Protein AF-0000000069854622 (afdb_homodimer)

Structure (mmCIF, N/CA/C/O backbone):
data_AF-0000000069854622-model_v1
#
loop_
_entity.id
_entity.type
_entity.pdbx_description
1 polymer 'Gnk2-homologous domain-containing protein'
#
loop_
_atom_site.group_PDB
_atom_site.id
_atom_site.type_symbol
_atom_site.label_atom_id
_atom_site.label_alt_id
_atom_site.label_comp_id
_atom_site.label_asym_id
_atom_site.label_entity_id
_atom_site.label_seq_id
_atom_site.pdbx_PDB_ins_code
_atom_site.Cartn_x
_atom_site.Cartn_y
_atom_site.Cartn_z
_atom_site.occupancy
_atom_site.B_iso_or_equiv
_atom_site.auth_seq_id
_atom_site.auth_comp_id
_atom_site.auth_asym_id
_atom_site.auth_atom_id
_atom_site.pdbx_PDB_model_num
ATOM 1 N N . MET A 1 1 ? 42.125 -37.562 62.562 1 37.81 1 MET A N 1
ATOM 2 C CA . MET A 1 1 ? 41.906 -37.469 61.094 1 37.81 1 MET A CA 1
ATOM 3 C C . MET A 1 1 ? 40.5 -37.031 60.781 1 37.81 1 MET A C 1
ATOM 5 O O . MET A 1 1 ? 39.562 -37.844 60.906 1 37.81 1 MET A O 1
ATOM 9 N N . LEU A 1 2 ? 40.156 -35.75 61.156 1 47.56 2 LEU A N 1
ATOM 10 C CA . LEU A 1 2 ? 38.875 -35.094 60.969 1 47.56 2 LEU A CA 1
ATOM 11 C C . LEU A 1 2 ? 38.562 -34.906 59.5 1 47.56 2 LEU A C 1
ATOM 13 O O . LEU A 1 2 ? 39.344 -34.281 58.75 1 47.56 2 LEU A O 1
ATOM 17 N N . ASN A 1 3 ? 37.812 -35.844 58.906 1 46.62 3 ASN A N 1
ATOM 18 C CA . ASN A 1 3 ? 37.281 -35.844 57.562 1 46.62 3 ASN A CA 1
ATOM 19 C C . ASN A 1 3 ? 36.344 -34.656 57.312 1 46.62 3 ASN A C 1
ATOM 21 O O . ASN A 1 3 ? 35.312 -34.562 57.969 1 46.62 3 ASN A O 1
ATOM 25 N N . LEU A 1 4 ? 36.906 -33.531 56.906 1 44.25 4 LEU A N 1
ATOM 26 C CA . LEU A 1 4 ? 36.188 -32.344 56.469 1 44.25 4 LEU A CA 1
ATOM 27 C C . LEU A 1 4 ? 35.375 -32.688 55.219 1 44.25 4 LEU A C 1
ATOM 29 O O . LEU A 1 4 ? 35.938 -32.969 54.156 1 44.25 4 LEU A O 1
ATOM 33 N N . LEU A 1 5 ? 34.125 -33.156 55.438 1 42.44 5 LEU A N 1
ATOM 34 C CA . LEU A 1 5 ? 33.125 -33.312 54.344 1 42.44 5 LEU A CA 1
ATOM 35 C C . LEU A 1 5 ? 32.844 -31.984 53.656 1 42.44 5 LEU A C 1
ATOM 37 O O . LEU A 1 5 ? 32.344 -31.062 54.281 1 42.44 5 LEU A O 1
ATOM 41 N N . LEU A 1 6 ? 33.656 -31.703 52.594 1 43.94 6 LEU A N 1
ATOM 42 C CA . LEU A 1 6 ? 33.406 -30.562 51.719 1 43.94 6 LEU A CA 1
ATOM 43 C C . LEU A 1 6 ? 32.062 -30.719 51 1 43.94 6 LEU A C 1
ATOM 45 O O . LEU A 1 6 ? 31.891 -31.656 50.219 1 43.94 6 LEU A O 1
ATOM 49 N N . LEU A 1 7 ? 30.984 -30.203 51.594 1 41.56 7 LEU A N 1
ATOM 50 C CA . LEU A 1 7 ? 29.688 -30.109 50.938 1 41.56 7 LEU A CA 1
ATOM 51 C C . LEU A 1 7 ? 29.766 -29.188 49.719 1 41.56 7 LEU A C 1
ATOM 53 O O . LEU A 1 7 ? 30 -27.984 49.875 1 41.56 7 LEU A O 1
ATOM 57 N N . VAL A 1 8 ? 30.125 -29.781 48.562 1 43.62 8 VAL A N 1
ATOM 58 C CA . VAL A 1 8 ? 30.047 -29.062 47.312 1 43.62 8 VAL A CA 1
ATOM 59 C C . VAL A 1 8 ? 28.594 -28.719 47 1 43.62 8 VAL A C 1
ATOM 61 O O . VAL A 1 8 ? 27.766 -29.609 46.781 1 43.62 8 VAL A O 1
ATOM 64 N N . LEU A 1 9 ? 28.141 -27.578 47.5 1 43.47 9 LEU A N 1
ATOM 65 C CA . LEU A 1 9 ? 26.844 -27.047 47.062 1 43.47 9 LEU A CA 1
ATOM 66 C C . LEU A 1 9 ? 26.875 -26.719 45.562 1 43.47 9 LEU A C 1
ATOM 68 O O . LEU A 1 9 ? 27.609 -25.812 45.125 1 43.47 9 LEU A O 1
ATOM 72 N N . THR A 1 10 ? 26.547 -27.703 44.719 1 43.06 10 THR A N 1
ATOM 73 C CA . THR A 1 10 ? 26.312 -27.438 43.312 1 43.06 10 THR A CA 1
ATOM 74 C C . THR A 1 10 ? 25.156 -26.469 43.125 1 43.06 10 THR A C 1
ATOM 76 O O . THR A 1 10 ? 24.016 -26.766 43.531 1 43.06 10 THR A O 1
ATOM 79 N N . THR A 1 11 ? 25.453 -25.203 43.156 1 44.03 11 THR A N 1
ATOM 80 C CA . THR A 1 11 ? 24.469 -24.219 42.719 1 44.03 11 THR A CA 1
ATOM 81 C C . THR A 1 11 ? 24.078 -24.453 41.25 1 44.03 11 THR A C 1
ATOM 83 O O . THR A 1 11 ? 24.938 -24.391 40.375 1 44.03 11 THR A O 1
ATOM 86 N N . SER A 1 12 ? 23.109 -25.344 41.062 1 43.88 12 SER A N 1
ATOM 87 C CA . SER A 1 12 ? 22.5 -25.438 39.75 1 43.88 12 SER A CA 1
ATOM 88 C C . SER A 1 12 ? 21.984 -24.078 39.281 1 43.88 12 SER A C 1
ATOM 90 O O . SER A 1 12 ? 21.141 -23.469 39.938 1 43.88 12 SER A O 1
ATOM 92 N N . TRP A 1 13 ? 22.859 -23.328 38.5 1 45.66 13 TRP A N 1
ATOM 93 C CA . TRP A 1 13 ? 22.406 -22.125 37.812 1 45.66 13 TRP A CA 1
ATOM 94 C C . TRP A 1 13 ? 21.172 -22.422 36.969 1 45.66 13 TRP A C 1
ATOM 96 O O . TRP A 1 13 ? 21.172 -23.375 36.188 1 45.66 13 TRP A O 1
ATOM 106 N N . PRO A 1 14 ? 20 -21.969 37.375 1 45.91 14 PRO A N 1
ATOM 107 C CA . PRO A 1 14 ? 18.875 -22.172 36.469 1 45.91 14 PRO A CA 1
ATOM 108 C C . PRO A 1 14 ? 19.172 -21.625 35.062 1 45.91 14 PRO A C 1
ATOM 110 O O . PRO A 1 14 ? 19.953 -20.688 34.906 1 45.91 14 PRO A O 1
ATOM 113 N N . PRO A 1 15 ? 19.031 -22.484 34.062 1 39.31 15 PRO A N 1
ATOM 114 C CA . PRO A 1 15 ? 19.234 -21.953 32.688 1 39.31 15 PRO A CA 1
ATOM 115 C C . PRO A 1 15 ? 18.469 -20.656 32.438 1 39.31 15 PRO A C 1
ATOM 117 O O . PRO A 1 15 ? 17.406 -20.438 33.031 1 39.31 15 PRO A O 1
ATOM 120 N N . ALA A 1 16 ? 19.203 -19.547 32 1 36.47 16 ALA A N 1
ATOM 121 C CA . ALA A 1 16 ? 18.656 -18.281 31.531 1 36.47 16 ALA A CA 1
ATOM 122 C C . ALA A 1 16 ? 17.469 -18.516 30.609 1 36.47 16 ALA A C 1
ATOM 124 O O . ALA A 1 16 ? 17.516 -19.406 29.75 1 36.47 16 ALA A O 1
ATOM 125 N N . ALA A 1 17 ? 16.266 -18.156 31.031 1 34.31 17 ALA A N 1
ATOM 126 C CA . ALA A 1 17 ? 15.109 -18.125 30.156 1 34.31 17 ALA A CA 1
ATOM 127 C C . ALA A 1 17 ? 15.461 -17.484 28.812 1 34.31 17 ALA A C 1
ATOM 129 O O . ALA A 1 17 ? 15.977 -16.359 28.766 1 34.31 17 ALA A O 1
ATOM 130 N N . SER A 1 18 ? 15.758 -18.25 27.781 1 31.94 18 SER A N 1
ATOM 131 C CA . SER A 1 18 ? 15.789 -17.688 26.438 1 31.94 18 SER A CA 1
ATOM 132 C C . SER A 1 18 ? 14.617 -16.75 26.219 1 31.94 18 SER A C 1
ATOM 134 O O . SER A 1 18 ? 13.461 -17.141 26.359 1 31.94 18 SER A O 1
ATOM 136 N N . GLY A 1 19 ? 14.844 -15.539 26.609 1 28.25 19 GLY A N 1
ATOM 137 C CA . GLY A 1 19 ? 13.828 -14.57 26.219 1 28.25 19 GLY A CA 1
ATOM 138 C C . GLY A 1 19 ? 13.258 -14.844 24.844 1 28.25 19 GLY A C 1
ATOM 139 O O . GLY A 1 19 ? 13.992 -14.898 23.859 1 28.25 19 GLY A O 1
ATOM 140 N N . GLN A 1 20 ? 12.227 -15.609 24.781 1 28.84 20 GLN A N 1
ATOM 141 C CA . GLN A 1 20 ? 11.438 -15.625 23.547 1 28.84 20 GLN A CA 1
ATOM 142 C C . GLN A 1 20 ? 11.391 -14.242 22.906 1 28.84 20 GLN A C 1
ATOM 144 O O . GLN A 1 20 ? 10.977 -13.273 23.547 1 28.84 20 GLN A O 1
ATOM 149 N N . ASP A 1 21 ? 12.312 -13.984 22.031 1 31.64 21 ASP A N 1
ATOM 150 C CA . ASP A 1 21 ? 12.164 -12.781 21.219 1 31.64 21 ASP A CA 1
ATOM 151 C C . ASP A 1 21 ? 10.695 -12.523 20.875 1 31.64 21 ASP A C 1
ATOM 153 O O . ASP A 1 21 ? 10.039 -13.375 20.266 1 31.64 21 ASP A O 1
ATOM 157 N N . ALA A 1 22 ? 10.07 -11.859 21.688 1 33 22 ALA A N 1
ATOM 158 C CA . ALA A 1 22 ? 8.734 -11.375 21.344 1 33 22 ALA A CA 1
ATOM 159 C C . ALA A 1 22 ? 8.648 -11.07 19.844 1 33 22 ALA A C 1
ATOM 161 O O . ALA A 1 22 ? 9.312 -10.156 19.344 1 33 22 ALA A O 1
ATOM 162 N N . SER A 1 23 ? 8.539 -12.008 18.969 1 35.06 23 SER A N 1
ATOM 163 C CA . SER A 1 23 ? 8.297 -11.836 17.531 1 35.06 23 SER A CA 1
ATOM 164 C C . SER A 1 23 ? 7.266 -10.742 17.281 1 35.06 23 SER A C 1
ATOM 166 O O . SER A 1 23 ? 6.074 -10.93 17.531 1 35.06 23 SER A O 1
ATOM 168 N N . SER A 1 24 ? 7.621 -9.578 17.594 1 40.41 24 SER A N 1
ATOM 169 C CA . SER A 1 24 ? 6.781 -8.438 17.219 1 40.41 24 SER A CA 1
ATOM 170 C C . SER A 1 24 ? 6.285 -8.555 15.789 1 40.41 24 SER A C 1
ATOM 172 O O . SER A 1 24 ? 7.055 -8.898 14.891 1 40.41 24 SER A O 1
ATOM 174 N N . ALA A 1 25 ? 4.992 -8.844 15.688 1 44.47 25 ALA A N 1
ATOM 175 C CA . ALA A 1 25 ? 4.387 -8.883 14.359 1 44.47 25 ALA A CA 1
ATOM 176 C C . ALA A 1 25 ? 5.062 -7.891 13.422 1 44.47 25 ALA A C 1
ATOM 178 O O . ALA A 1 25 ? 5.242 -6.719 13.766 1 44.47 25 ALA A O 1
ATOM 179 N N . THR A 1 26 ? 6.027 -8.422 12.664 1 50.53 26 THR A N 1
ATOM 180 C CA . THR A 1 26 ? 6.711 -7.617 11.656 1 50.53 26 THR A CA 1
ATOM 181 C C . THR A 1 26 ? 5.711 -6.77 10.875 1 50.53 26 THR A C 1
ATOM 183 O O . THR A 1 26 ? 4.754 -7.297 10.305 1 50.53 26 THR A O 1
ATOM 186 N N . VAL A 1 27 ? 5.684 -5.453 11.109 1 57.56 27 VAL A N 1
ATOM 187 C CA . VAL A 1 27 ? 4.875 -4.5 10.359 1 57.56 27 VAL A CA 1
ATOM 188 C C . VAL A 1 27 ? 5.246 -4.551 8.883 1 57.56 27 VAL A C 1
ATOM 190 O O . VAL A 1 27 ? 6.418 -4.398 8.523 1 57.56 27 VAL A O 1
ATOM 193 N N . SER A 1 28 ? 4.32 -4.969 8.031 1 74.06 28 SER A N 1
ATOM 194 C CA . SER A 1 28 ? 4.613 -5.016 6.605 1 74.06 28 SER A CA 1
ATOM 195 C C . SER A 1 28 ? 4.551 -3.625 5.98 1 74.06 28 SER A C 1
ATOM 197 O O . SER A 1 28 ? 3.578 -2.895 6.176 1 74.06 28 SER A O 1
ATOM 199 N N . PRO A 1 29 ? 5.672 -3.197 5.406 1 86.31 29 PRO A N 1
ATOM 200 C CA . PRO A 1 29 ? 5.676 -1.88 4.766 1 86.31 29 PRO A CA 1
ATOM 201 C C . PRO A 1 29 ? 4.742 -1.808 3.559 1 86.31 29 PRO A C 1
ATOM 203 O O . PRO A 1 29 ? 4.352 -2.842 3.014 1 86.31 29 PRO A O 1
ATOM 206 N N . LEU A 1 30 ? 4.301 -0.607 3.234 1 89.75 30 LEU A N 1
ATOM 207 C CA . LEU A 1 30 ? 3.594 -0.353 1.985 1 89.75 30 LEU A CA 1
ATOM 208 C C . LEU A 1 30 ? 4.523 -0.523 0.788 1 89.75 30 LEU A C 1
ATOM 210 O O . LEU A 1 30 ? 4.121 -1.063 -0.244 1 89.75 30 LEU A O 1
ATOM 214 N N . ASN A 1 31 ? 5.699 -0.014 0.952 1 89 31 ASN A N 1
ATOM 215 C CA . ASN A 1 31 ? 6.715 -0.111 -0.093 1 89 31 ASN A CA 1
ATOM 216 C C . ASN A 1 31 ? 8.117 0.089 0.468 1 89 31 ASN A C 1
ATOM 218 O O . ASN A 1 31 ? 8.289 0.747 1.495 1 89 31 ASN A O 1
ATOM 222 N N . THR A 1 32 ? 9.031 -0.56 -0.263 1 90 32 THR A N 1
ATOM 223 C CA . THR A 1 32 ? 10.438 -0.378 0.066 1 90 32 THR A CA 1
ATOM 224 C C . THR A 1 32 ? 11.234 0.024 -1.171 1 90 32 THR A C 1
ATOM 226 O O . THR A 1 32 ? 10.984 -0.474 -2.27 1 90 32 THR A O 1
ATOM 229 N N . HIS A 1 33 ? 12.07 0.989 -1.036 1 91.06 33 HIS A N 1
ATOM 230 C CA . HIS A 1 33 ? 13.094 1.349 -2.012 1 91.06 33 HIS A CA 1
ATOM 231 C C . HIS A 1 33 ? 14.5 1.115 -1.454 1 91.06 33 HIS A C 1
ATOM 233 O O . HIS A 1 33 ? 14.938 1.836 -0.558 1 91.06 33 HIS A O 1
ATOM 239 N N . CYS A 1 34 ? 15.102 0.096 -2.08 1 89.25 34 CYS A N 1
ATOM 240 C CA . CYS A 1 34 ? 16.422 -0.301 -1.579 1 89.25 34 CYS A CA 1
ATOM 241 C C . CYS A 1 34 ? 17.5 -0.047 -2.623 1 89.25 34 CYS A C 1
ATOM 243 O O . CYS A 1 34 ? 17.391 -0.507 -3.76 1 89.25 34 CYS A O 1
ATOM 245 N N . ASN A 1 35 ? 18.359 0.775 -2.402 1 82.56 35 ASN A N 1
ATOM 246 C CA . ASN A 1 35 ? 19.5 0.971 -3.295 1 82.56 35 ASN A CA 1
ATOM 247 C C . ASN A 1 35 ? 20.781 0.41 -2.695 1 82.56 35 ASN A C 1
ATOM 249 O O . ASN A 1 35 ? 21.25 0.889 -1.662 1 82.56 35 ASN A O 1
ATOM 253 N N . ALA A 1 36 ? 21.094 -0.806 -3.285 1 64.88 36 ALA A N 1
ATOM 254 C CA . ALA A 1 36 ? 22.344 -1.408 -2.84 1 64.88 36 ALA A CA 1
ATOM 255 C C . ALA A 1 36 ? 23.547 -0.767 -3.537 1 64.88 36 ALA A C 1
ATOM 257 O O . ALA A 1 36 ? 23.469 -0.448 -4.727 1 64.88 36 ALA A O 1
ATOM 258 N N . THR A 1 37 ? 24.234 0.161 -2.998 1 54 37 THR A N 1
ATOM 259 C CA . THR A 1 37 ? 25.453 0.614 -3.643 1 54 37 THR A CA 1
ATOM 260 C C . THR A 1 37 ? 26.516 -0.485 -3.625 1 54 37 THR A C 1
ATOM 262 O O . THR A 1 37 ? 26.688 -1.165 -2.611 1 54 37 THR A O 1
ATOM 265 N N . ALA A 1 38 ? 26.969 -0.758 -4.828 1 45.75 38 ALA A N 1
ATOM 266 C CA . ALA A 1 38 ? 28.125 -1.631 -5.066 1 45.75 38 ALA A CA 1
ATOM 267 C C . ALA A 1 38 ? 29.281 -1.289 -4.133 1 45.75 38 ALA A C 1
ATOM 269 O O . ALA A 1 38 ? 29.547 -0.114 -3.873 1 45.75 38 ALA A O 1
ATOM 270 N N . GLY A 1 39 ? 29.719 -2.219 -3.418 1 44.69 39 GLY A N 1
ATOM 271 C CA . GLY A 1 39 ? 31.016 -2.213 -2.766 1 44.69 39 GLY A CA 1
ATOM 272 C C . GLY A 1 39 ? 30.938 -2.346 -1.258 1 44.69 39 GLY A C 1
ATOM 273 O O . GLY A 1 39 ? 31.922 -2.691 -0.602 1 44.69 39 GLY A O 1
ATOM 274 N N . THR A 1 40 ? 30.219 -1.393 -0.613 1 51.06 40 THR A N 1
ATOM 275 C CA . THR A 1 40 ? 30.422 -1.485 0.829 1 51.06 40 THR A CA 1
ATOM 276 C C . THR A 1 40 ? 29.406 -2.426 1.458 1 51.06 40 THR A C 1
ATOM 278 O O . THR A 1 40 ? 28.25 -2.463 1.037 1 51.06 40 THR A O 1
ATOM 281 N N . ASN A 1 41 ? 29.938 -3.596 1.761 1 51.66 41 ASN A N 1
ATOM 282 C CA . ASN A 1 41 ? 29.297 -4.715 2.449 1 51.66 41 ASN A CA 1
ATOM 283 C C . ASN A 1 41 ? 28.531 -4.25 3.678 1 51.66 41 ASN A C 1
ATOM 285 O O . ASN A 1 41 ? 29.125 -3.961 4.719 1 51.66 41 ASN A O 1
ATOM 289 N N . HIS A 1 42 ? 27.516 -3.648 3.477 1 62.44 42 HIS A N 1
ATOM 290 C CA . HIS A 1 42 ? 26.688 -3.33 4.637 1 62.44 42 HIS A CA 1
ATOM 291 C C . HIS A 1 42 ? 26.016 -4.578 5.199 1 62.44 42 HIS A C 1
ATOM 293 O O . HIS A 1 42 ? 24.781 -4.645 5.285 1 62.44 42 HIS A O 1
ATOM 299 N N . THR A 1 43 ? 27 -5.59 5.336 1 66 43 THR A N 1
ATOM 300 C CA . THR A 1 43 ? 26.594 -6.922 5.777 1 66 43 THR A CA 1
ATOM 301 C C . THR A 1 43 ? 26.5 -6.98 7.301 1 66 43 THR A C 1
ATOM 303 O O . THR A 1 43 ? 26.906 -6.039 7.988 1 66 43 THR A O 1
ATOM 306 N N . ALA A 1 44 ? 25.984 -7.977 7.688 1 67 44 ALA A N 1
ATOM 307 C CA . ALA A 1 44 ? 25.875 -8.227 9.125 1 67 44 ALA A CA 1
ATOM 308 C C . ALA A 1 44 ? 27.219 -8.055 9.82 1 67 44 ALA A C 1
ATOM 310 O O . ALA A 1 44 ? 28.234 -8.555 9.352 1 67 44 ALA A O 1
ATOM 311 N N . GLY A 1 45 ? 27.234 -7.18 10.867 1 76.25 45 GLY A N 1
ATOM 312 C CA . GLY A 1 45 ? 28.422 -6.957 11.672 1 76.25 45 GLY A CA 1
ATOM 313 C C . GLY A 1 45 ? 29.25 -5.762 11.219 1 76.25 45 GLY A C 1
ATOM 314 O O . GLY A 1 45 ? 30.266 -5.434 11.828 1 76.25 45 GLY A O 1
ATOM 315 N N . SER A 1 46 ? 28.844 -5.078 10.273 1 85.5 46 SER A N 1
ATOM 316 C CA . SER A 1 46 ? 29.594 -3.932 9.758 1 85.5 46 SER A CA 1
ATOM 317 C C . SER A 1 46 ? 29.391 -2.699 10.633 1 85.5 46 SER A C 1
ATOM 319 O O . SER A 1 46 ? 28.422 -2.631 11.406 1 85.5 46 SER A O 1
ATOM 321 N N . ALA A 1 47 ? 30.391 -1.763 10.547 1 90.19 47 ALA A N 1
ATOM 322 C CA . ALA A 1 47 ? 30.281 -0.492 11.258 1 90.19 47 ALA A CA 1
ATOM 323 C C . ALA A 1 47 ? 29.078 0.305 10.766 1 90.19 47 ALA A C 1
ATOM 325 O O . ALA A 1 47 ? 28.406 0.981 11.555 1 90.19 47 ALA A O 1
ATOM 326 N N . TYR A 1 48 ? 28.844 0.204 9.508 1 91.19 48 TYR A N 1
ATOM 327 C CA . TYR A 1 48 ? 27.703 0.918 8.953 1 91.19 48 TYR A CA 1
ATOM 328 C C . TYR A 1 48 ? 26.391 0.441 9.594 1 91.19 48 TYR A C 1
ATOM 330 O O . TYR A 1 48 ? 25.562 1.253 9.992 1 91.19 48 TYR A O 1
ATOM 338 N N . LEU A 1 49 ? 26.234 -0.873 9.68 1 91.31 49 LEU A N 1
ATOM 339 C CA . LEU A 1 49 ? 25 -1.426 10.242 1 91.31 49 LEU A CA 1
ATOM 340 C C . LEU A 1 49 ? 24.859 -1.041 11.711 1 91.31 49 LEU A C 1
ATOM 342 O O . LEU A 1 49 ? 23.75 -0.758 12.18 1 91.31 49 LEU A O 1
ATOM 346 N N . SER A 1 50 ? 25.953 -1.063 12.406 1 92.25 50 SER A N 1
ATOM 347 C CA . SER A 1 50 ? 25.922 -0.627 13.805 1 92.25 50 SER A CA 1
ATOM 348 C C . SER A 1 50 ? 25.5 0.836 13.914 1 92.25 50 SER A C 1
ATOM 350 O O . SER A 1 50 ? 24.688 1.193 14.773 1 92.25 50 SER A O 1
ATOM 352 N N . ASN A 1 51 ? 26.062 1.656 13.055 1 95 51 ASN A N 1
ATOM 353 C CA . ASN A 1 51 ? 25.703 3.07 13.031 1 95 51 ASN A CA 1
ATOM 354 C C . ASN A 1 51 ? 24.234 3.268 12.672 1 95 51 ASN A C 1
ATOM 356 O O . ASN A 1 51 ? 23.562 4.129 13.25 1 95 51 ASN A O 1
ATOM 360 N N . LEU A 1 52 ? 23.781 2.457 11.742 1 95 52 LEU A N 1
ATOM 361 C CA . LEU A 1 52 ? 22.375 2.537 11.32 1 95 52 LEU A CA 1
ATOM 362 C C . LEU A 1 52 ? 21.438 2.225 12.477 1 95 52 LEU A C 1
ATOM 364 O O . LEU A 1 52 ? 20.438 2.92 12.672 1 95 52 LEU A O 1
ATOM 368 N N . ARG A 1 53 ? 21.781 1.21 13.266 1 93.25 53 ARG A N 1
ATOM 369 C CA . ARG A 1 53 ? 20.953 0.84 14.414 1 93.25 53 ARG A CA 1
ATOM 370 C C . ARG A 1 53 ? 20.953 1.944 15.461 1 93.25 53 ARG A C 1
ATOM 372 O O . ARG A 1 53 ? 19.906 2.271 16.031 1 93.25 53 ARG A O 1
ATOM 379 N N . ALA A 1 54 ? 22.109 2.51 15.656 1 95.81 54 ALA A N 1
ATOM 380 C CA . ALA A 1 54 ? 22.219 3.604 16.625 1 95.81 54 ALA A CA 1
ATOM 381 C C . ALA A 1 54 ? 21.422 4.82 16.156 1 95.81 54 ALA A C 1
ATOM 383 O O . ALA A 1 54 ? 20.734 5.453 16.969 1 95.81 54 ALA A O 1
ATOM 384 N N . LEU A 1 55 ? 21.547 5.145 14.891 1 96.94 55 LEU A N 1
ATOM 385 C CA . LEU A 1 55 ? 20.797 6.254 14.328 1 96.94 55 LEU A CA 1
ATOM 386 C C . LEU A 1 55 ? 19.297 6.031 14.5 1 96.94 55 LEU A C 1
ATOM 388 O O . LEU A 1 55 ? 18.562 6.941 14.898 1 96.94 55 LEU A O 1
ATOM 392 N N . GLY A 1 56 ? 18.844 4.816 14.172 1 96.38 56 GLY A N 1
ATOM 393 C CA . GLY A 1 56 ? 17.438 4.484 14.32 1 96.38 56 GLY A CA 1
ATOM 394 C C . GLY A 1 56 ? 16.906 4.707 15.727 1 96.38 56 GLY A C 1
ATOM 395 O O . GLY A 1 56 ? 15.828 5.27 15.914 1 96.38 56 GLY A O 1
ATOM 396 N N . GLY A 1 57 ? 17.672 4.242 16.688 1 95.56 57 GLY A N 1
ATOM 397 C CA . GLY A 1 57 ? 17.297 4.473 18.062 1 95.56 57 GLY A CA 1
ATOM 398 C C . GLY A 1 57 ? 17.234 5.945 18.422 1 95.56 57 GLY A C 1
ATOM 399 O O . GLY A 1 57 ? 16.281 6.387 19.078 1 95.56 57 GLY A O 1
ATOM 400 N N . ALA A 1 58 ? 18.234 6.699 18 1 96.94 58 ALA A N 1
ATOM 401 C CA . ALA A 1 58 ? 18.312 8.117 18.328 1 96.94 58 ALA A CA 1
ATOM 402 C C . ALA A 1 58 ? 17.172 8.898 17.688 1 96.94 58 ALA A C 1
ATOM 404 O O . ALA A 1 58 ? 16.516 9.703 18.359 1 96.94 58 ALA A O 1
ATOM 405 N N . LEU A 1 59 ? 16.938 8.648 16.438 1 97.5 59 LEU A N 1
ATOM 406 C CA . LEU A 1 59 ? 15.891 9.383 15.727 1 97.5 59 LEU A CA 1
ATOM 407 C C . LEU A 1 59 ? 14.516 9.031 16.281 1 97.5 59 LEU A C 1
ATOM 409 O O . LEU A 1 59 ? 13.641 9.891 16.375 1 97.5 59 LEU A O 1
ATOM 413 N N . SER A 1 60 ? 14.352 7.746 16.609 1 95.81 60 SER A N 1
ATOM 414 C CA . SER A 1 60 ? 13.07 7.324 17.156 1 95.81 60 SER A CA 1
ATOM 415 C C . SER A 1 60 ? 12.766 8.047 18.469 1 95.81 60 SER A C 1
ATOM 417 O O . SER A 1 60 ? 11.648 8.508 18.688 1 95.81 60 SER A O 1
ATOM 419 N N . ARG A 1 61 ? 13.742 8.242 19.25 1 95.19 61 ARG A N 1
ATOM 420 C CA . ARG A 1 61 ? 13.562 8.945 20.516 1 95.19 61 ARG A CA 1
ATOM 421 C C . ARG A 1 61 ? 13.289 10.43 20.281 1 95.19 61 ARG A C 1
ATOM 423 O O . ARG A 1 61 ? 12.43 11.016 20.938 1 95.19 61 ARG A O 1
ATOM 430 N N . ARG A 1 62 ? 13.961 11.016 19.391 1 95.19 62 ARG A N 1
ATOM 431 C CA . ARG A 1 62 ? 13.844 12.453 19.141 1 95.19 62 ARG A CA 1
ATOM 432 C C . ARG A 1 62 ? 12.508 12.781 18.469 1 95.19 62 ARG A C 1
ATOM 434 O O . ARG A 1 62 ? 12.039 13.914 18.547 1 95.19 62 ARG A O 1
ATOM 441 N N . ALA A 1 63 ? 11.953 11.734 17.828 1 94.5 63 ALA A N 1
ATOM 442 C CA . ALA A 1 63 ? 10.703 11.961 17.109 1 94.5 63 ALA A CA 1
ATOM 443 C C . ALA A 1 63 ? 9.508 11.898 18.047 1 94.5 63 ALA A C 1
ATOM 445 O O . ALA A 1 63 ? 8.375 12.164 17.641 1 94.5 63 ALA A O 1
ATOM 446 N N . LEU A 1 64 ? 9.727 11.633 19.266 1 91.75 64 LEU A N 1
ATOM 447 C CA . LEU A 1 64 ? 8.648 11.359 20.203 1 91.75 64 LEU A CA 1
ATOM 448 C C . LEU A 1 64 ? 7.66 12.523 20.266 1 91.75 64 LEU A C 1
ATOM 450 O O . LEU A 1 64 ? 6.449 12.312 20.203 1 91.75 64 LEU A O 1
ATOM 454 N N . ALA A 1 65 ? 8.125 13.734 20.312 1 85 65 ALA A N 1
ATOM 455 C CA . ALA A 1 65 ? 7.258 14.891 20.547 1 85 65 ALA A CA 1
ATOM 456 C C . ALA A 1 65 ? 6.594 15.352 19.266 1 85 65 ALA A C 1
ATOM 458 O O . ALA A 1 65 ? 5.395 15.641 19.234 1 85 65 ALA A O 1
ATOM 459 N N . THR A 1 66 ? 7.297 15.344 18.172 1 86.69 66 THR A N 1
ATOM 460 C CA . THR A 1 66 ? 6.801 16 16.969 1 86.69 66 THR A CA 1
ATOM 461 C C . THR A 1 66 ? 6.492 14.984 15.883 1 86.69 66 THR A C 1
ATOM 463 O O . THR A 1 66 ? 5.848 15.312 14.883 1 86.69 66 THR A O 1
ATOM 466 N N . GLY A 1 67 ? 6.965 13.773 16.078 1 93.25 67 GLY A N 1
ATOM 467 C CA . GLY A 1 67 ? 6.805 12.758 15.062 1 93.25 67 GLY A CA 1
ATOM 468 C C . GLY A 1 67 ? 7.867 12.828 13.977 1 93.25 67 GLY A C 1
ATOM 469 O O . GLY A 1 67 ? 7.805 12.094 12.992 1 93.25 67 GLY A O 1
ATOM 470 N N . PHE A 1 68 ? 8.82 13.805 14.156 1 95.75 68 PHE A N 1
ATOM 471 C CA . PHE A 1 68 ? 9.828 13.977 13.117 1 95.75 68 PHE A CA 1
ATOM 472 C C . PHE A 1 68 ? 11.219 14.125 13.734 1 95.75 68 PHE A C 1
ATOM 474 O O . PHE A 1 68 ? 11.367 14.742 14.797 1 95.75 68 PHE A O 1
ATOM 481 N N . ALA A 1 69 ? 12.172 13.547 13.016 1 96.38 69 ALA A N 1
ATOM 482 C CA . ALA A 1 69 ? 13.578 13.773 13.359 1 96.38 69 ALA A CA 1
ATOM 483 C C . ALA A 1 69 ? 14.484 13.484 12.172 1 96.38 69 ALA A C 1
ATOM 485 O O . ALA A 1 69 ? 14.156 12.672 11.312 1 96.38 69 ALA A O 1
ATOM 486 N N . SER A 1 70 ? 15.555 14.203 12.078 1 96.56 70 SER A N 1
ATOM 487 C CA . SER A 1 70 ? 16.609 13.93 11.117 1 96.56 70 SER A CA 1
ATOM 488 C C . SER A 1 70 ? 17.984 14.078 11.758 1 96.56 70 SER A C 1
ATOM 490 O O . SER A 1 70 ? 18.125 14.656 12.836 1 96.56 70 SER A O 1
ATOM 492 N N . GLY A 1 71 ? 18.953 13.406 11.172 1 97 71 GLY A N 1
ATOM 493 C CA . GLY A 1 71 ? 20.297 13.508 11.719 1 97 71 GLY A CA 1
ATOM 494 C C . GLY A 1 71 ? 21.25 12.492 11.125 1 97 71 GLY A C 1
ATOM 495 O O . GLY A 1 71 ? 20.969 11.898 10.086 1 97 71 GLY A O 1
ATOM 496 N N . SER A 1 72 ? 22.359 12.438 11.75 1 97.31 72 SER A N 1
ATOM 497 C CA . SER A 1 72 ? 23.391 11.5 11.312 1 97.31 72 SER A CA 1
ATOM 498 C C . SER A 1 72 ? 24.062 10.828 12.508 1 97.31 72 SER A C 1
ATOM 500 O O . SER A 1 72 ? 23.891 11.258 13.648 1 97.31 72 SER A O 1
ATOM 502 N N . TYR A 1 73 ? 24.703 9.742 12.219 1 97.19 73 TYR A N 1
ATOM 503 C CA . TYR A 1 73 ? 25.438 9.008 13.234 1 97.19 73 TYR A CA 1
ATOM 504 C C . TYR A 1 73 ? 26.703 8.375 12.656 1 97.19 73 TYR A C 1
ATOM 506 O O . TYR A 1 73 ? 26.688 7.867 11.531 1 97.19 73 TYR A O 1
ATOM 514 N N . GLY A 1 74 ? 27.734 8.414 13.477 1 96.25 74 GLY A N 1
ATOM 515 C CA . GLY A 1 74 ? 29 7.816 13.062 1 96.25 74 GLY A CA 1
ATOM 516 C C . GLY A 1 74 ? 29.891 8.781 12.312 1 96.25 74 GLY A C 1
ATOM 517 O O . GLY A 1 74 ? 29.625 9.984 12.266 1 96.25 74 GLY A O 1
ATOM 518 N N . ALA A 1 75 ? 31.094 8.156 11.844 1 93.31 75 ALA A N 1
ATOM 519 C CA . ALA A 1 75 ? 32.094 8.938 11.094 1 93.31 75 ALA A CA 1
ATOM 520 C C . ALA A 1 75 ? 32.406 8.273 9.75 1 93.31 75 ALA A C 1
ATOM 522 O O . ALA A 1 75 ? 32.125 7.086 9.562 1 93.31 75 ALA A O 1
ATOM 523 N N . ALA A 1 76 ? 32.875 9.125 8.875 1 88.25 76 ALA A N 1
ATOM 524 C CA . ALA A 1 76 ? 33.281 8.594 7.574 1 88.25 76 ALA A CA 1
ATOM 525 C C . ALA A 1 76 ? 34.281 7.445 7.734 1 88.25 76 ALA A C 1
ATOM 527 O O . ALA A 1 76 ? 35.156 7.488 8.602 1 88.25 76 ALA A O 1
ATOM 528 N N . PRO A 1 77 ? 34.219 6.316 6.957 1 89 77 PRO A N 1
ATOM 529 C CA . PRO A 1 77 ? 33.375 6.195 5.77 1 89 77 PRO A CA 1
ATOM 530 C C . PRO A 1 77 ? 32.031 5.543 6.074 1 89 77 PRO A C 1
ATOM 532 O O . PRO A 1 77 ? 31.219 5.328 5.164 1 89 77 PRO A O 1
ATOM 535 N N . ASP A 1 78 ? 31.703 5.309 7.395 1 91.56 78 ASP A N 1
ATOM 536 C CA . ASP A 1 78 ? 30.531 4.512 7.734 1 91.56 78 ASP A CA 1
ATOM 537 C C . ASP A 1 78 ? 29.422 5.387 8.312 1 91.56 78 ASP A C 1
ATOM 539 O O . ASP A 1 78 ? 28.531 4.891 9.016 1 91.56 78 ASP A O 1
ATOM 543 N N . GLU A 1 79 ? 29.5 6.676 8 1 94.75 79 GLU A N 1
ATOM 544 C CA . GLU A 1 79 ? 28.484 7.59 8.492 1 94.75 79 GLU A CA 1
ATOM 545 C C . GLU A 1 79 ? 27.141 7.32 7.832 1 94.75 79 GLU A C 1
ATOM 547 O O . GLU A 1 79 ? 27.078 7.059 6.629 1 94.75 79 GLU A O 1
ATOM 552 N N . VAL A 1 80 ? 26.078 7.398 8.648 1 95.5 80 VAL A N 1
ATOM 553 C CA . VAL A 1 80 ? 24.734 7.199 8.125 1 95.5 80 VAL A CA 1
ATOM 554 C C . VAL A 1 80 ? 23.875 8.43 8.422 1 95.5 80 VAL A C 1
ATOM 556 O O . VAL A 1 80 ? 23.953 9 9.516 1 95.5 80 VAL A O 1
ATOM 559 N N . HIS A 1 81 ? 23.156 8.852 7.445 1 96.56 81 HIS A N 1
ATOM 560 C CA . HIS A 1 81 ? 22.188 9.953 7.559 1 96.56 81 HIS A CA 1
ATOM 561 C C . HIS A 1 81 ? 20.766 9.445 7.434 1 96.56 81 HIS A C 1
ATOM 563 O O . HIS A 1 81 ? 20.5 8.477 6.719 1 96.56 81 HIS A O 1
ATOM 569 N N . GLY A 1 82 ? 19.859 10.125 8.141 1 97.19 82 GLY A N 1
ATOM 570 C CA . GLY A 1 82 ? 18.5 9.633 8.016 1 97.19 82 GLY A CA 1
ATOM 571 C C . GLY A 1 82 ? 17.453 10.633 8.461 1 97.19 82 GLY A C 1
ATOM 572 O O . GLY A 1 82 ? 17.781 11.68 9.031 1 97.19 82 GLY A O 1
ATOM 573 N N . LEU A 1 83 ? 16.234 10.398 8.18 1 97.38 83 LEU A N 1
ATOM 574 C CA . LEU A 1 83 ? 15.07 11.094 8.711 1 97.38 83 LEU A CA 1
ATOM 575 C C . LEU A 1 83 ? 13.914 10.133 8.922 1 97.38 83 LEU A C 1
ATOM 577 O O . LEU A 1 83 ? 13.867 9.062 8.312 1 97.38 83 LEU A O 1
ATOM 581 N N . VAL A 1 84 ? 13.086 10.5 9.82 1 97.12 84 VAL A N 1
ATOM 582 C CA . VAL A 1 84 ? 11.906 9.719 10.156 1 97.12 84 VAL A CA 1
ATOM 583 C C . VAL A 1 84 ? 10.695 10.648 10.273 1 97.12 84 VAL A C 1
ATOM 585 O O . VAL A 1 84 ? 10.836 11.812 10.641 1 97.12 84 VAL A O 1
ATOM 588 N N . LEU A 1 85 ? 9.562 10.117 9.938 1 96.25 85 LEU A N 1
ATOM 589 C CA . LEU A 1 85 ? 8.32 10.867 10.031 1 96.25 85 LEU A CA 1
ATOM 590 C C . LEU A 1 85 ? 7.168 9.969 10.469 1 96.25 85 LEU A C 1
ATOM 592 O O . LEU A 1 85 ? 6.906 8.938 9.844 1 96.25 85 LEU A O 1
ATOM 596 N N . CYS A 1 86 ? 6.52 10.352 11.523 1 94.81 86 CYS A N 1
ATOM 597 C CA . CYS A 1 86 ? 5.25 9.742 11.906 1 94.81 86 CYS A CA 1
ATOM 598 C C . CYS A 1 86 ? 4.074 10.555 11.375 1 94.81 86 CYS A C 1
ATOM 600 O O . CYS A 1 86 ? 4.172 11.773 11.227 1 94.81 86 CYS A O 1
ATOM 602 N N . ARG A 1 87 ? 3.016 9.82 11.078 1 93.19 87 ARG A N 1
ATOM 603 C CA . ARG A 1 87 ? 1.784 10.516 10.711 1 93.19 87 ARG A CA 1
ATOM 604 C C . ARG A 1 87 ? 1.294 11.398 11.852 1 93.19 87 ARG A C 1
ATOM 606 O O . ARG A 1 87 ? 1.437 11.047 13.023 1 93.19 87 ARG A O 1
ATOM 613 N N . GLY A 1 88 ? 0.758 12.508 11.555 1 90.94 88 GLY A N 1
ATOM 614 C CA . GLY A 1 88 ? 0.426 13.531 12.531 1 90.94 88 GLY A CA 1
ATOM 615 C C . GLY A 1 88 ? -0.542 13.055 13.594 1 90.94 88 GLY A C 1
ATOM 616 O O . GLY A 1 88 ? -0.554 13.578 14.711 1 90.94 88 GLY A O 1
ATOM 617 N N . ASP A 1 89 ? -1.352 12.117 13.305 1 87.69 89 ASP A N 1
ATOM 618 C CA . ASP A 1 89 ? -2.318 11.602 14.273 1 87.69 89 ASP A CA 1
ATOM 619 C C . ASP A 1 89 ? -1.788 10.352 14.977 1 87.69 89 ASP A C 1
ATOM 621 O O . ASP A 1 89 ? -2.52 9.695 15.711 1 87.69 89 ASP A O 1
ATOM 625 N N . PHE A 1 90 ? -0.624 9.977 14.633 1 85.44 90 PHE A N 1
ATOM 626 C CA . PHE A 1 90 ? 0.017 8.789 15.18 1 85.44 90 PHE A CA 1
ATOM 627 C C . PHE A 1 90 ? 1.359 9.141 15.812 1 85.44 90 PHE A C 1
ATOM 629 O O . PHE A 1 90 ? 2.393 8.578 15.438 1 85.44 90 PHE A O 1
ATOM 636 N N . THR A 1 91 ? 1.38 10.07 16.734 1 81.88 91 THR A N 1
ATOM 637 C CA . THR A 1 91 ? 2.609 10.469 17.406 1 81.88 91 THR A CA 1
ATOM 638 C C . THR A 1 91 ? 2.711 9.82 18.781 1 81.88 91 THR A C 1
ATOM 640 O O . THR A 1 91 ? 1.808 9.094 19.203 1 81.88 91 THR A O 1
ATOM 643 N N . GLY A 1 92 ? 3.914 9.93 19.406 1 85.88 92 GLY A N 1
ATOM 644 C CA . GLY A 1 92 ? 4.098 9.391 20.75 1 85.88 92 GLY A CA 1
ATOM 645 C C . GLY A 1 92 ? 4.754 8.023 20.75 1 85.88 92 GLY A C 1
ATOM 646 O O . GLY A 1 92 ? 5.523 7.691 19.844 1 85.88 92 GLY A O 1
ATOM 647 N N . GLY A 1 93 ? 4.566 7.262 21.719 1 83.69 93 GLY A N 1
ATOM 648 C CA . GLY A 1 93 ? 5.266 6.012 21.969 1 83.69 93 GLY A CA 1
ATOM 649 C C . GLY A 1 93 ? 5.035 4.973 20.891 1 83.69 93 GLY A C 1
ATOM 650 O O . GLY A 1 93 ? 5.973 4.289 20.469 1 83.69 93 GLY A O 1
ATOM 651 N N . ASN A 1 94 ? 3.812 4.914 20.5 1 80.31 94 ASN A N 1
ATOM 652 C CA . ASN A 1 94 ? 3.518 3.932 19.469 1 80.31 94 ASN A CA 1
ATOM 653 C C . ASN A 1 94 ? 4.293 4.223 18.172 1 80.31 94 ASN A C 1
ATOM 655 O O . ASN A 1 94 ? 4.793 3.303 17.531 1 80.31 94 ASN A O 1
ATOM 659 N N . CYS A 1 95 ? 4.359 5.434 17.922 1 86.44 95 CYS A N 1
ATOM 660 C CA . CYS A 1 95 ? 5.113 5.828 16.734 1 86.44 95 CYS A CA 1
ATOM 661 C C . CYS A 1 95 ? 6.598 5.539 16.906 1 86.44 95 CYS A C 1
ATOM 663 O O . CYS A 1 95 ? 7.227 4.953 16.031 1 86.44 95 CYS A O 1
ATOM 665 N N . THR A 1 96 ? 7.129 5.848 18.031 1 89.62 96 THR A N 1
ATOM 666 C CA . THR A 1 96 ? 8.57 5.707 18.219 1 89.62 96 THR A CA 1
ATOM 667 C C . THR A 1 96 ? 8.969 4.234 18.25 1 89.62 96 THR A C 1
ATOM 669 O O . THR A 1 96 ? 10.039 3.863 17.781 1 89.62 96 THR A O 1
ATOM 672 N N . ASP A 1 97 ? 8.133 3.445 18.812 1 87.38 97 ASP A N 1
ATOM 673 C CA . ASP A 1 97 ? 8.375 2.006 18.781 1 87.38 97 ASP A CA 1
ATOM 674 C C . ASP A 1 97 ? 8.359 1.475 17.359 1 87.38 97 ASP A C 1
ATOM 676 O O . ASP A 1 97 ? 9.18 0.631 16.984 1 87.38 97 ASP A O 1
ATOM 680 N N . GLY A 1 98 ? 7.406 1.963 16.625 1 88.56 98 GLY A N 1
ATOM 681 C CA . GLY A 1 98 ? 7.328 1.593 15.227 1 88.56 98 GLY A CA 1
ATOM 682 C C . GLY A 1 98 ? 8.562 1.98 14.438 1 88.56 98 GLY A C 1
ATOM 683 O O . GLY A 1 98 ? 9.07 1.189 13.641 1 88.56 98 GLY A O 1
ATOM 684 N N . LEU A 1 99 ? 9.039 3.135 14.68 1 93.12 99 LEU A N 1
ATOM 685 C CA . LEU A 1 99 ? 10.219 3.623 13.969 1 93.12 99 LEU A CA 1
ATOM 686 C C . LEU A 1 99 ? 11.438 2.773 14.297 1 93.12 99 LEU A C 1
ATOM 688 O O . LEU A 1 99 ? 12.195 2.393 13.406 1 93.12 99 LEU A O 1
ATOM 692 N N . ALA A 1 100 ? 11.617 2.504 15.547 1 89.5 100 ALA A N 1
ATOM 693 C CA . ALA A 1 100 ? 12.758 1.686 15.961 1 89.5 100 ALA A CA 1
ATOM 694 C C . ALA A 1 100 ? 12.703 0.304 15.312 1 89.5 100 ALA A C 1
ATOM 696 O O . ALA A 1 100 ? 13.711 -0.197 14.812 1 89.5 100 ALA A O 1
ATOM 697 N N . SER A 1 101 ? 11.547 -0.257 15.32 1 87.25 101 SER A N 1
ATOM 698 C CA . SER A 1 101 ? 11.359 -1.557 14.688 1 87.25 101 SER A CA 1
ATOM 699 C C . SER A 1 101 ? 11.594 -1.474 13.18 1 87.25 101 SER A C 1
ATOM 701 O O . SER A 1 101 ? 12.148 -2.4 12.586 1 87.25 101 SER A O 1
ATOM 703 N N . ALA A 1 102 ? 11.141 -0.384 12.617 1 90.88 102 ALA A N 1
ATOM 704 C CA . ALA A 1 102 ? 11.281 -0.199 11.18 1 90.88 102 ALA A CA 1
ATOM 705 C C . ALA A 1 102 ? 12.758 -0.211 10.766 1 90.88 102 ALA A C 1
ATOM 707 O O . ALA A 1 102 ? 13.125 -0.825 9.766 1 90.88 102 ALA A O 1
ATOM 708 N N . PHE A 1 103 ? 13.555 0.44 11.555 1 90.5 103 PHE A N 1
ATOM 709 C CA . PHE A 1 103 ? 14.984 0.442 11.242 1 90.5 103 PHE A CA 1
ATOM 710 C C . PHE A 1 103 ? 15.562 -0.96 11.359 1 90.5 103 PHE A C 1
ATOM 712 O O . PHE A 1 103 ? 16.344 -1.391 10.508 1 90.5 103 PHE A O 1
ATOM 719 N N . ARG A 1 104 ? 15.203 -1.581 12.367 1 86.62 104 ARG A N 1
ATOM 720 C CA . ARG A 1 104 ? 15.688 -2.943 12.57 1 86.62 104 ARG A CA 1
ATOM 721 C C . ARG A 1 104 ? 15.258 -3.852 11.422 1 86.62 104 ARG A C 1
ATOM 723 O O . ARG A 1 104 ? 16.078 -4.57 10.852 1 86.62 104 ARG A O 1
ATOM 730 N N . ASP A 1 105 ? 14.086 -3.764 11.078 1 85.75 105 ASP A N 1
ATOM 731 C CA . ASP A 1 105 ? 13.539 -4.664 10.07 1 85.75 105 ASP A CA 1
ATOM 732 C C . ASP A 1 105 ? 14.055 -4.305 8.672 1 85.75 105 ASP A C 1
ATOM 734 O O . ASP A 1 105 ? 14.25 -5.184 7.836 1 85.75 105 ASP A O 1
ATOM 738 N N . ALA A 1 106 ? 14.18 -3.006 8.445 1 87.81 106 ALA A N 1
ATOM 739 C CA . ALA A 1 106 ? 14.719 -2.586 7.152 1 87.81 106 ALA A CA 1
ATOM 740 C C . ALA A 1 106 ? 16.109 -3.186 6.914 1 87.81 106 ALA A C 1
ATOM 742 O O . ALA A 1 106 ? 16.375 -3.729 5.84 1 87.81 106 ALA A O 1
ATOM 743 N N . ALA A 1 107 ? 16.891 -3.197 7.922 1 84.12 107 ALA A N 1
ATOM 744 C CA . ALA A 1 107 ? 18.266 -3.672 7.793 1 84.12 107 ALA A CA 1
ATOM 745 C C . ALA A 1 107 ? 18.312 -5.195 7.75 1 84.12 107 ALA A C 1
ATOM 747 O O . ALA A 1 107 ? 19.141 -5.777 7.047 1 84.12 107 ALA A O 1
ATOM 748 N N . ALA A 1 108 ? 17.438 -5.766 8.43 1 82.62 108 ALA A N 1
ATOM 749 C CA . ALA A 1 108 ? 17.531 -7.211 8.609 1 82.62 108 ALA A CA 1
ATOM 750 C C . ALA A 1 108 ? 16.734 -7.953 7.539 1 82.62 108 ALA A C 1
ATOM 752 O O . ALA A 1 108 ? 17.125 -9.039 7.109 1 82.62 108 ALA A O 1
ATOM 753 N N . GLN A 1 109 ? 15.672 -7.32 7.148 1 79.31 109 GLN A N 1
ATOM 754 C CA . GLN A 1 109 ? 14.711 -8.125 6.398 1 79.31 109 GLN A CA 1
ATOM 755 C C . GLN A 1 109 ? 14.383 -7.48 5.055 1 79.31 109 GLN A C 1
ATOM 757 O O . GLN A 1 109 ? 14.305 -8.164 4.031 1 79.31 109 GLN A O 1
ATOM 762 N N . PHE A 1 110 ? 14.203 -6.211 5.023 1 83.31 110 PHE A N 1
ATOM 763 C CA . PHE A 1 110 ? 13.586 -5.602 3.85 1 83.31 110 PHE A CA 1
ATOM 764 C C . PHE A 1 110 ? 14.648 -5.078 2.891 1 83.31 110 PHE A C 1
ATOM 766 O O . PHE A 1 110 ? 14.5 -5.172 1.672 1 83.31 110 PHE A O 1
ATOM 773 N N . CYS A 1 111 ? 15.664 -4.535 3.471 1 87.38 111 CYS A N 1
ATOM 774 C CA . CYS A 1 111 ? 16.734 -3.979 2.641 1 87.38 111 CYS A CA 1
ATOM 775 C C . CYS A 1 111 ? 18.109 -4.367 3.176 1 87.38 111 CYS A C 1
ATOM 777 O O . CYS A 1 111 ? 18.953 -3.502 3.406 1 87.38 111 CYS A O 1
ATOM 779 N N . PRO A 1 112 ? 18.297 -5.652 3.301 1 83.81 112 PRO A N 1
ATOM 780 C CA . PRO A 1 112 ? 19.594 -6.055 3.836 1 83.81 112 PRO A CA 1
ATOM 781 C C . PRO A 1 112 ? 20.766 -5.57 2.977 1 83.81 112 PRO A C 1
ATOM 783 O O . PRO A 1 112 ? 20.75 -5.766 1.759 1 83.81 112 PRO A O 1
ATOM 786 N N . GLY A 1 113 ? 21.656 -4.883 3.635 1 83.25 113 GLY A N 1
ATOM 787 C CA . GLY A 1 113 ? 22.875 -4.461 2.969 1 83.25 113 GLY A CA 1
ATOM 788 C C . GLY A 1 113 ? 22.719 -3.164 2.195 1 83.25 113 GLY A C 1
ATOM 789 O O . GLY A 1 113 ? 23.672 -2.672 1.595 1 83.25 113 GLY A O 1
ATOM 790 N N . ALA A 1 114 ? 21.594 -2.561 2.199 1 88.69 114 ALA A N 1
ATOM 791 C CA . ALA A 1 114 ? 21.359 -1.329 1.446 1 88.69 114 ALA A CA 1
ATOM 792 C C . ALA A 1 114 ? 22 -0.133 2.146 1 88.69 114 ALA A C 1
ATOM 794 O O . ALA A 1 114 ? 21.766 0.098 3.334 1 88.69 114 ALA A O 1
ATOM 795 N N . ALA A 1 115 ? 22.766 0.666 1.416 1 89.31 115 ALA A N 1
ATOM 796 C CA . ALA A 1 115 ? 23.359 1.895 1.942 1 89.31 115 ALA A CA 1
ATOM 797 C C . ALA A 1 115 ? 22.359 3.041 1.917 1 89.31 115 ALA A C 1
ATOM 799 O O . ALA A 1 115 ? 22.547 4.059 2.584 1 89.31 115 ALA A O 1
ATOM 800 N N . ASP A 1 116 ? 21.375 2.84 1.085 1 91.81 116 ASP A N 1
ATOM 801 C CA . ASP A 1 116 ? 20.344 3.83 0.834 1 91.81 116 ASP A CA 1
ATOM 802 C C . ASP A 1 116 ? 18.969 3.17 0.721 1 91.81 116 ASP A C 1
ATOM 804 O O . ASP A 1 116 ? 18.75 2.312 -0.139 1 91.81 116 ASP A O 1
ATOM 808 N N . ALA A 1 117 ? 18.062 3.621 1.644 1 93.81 117 ALA A N 1
ATOM 809 C CA . ALA A 1 117 ? 16.75 2.971 1.602 1 93.81 117 ALA A CA 1
ATOM 810 C C . ALA A 1 117 ? 15.656 3.908 2.102 1 93.81 117 ALA A C 1
ATOM 812 O O . ALA A 1 117 ? 15.906 4.766 2.951 1 93.81 117 ALA A O 1
ATOM 813 N N . THR A 1 118 ? 14.555 3.812 1.495 1 95.25 118 THR A N 1
ATOM 814 C CA . THR A 1 118 ? 13.305 4.406 1.964 1 95.25 118 THR A CA 1
ATOM 815 C C . THR A 1 118 ? 12.25 3.328 2.203 1 95.25 118 THR A C 1
ATOM 817 O O . THR A 1 118 ? 12.023 2.475 1.345 1 95.25 118 THR A O 1
ATOM 820 N N . VAL A 1 119 ? 11.664 3.336 3.363 1 94.06 119 VAL A N 1
ATOM 821 C CA . VAL A 1 119 ? 10.594 2.393 3.676 1 94.06 119 VAL A CA 1
ATOM 822 C C . VAL A 1 119 ? 9.336 3.152 4.09 1 94.06 119 VAL A C 1
ATOM 824 O O . VAL A 1 119 ? 9.367 3.953 5.031 1 94.06 119 VAL A O 1
ATOM 827 N N . TYR A 1 120 ? 8.25 2.906 3.357 1 94.56 120 TYR A N 1
ATOM 828 C CA . TYR A 1 120 ? 6.973 3.557 3.627 1 94.56 120 TYR A CA 1
ATOM 829 C C . TYR A 1 120 ? 6.023 2.617 4.363 1 94.56 120 TYR A C 1
ATOM 831 O O . TYR A 1 120 ? 5.789 1.49 3.918 1 94.56 120 TYR A O 1
ATOM 839 N N . TYR A 1 121 ? 5.543 3.148 5.461 1 90.94 121 TYR A N 1
ATOM 840 C CA . TYR A 1 121 ? 4.422 2.543 6.168 1 90.94 121 TYR A CA 1
ATOM 841 C C . TYR A 1 121 ? 3.197 3.449 6.125 1 90.94 121 TYR A C 1
ATOM 843 O O . TYR A 1 121 ? 3.262 4.566 5.605 1 90.94 121 TYR A O 1
ATOM 851 N N . ASP A 1 122 ? 2.1 2.93 6.602 1 88.25 122 ASP A N 1
ATOM 852 C CA . ASP A 1 122 ? 0.918 3.785 6.637 1 88.25 122 ASP A CA 1
ATOM 853 C C . ASP A 1 122 ? 1.102 4.938 7.621 1 88.25 122 ASP A C 1
ATOM 855 O O . ASP A 1 122 ? 0.74 6.078 7.32 1 88.25 122 ASP A O 1
ATOM 859 N N . GLN A 1 123 ? 1.719 4.586 8.805 1 89.69 123 GLN A N 1
ATOM 860 C CA . GLN A 1 123 ? 1.713 5.57 9.875 1 89.69 123 GLN A CA 1
ATOM 861 C C . GLN A 1 123 ? 3.08 6.234 10.023 1 89.69 123 GLN A C 1
ATOM 863 O O . GLN A 1 123 ? 3.236 7.18 10.797 1 89.69 123 GLN A O 1
ATOM 868 N N . TYR A 1 124 ? 4.07 5.703 9.336 1 92.69 124 TYR A N 1
ATOM 869 C CA . TYR A 1 124 ? 5.383 6.324 9.445 1 92.69 124 TYR A CA 1
ATOM 870 C C . TYR A 1 124 ? 6.254 5.988 8.242 1 92.69 124 TYR A C 1
ATOM 872 O O . TYR A 1 124 ? 5.855 5.195 7.387 1 92.69 124 TYR A O 1
ATOM 880 N N . MET A 1 125 ? 7.328 6.633 8.156 1 95.44 125 MET A N 1
ATOM 881 C CA . MET A 1 125 ? 8.312 6.484 7.086 1 95.44 125 MET A CA 1
ATOM 882 C C . MET A 1 125 ? 9.727 6.621 7.629 1 95.44 125 MET A C 1
ATOM 884 O O . MET A 1 125 ? 10 7.492 8.461 1 95.44 125 MET A O 1
ATOM 888 N N . ILE A 1 126 ? 10.641 5.762 7.113 1 96.75 126 ILE A N 1
ATOM 889 C CA . ILE A 1 126 ? 12.055 5.945 7.414 1 96.75 126 ILE A CA 1
ATOM 890 C C . ILE A 1 126 ? 12.844 6.086 6.113 1 96.75 126 ILE A C 1
ATOM 892 O O . ILE A 1 126 ? 12.508 5.469 5.102 1 96.75 126 ILE A O 1
ATOM 896 N N . ARG A 1 127 ? 13.836 6.906 6.129 1 96.81 127 ARG A N 1
ATOM 897 C CA . ARG A 1 127 ? 14.805 7.117 5.059 1 96.81 127 ARG A CA 1
ATOM 898 C C . ARG A 1 127 ? 16.219 7.188 5.613 1 96.81 127 ARG A C 1
ATOM 900 O O . ARG A 1 127 ? 16.484 7.902 6.582 1 96.81 127 ARG A O 1
ATOM 907 N N . TYR A 1 128 ? 17.094 6.352 5.043 1 95.44 128 TYR A N 1
ATOM 908 C CA . TYR A 1 128 ? 18.5 6.453 5.441 1 95.44 128 TYR A CA 1
ATOM 909 C C . TYR A 1 128 ? 19.422 6.328 4.234 1 95.44 128 TYR A C 1
ATOM 911 O O . TYR A 1 128 ? 19.047 5.758 3.211 1 95.44 128 TYR A O 1
ATOM 919 N N . THR A 1 129 ? 20.609 6.891 4.414 1 94.5 129 THR A N 1
ATOM 920 C CA . THR A 1 129 ? 21.578 6.879 3.326 1 94.5 129 THR A CA 1
ATOM 921 C C . THR A 1 129 ? 23 7.09 3.863 1 94.5 129 THR A C 1
ATOM 923 O O . THR A 1 129 ? 23.188 7.723 4.906 1 94.5 129 THR A O 1
ATOM 926 N N . ASN A 1 130 ? 23.953 6.598 3.188 1 92.25 130 ASN A N 1
ATOM 927 C CA . ASN A 1 130 ? 25.359 6.844 3.496 1 92.25 130 ASN A CA 1
ATOM 928 C C . ASN A 1 130 ? 25.859 8.133 2.854 1 92.25 130 ASN A C 1
ATOM 930 O O . ASN A 1 130 ? 26.984 8.555 3.09 1 92.25 130 ASN A O 1
ATOM 934 N N . ASP A 1 131 ? 25.031 8.766 2.096 1 92.19 131 ASP A N 1
ATOM 935 C CA . ASP A 1 131 ? 25.344 10.039 1.453 1 92.19 131 ASP A CA 1
ATOM 936 C C . ASP A 1 131 ? 24.375 11.133 1.908 1 92.19 131 ASP A C 1
ATOM 938 O O . ASP A 1 131 ? 23.297 11.289 1.338 1 92.19 131 ASP A O 1
ATOM 942 N N . GLY A 1 132 ? 24.828 11.914 2.824 1 91.44 132 GLY A N 1
ATOM 943 C CA . GLY A 1 132 ? 23.984 12.945 3.406 1 91.44 132 GLY A CA 1
ATOM 944 C C . GLY A 1 132 ? 23.469 13.938 2.385 1 91.44 132 GLY A C 1
ATOM 945 O O . GLY A 1 132 ? 22.469 14.625 2.627 1 91.44 132 GLY A O 1
ATOM 946 N N . ARG A 1 133 ? 24.203 14.055 1.22 1 91.38 133 ARG A N 1
ATOM 947 C CA . ARG A 1 133 ? 23.781 14.977 0.172 1 91.38 133 ARG A CA 1
ATOM 948 C C . ARG A 1 133 ? 22.406 14.625 -0.351 1 91.38 133 ARG A C 1
ATOM 950 O O . ARG A 1 133 ? 21.656 15.5 -0.804 1 91.38 133 ARG A O 1
ATOM 957 N N . LEU A 1 134 ? 21.953 13.352 -0.238 1 89.31 134 LEU A N 1
ATOM 958 C CA . LEU A 1 134 ? 20.672 12.859 -0.748 1 89.31 134 LEU A CA 1
ATOM 959 C C . LEU A 1 134 ? 19.516 13.359 0.117 1 89.31 134 LEU A C 1
ATOM 961 O O . LEU A 1 134 ? 18.359 13.281 -0.287 1 89.31 134 LEU A O 1
ATOM 965 N N . LEU A 1 135 ? 19.844 13.898 1.311 1 92.94 135 LEU A N 1
ATOM 966 C CA . LEU A 1 135 ? 18.797 14.391 2.205 1 92.94 135 LEU A CA 1
ATOM 967 C C . LEU A 1 135 ? 18.875 15.898 2.361 1 92.94 135 LEU A C 1
ATOM 969 O O . LEU A 1 135 ? 18.094 16.5 3.096 1 92.94 135 LEU A O 1
ATOM 973 N N . SER A 1 136 ? 19.781 16.531 1.673 1 90.31 136 SER A N 1
ATOM 974 C CA . SER A 1 136 ? 20.062 17.938 1.875 1 90.31 136 SER A CA 1
ATOM 975 C C . SER A 1 136 ? 19.047 18.812 1.135 1 90.31 136 SER A C 1
ATOM 977 O O . SER A 1 136 ? 18.844 19.984 1.494 1 90.31 136 SER A O 1
ATOM 979 N N . ASP A 1 137 ? 18.438 18.25 0.092 1 92.12 137 ASP A N 1
ATOM 980 C CA . ASP A 1 137 ? 17.484 19.031 -0.703 1 92.12 137 ASP A CA 1
ATOM 981 C C . ASP A 1 137 ? 16.062 18.875 -0.165 1 92.12 137 ASP A C 1
ATOM 983 O O . ASP A 1 137 ? 15.438 17.828 -0.364 1 92.12 137 ASP A O 1
ATOM 987 N N . PRO A 1 138 ? 15.539 19.891 0.389 1 90.25 138 PRO A N 1
ATOM 988 C CA . PRO A 1 138 ? 14.164 19.797 0.891 1 90.25 138 PRO A CA 1
ATOM 989 C C . PRO A 1 138 ? 13.133 19.656 -0.228 1 90.25 138 PRO A C 1
ATOM 991 O O . PRO A 1 138 ? 11.984 19.281 0.031 1 90.25 138 PRO A O 1
ATOM 994 N N . GLY A 1 139 ? 13.555 19.969 -1.414 1 93.12 139 GLY A N 1
ATOM 995 C CA . GLY A 1 139 ? 12.648 19.844 -2.547 1 93.12 139 GLY A CA 1
ATOM 996 C C . GLY A 1 139 ? 12.602 18.453 -3.139 1 93.12 139 GLY A C 1
ATOM 997 O O . GLY A 1 139 ? 11.758 18.156 -3.984 1 93.12 139 GLY A O 1
ATOM 998 N N . ASP A 1 140 ? 13.477 17.609 -2.785 1 95.25 140 ASP A N 1
ATOM 999 C CA . ASP A 1 140 ? 13.516 16.25 -3.301 1 95.25 140 ASP A CA 1
ATOM 1000 C C . ASP A 1 140 ? 12.531 15.352 -2.559 1 95.25 140 ASP A C 1
ATOM 1002 O O . ASP A 1 140 ? 12.797 14.93 -1.432 1 95.25 140 ASP A O 1
ATOM 1006 N N . ASN A 1 141 ? 11.43 15.016 -3.217 1 97.38 141 ASN A N 1
ATOM 1007 C CA . ASN A 1 141 ? 10.391 14.188 -2.613 1 97.38 141 ASN A CA 1
ATOM 1008 C C . ASN A 1 141 ? 10.469 12.742 -3.1 1 97.38 141 ASN A C 1
ATOM 1010 O O . ASN A 1 141 ? 9.531 11.961 -2.904 1 97.38 141 ASN A O 1
ATOM 1014 N N . GLU A 1 142 ? 11.539 12.234 -3.738 1 95 142 GLU A N 1
ATOM 1015 C CA . GLU A 1 142 ? 11.711 10.891 -4.281 1 95 142 GLU A CA 1
ATOM 1016 C C . GLU A 1 142 ? 12.305 9.945 -3.24 1 95 142 GLU A C 1
ATOM 1018 O O . GLU A 1 142 ? 13.008 10.383 -2.328 1 95 142 GLU A O 1
ATOM 1023 N N . PRO A 1 143 ? 12.156 8.641 -3.363 1 95.5 143 PRO A N 1
ATOM 1024 C CA . PRO A 1 143 ? 11.305 7.992 -4.367 1 95.5 143 PRO A CA 1
ATOM 1025 C C . PRO A 1 143 ? 9.82 8.117 -4.047 1 95.5 143 PRO A C 1
ATOM 1027 O O . PRO A 1 143 ? 9.43 8.117 -2.875 1 95.5 143 PRO A O 1
ATOM 1030 N N . LEU A 1 144 ? 8.977 8.164 -5.117 1 97.44 144 LEU A N 1
ATOM 1031 C CA . LEU A 1 144 ? 7.535 8.266 -4.949 1 97.44 144 LEU A CA 1
ATOM 1032 C C . LEU A 1 144 ? 6.867 6.902 -5.105 1 97.44 144 LEU A C 1
ATOM 1034 O O . LEU A 1 144 ? 7.375 6.039 -5.82 1 97.44 144 LEU A O 1
ATOM 1038 N N . TRP A 1 145 ? 5.832 6.727 -4.418 1 97.44 145 TRP A N 1
ATOM 1039 C CA . TRP A 1 145 ? 4.945 5.57 -4.523 1 97.44 145 TRP A CA 1
ATOM 1040 C C . TRP A 1 145 ? 3.484 6.004 -4.531 1 97.44 145 TRP A C 1
ATOM 1042 O O . TRP A 1 145 ? 3.105 6.953 -3.844 1 97.44 145 TRP A O 1
ATOM 1052 N N . SER A 1 146 ? 2.639 5.316 -5.312 1 97.81 146 SER A N 1
ATOM 1053 C CA . SER A 1 146 ? 1.213 5.625 -5.324 1 97.81 146 SER A CA 1
ATOM 1054 C C . SER A 1 146 ? 0.37 4.355 -5.234 1 97.81 146 SER A C 1
ATOM 1056 O O . SER A 1 146 ? 0.814 3.279 -5.637 1 97.81 146 SER A O 1
ATOM 1058 N N . GLY A 1 147 ? -0.764 4.438 -4.617 1 97.19 147 GLY A N 1
ATOM 1059 C CA . GLY A 1 147 ? -1.767 3.387 -4.531 1 97.19 147 GLY A CA 1
ATOM 1060 C C . GLY A 1 147 ? -3.188 3.906 -4.656 1 97.19 147 GLY A C 1
ATOM 1061 O O . GLY A 1 147 ? -3.445 5.086 -4.402 1 97.19 147 GLY A O 1
ATOM 1062 N N . LYS A 1 148 ? -4.07 2.99 -5.098 1 96.75 148 LYS A N 1
ATOM 1063 C CA . LYS A 1 148 ? -5.445 3.455 -5.242 1 96.75 148 LYS A CA 1
ATOM 1064 C C . LYS A 1 148 ? -6.441 2.33 -4.961 1 96.75 148 LYS A C 1
ATOM 1066 O O . LYS A 1 148 ? -6.164 1.164 -5.25 1 96.75 148 LYS A O 1
ATOM 1071 N N . ASN A 1 149 ? -7.512 2.68 -4.316 1 95.12 149 ASN A N 1
ATOM 1072 C CA . ASN A 1 149 ? -8.719 1.87 -4.207 1 95.12 149 ASN A CA 1
ATOM 1073 C C . ASN A 1 149 ? -9.414 1.709 -5.562 1 95.12 149 ASN A C 1
ATOM 1075 O O . ASN A 1 149 ? -9.891 2.686 -6.137 1 95.12 149 ASN A O 1
ATOM 1079 N N . MET A 1 150 ? -9.555 0.531 -6.062 1 94 150 MET A N 1
ATOM 1080 C CA . MET A 1 150 ? -9.953 0.354 -7.457 1 94 150 MET A CA 1
ATOM 1081 C C . MET A 1 150 ? -11.469 0.394 -7.602 1 94 150 MET A C 1
ATOM 1083 O O . MET A 1 150 ? -11.992 0.285 -8.711 1 94 150 MET A O 1
ATOM 1087 N N . ASN A 1 151 ? -12.203 0.562 -6.434 1 93.06 151 ASN A N 1
ATOM 1088 C CA . ASN A 1 151 ? -13.586 1.007 -6.566 1 93.06 151 ASN A CA 1
ATOM 1089 C C . ASN A 1 151 ? -13.672 2.406 -7.168 1 93.06 151 ASN A C 1
ATOM 1091 O O . ASN A 1 151 ? -12.875 3.281 -6.828 1 93.06 151 ASN A O 1
ATOM 1095 N N . GLU A 1 152 ? -14.664 2.598 -8.109 1 95.69 152 GLU A N 1
ATOM 1096 C CA . GLU A 1 152 ? -14.617 3.836 -8.875 1 95.69 152 GLU A CA 1
ATOM 1097 C C . GLU A 1 152 ? -15.977 4.52 -8.906 1 95.69 152 GLU A C 1
ATOM 1099 O O . GLU A 1 152 ? -17.016 3.859 -8.805 1 95.69 152 GLU A O 1
ATOM 1104 N N . VAL A 1 153 ? -15.938 5.801 -8.867 1 97.44 153 VAL A N 1
ATOM 1105 C CA . VAL A 1 153 ? -17.062 6.594 -9.367 1 97.44 153 VAL A CA 1
ATOM 1106 C C . VAL A 1 153 ? -17.047 6.609 -10.891 1 97.44 153 VAL A C 1
ATOM 1108 O O . VAL A 1 153 ? -16.062 7.023 -11.508 1 97.44 153 VAL A O 1
ATOM 1111 N N . THR A 1 154 ? -18.141 6.156 -11.43 1 97.5 154 THR A N 1
ATOM 1112 C CA . THR A 1 154 ? -18.141 5.961 -12.875 1 97.5 154 THR A CA 1
ATOM 1113 C C . THR A 1 154 ? -19.047 6.984 -13.555 1 97.5 154 THR A C 1
ATOM 1115 O O . THR A 1 154 ? -19.938 7.555 -12.922 1 97.5 154 THR A O 1
ATOM 1118 N N . GLY A 1 155 ? -18.891 7.246 -14.875 1 97.94 155 GLY A N 1
ATOM 1119 C CA . GLY A 1 155 ? -19.562 8.281 -15.648 1 97.94 155 GLY A CA 1
ATOM 1120 C C . GLY A 1 155 ? -18.781 9.578 -15.719 1 97.94 155 GLY A C 1
ATOM 1121 O O . GLY A 1 155 ? -18.297 10.078 -14.703 1 97.94 155 GLY A O 1
ATOM 1122 N N . ALA A 1 156 ? -18.656 10.117 -16.891 1 97.44 156 ALA A N 1
ATOM 1123 C CA . ALA A 1 156 ? -17.781 11.266 -17.125 1 97.44 156 ALA A CA 1
ATOM 1124 C C . ALA A 1 156 ? -18.125 12.414 -16.188 1 97.44 156 ALA A C 1
ATOM 1126 O O . ALA A 1 156 ? -17.234 13.016 -15.578 1 97.44 156 ALA A O 1
ATOM 1127 N N . ASP A 1 157 ? -19.391 12.688 -15.992 1 98.06 157 ASP A N 1
ATOM 1128 C CA . ASP A 1 157 ? -19.797 13.828 -15.18 1 98.06 157 ASP A CA 1
ATOM 1129 C C . ASP A 1 157 ? -19.516 13.57 -13.695 1 98.06 157 ASP A C 1
ATOM 1131 O O . ASP A 1 157 ? -18.906 14.414 -13.023 1 98.06 157 ASP A O 1
ATOM 1135 N N . ALA A 1 158 ? -19.953 12.398 -13.266 1 97.94 158 ALA A N 1
ATOM 1136 C CA . ALA A 1 158 ? -19.766 12.07 -11.852 1 97.94 158 ALA A CA 1
ATOM 1137 C C . ALA A 1 158 ? -18.281 11.961 -11.508 1 97.94 158 ALA A C 1
ATOM 1139 O O . ALA A 1 158 ? -17.844 12.422 -10.453 1 97.94 158 ALA A O 1
ATOM 1140 N N . ALA A 1 159 ? -17.531 11.367 -12.414 1 98.06 159 ALA A N 1
ATOM 1141 C CA . ALA A 1 159 ? -16.094 11.219 -12.219 1 98.06 159 ALA A CA 1
ATOM 1142 C C . ALA A 1 159 ? -15.406 12.578 -12.133 1 98.06 159 ALA A C 1
ATOM 1144 O O . ALA A 1 159 ? -14.539 12.789 -11.281 1 98.06 159 ALA A O 1
ATOM 1145 N N . ALA A 1 160 ? -15.812 13.477 -12.945 1 97.88 160 ALA A N 1
ATOM 1146 C CA . ALA A 1 160 ? -15.234 14.82 -12.93 1 97.88 160 ALA A CA 1
ATOM 1147 C C . ALA A 1 160 ? -15.562 15.547 -11.625 1 97.88 160 ALA A C 1
ATOM 1149 O O . ALA A 1 160 ? -14.703 16.203 -11.047 1 97.88 160 ALA A O 1
ATOM 1150 N N . ARG A 1 161 ? -16.781 15.406 -11.164 1 97.81 161 ARG A N 1
ATOM 1151 C CA . ARG A 1 161 ? -17.172 16.031 -9.906 1 97.81 161 ARG A CA 1
ATOM 1152 C C . ARG A 1 161 ? -16.391 15.453 -8.734 1 97.81 161 ARG A C 1
ATOM 1154 O O . ARG A 1 161 ? -15.945 16.188 -7.855 1 97.81 161 ARG A O 1
ATOM 1161 N N . PHE A 1 162 ? -16.25 14.164 -8.797 1 98.19 162 PHE A N 1
ATOM 1162 C CA . PHE A 1 162 ? -15.547 13.5 -7.711 1 98.19 162 PHE A CA 1
ATOM 1163 C C . PHE A 1 162 ? -14.109 13.977 -7.625 1 98.19 162 PHE A C 1
ATOM 1165 O O . PHE A 1 162 ? -13.633 14.344 -6.551 1 98.19 162 PHE A O 1
ATOM 1172 N N . MET A 1 163 ? -13.391 13.961 -8.742 1 98.19 163 MET A N 1
ATOM 1173 C CA . MET A 1 163 ? -11.992 14.375 -8.758 1 98.19 163 MET A CA 1
ATOM 1174 C C . MET A 1 163 ? -11.852 15.844 -8.367 1 98.19 163 MET A C 1
ATOM 1176 O O . MET A 1 163 ? -10.891 16.219 -7.699 1 98.19 163 MET A O 1
ATOM 1180 N N . ALA A 1 164 ? -12.82 16.656 -8.781 1 97.5 164 ALA A N 1
ATOM 1181 C CA . ALA A 1 164 ? -12.805 18.062 -8.391 1 97.5 164 ALA A CA 1
ATOM 1182 C C . ALA A 1 164 ? -12.922 18.219 -6.883 1 97.5 164 ALA A C 1
ATOM 1184 O O . ALA A 1 164 ? -12.211 19.031 -6.273 1 97.5 164 ALA A O 1
ATOM 1185 N N . LYS A 1 165 ? -13.773 17.453 -6.27 1 97.94 165 LYS A N 1
ATOM 1186 C CA . LYS A 1 165 ? -13.969 17.5 -4.82 1 97.94 165 LYS A CA 1
ATOM 1187 C C . LYS A 1 165 ? -12.719 17.016 -4.086 1 97.94 165 LYS A C 1
ATOM 1189 O O . LYS A 1 165 ? -12.297 17.641 -3.107 1 97.94 165 LYS A O 1
ATOM 1194 N N . ALA A 1 166 ? -12.195 15.898 -4.555 1 98.31 166 ALA A N 1
ATOM 1195 C CA . ALA A 1 166 ? -10.977 15.375 -3.941 1 98.31 166 ALA A CA 1
ATOM 1196 C C . ALA A 1 166 ? -9.836 16.375 -4.047 1 98.31 166 ALA A C 1
ATOM 1198 O O . ALA A 1 166 ? -9.117 16.625 -3.072 1 98.31 166 ALA A O 1
ATOM 1199 N N . THR A 1 167 ? -9.727 17 -5.23 1 98.44 167 THR A N 1
ATOM 1200 C CA . THR A 1 167 ? -8.648 17.953 -5.473 1 98.44 167 THR A CA 1
ATOM 1201 C C . THR A 1 167 ? -8.828 19.188 -4.602 1 98.44 167 THR A C 1
ATOM 1203 O O . THR A 1 167 ? -7.859 19.703 -4.031 1 98.44 167 THR A O 1
ATOM 1206 N N . GLU A 1 168 ? -10.016 19.672 -4.52 1 98.31 168 GLU A N 1
ATOM 1207 C CA . GLU A 1 168 ? -10.297 20.812 -3.648 1 98.31 168 GLU A CA 1
ATOM 1208 C C . GLU A 1 168 ? -9.953 20.484 -2.197 1 98.31 168 GLU A C 1
ATOM 1210 O O . GLU A 1 168 ? -9.312 21.297 -1.515 1 98.31 168 GLU A O 1
ATOM 1215 N N . LEU A 1 169 ? -10.422 19.344 -1.771 1 98.38 169 LEU A N 1
ATOM 1216 C CA . LEU A 1 169 ? -10.141 18.922 -0.404 1 98.38 169 LEU A CA 1
ATOM 1217 C C . LEU A 1 169 ? -8.633 18.875 -0.151 1 98.38 169 LEU A C 1
ATOM 1219 O O . LEU A 1 169 ? -8.156 19.359 0.874 1 98.38 169 LEU A O 1
ATOM 1223 N N . MET A 1 170 ? -7.871 18.266 -1.097 1 98.62 170 MET A N 1
ATOM 1224 C CA . MET A 1 170 ? -6.422 18.156 -0.94 1 98.62 170 MET A CA 1
ATOM 1225 C C . MET A 1 170 ? -5.773 19.531 -0.903 1 98.62 170 MET A C 1
ATOM 1227 O O . MET A 1 170 ? -4.859 19.766 -0.114 1 98.62 170 MET A O 1
ATOM 1231 N N . ASN A 1 171 ? -6.277 20.438 -1.733 1 98.56 171 ASN A N 1
ATOM 1232 C CA . ASN A 1 171 ? -5.699 21.781 -1.758 1 98.56 171 ASN A CA 1
ATOM 1233 C C . ASN A 1 171 ? -5.992 22.531 -0.469 1 98.56 171 ASN A C 1
ATOM 1235 O O . ASN A 1 171 ? -5.113 23.203 0.077 1 98.56 171 ASN A O 1
ATOM 1239 N N . ARG A 1 172 ? -7.176 22.438 0.034 1 97.31 172 ARG A N 1
ATOM 1240 C CA . ARG A 1 172 ? -7.527 23.125 1.265 1 97.31 172 ARG A CA 1
ATOM 1241 C C . ARG A 1 172 ? -6.773 22.562 2.457 1 97.31 172 ARG A C 1
ATOM 1243 O O . ARG A 1 172 ? -6.332 23.297 3.338 1 97.31 172 ARG A O 1
ATOM 1250 N N . THR A 1 173 ? -6.676 21.281 2.479 1 96.88 173 THR A N 1
ATOM 1251 C CA . THR A 1 173 ? -5.906 20.656 3.543 1 96.88 173 THR A CA 1
ATOM 1252 C C . THR A 1 173 ? -4.422 21 3.416 1 96.88 173 THR A C 1
ATOM 1254 O O . THR A 1 173 ? -3.725 21.141 4.422 1 96.88 173 THR A O 1
ATOM 1257 N N . ALA A 1 174 ? -3.965 21.109 2.199 1 97.5 174 ALA A N 1
ATOM 1258 C CA . ALA A 1 174 ? -2.576 21.5 1.972 1 97.5 174 ALA A CA 1
ATOM 1259 C C . ALA A 1 174 ? -2.305 22.906 2.498 1 97.5 174 ALA A C 1
ATOM 1261 O O . ALA A 1 174 ? -1.254 23.156 3.088 1 97.5 174 ALA A O 1
ATOM 1262 N N . ASP A 1 175 ? -3.234 23.797 2.281 1 96.31 175 ASP A N 1
ATOM 1263 C CA . ASP A 1 175 ? -3.105 25.156 2.814 1 96.31 175 ASP A CA 1
ATOM 1264 C C . ASP A 1 175 ? -3.027 25.141 4.34 1 96.31 175 ASP A C 1
ATOM 1266 O O . ASP A 1 175 ? -2.207 25.844 4.934 1 96.31 175 ASP A O 1
ATOM 1270 N N . LEU A 1 176 ? -3.846 24.344 4.879 1 94.19 176 LEU A N 1
ATOM 1271 C CA . LEU A 1 176 ? -3.873 24.234 6.332 1 94.19 176 LEU A CA 1
ATOM 1272 C C . LEU A 1 176 ? -2.574 23.641 6.867 1 94.19 176 LEU A C 1
ATOM 1274 O O . LEU A 1 176 ? -2.01 24.141 7.844 1 94.19 176 LEU A O 1
ATOM 1278 N N . ALA A 1 177 ? -2.113 22.578 6.25 1 95.25 177 ALA A N 1
ATOM 1279 C CA . ALA A 1 177 ? -0.868 21.953 6.68 1 95.25 177 ALA A CA 1
ATOM 1280 C C . ALA A 1 177 ? 0.308 22.922 6.547 1 95.25 177 ALA A C 1
ATOM 1282 O O . ALA A 1 177 ? 1.19 22.953 7.406 1 95.25 177 ALA A O 1
ATOM 1283 N N . ALA A 1 178 ? 0.264 23.672 5.539 1 95.12 178 ALA A N 1
ATOM 1284 C CA . ALA A 1 178 ? 1.388 24.562 5.23 1 95.12 178 ALA A CA 1
ATOM 1285 C C . ALA A 1 178 ? 1.356 25.812 6.098 1 95.12 178 ALA A C 1
ATOM 1287 O O . ALA A 1 178 ? 2.393 26.25 6.594 1 95.12 178 ALA A O 1
ATOM 1288 N N . PHE A 1 179 ? 0.084 26.297 6.242 1 91.44 179 PHE A N 1
ATOM 1289 C CA . PHE A 1 179 ? 0.044 27.656 6.781 1 91.44 179 PHE A CA 1
ATOM 1290 C C . PHE A 1 179 ? -0.825 27.703 8.031 1 91.44 179 PHE A C 1
ATOM 1292 O O . PHE A 1 179 ? -0.858 28.734 8.727 1 91.44 179 PHE A O 1
ATOM 1299 N N . GLY A 1 180 ? -1.771 26.703 8.242 1 76.12 180 GLY A N 1
ATOM 1300 C CA . GLY A 1 180 ? -2.799 26.812 9.266 1 76.12 180 GLY A CA 1
ATOM 1301 C C . GLY A 1 180 ? -2.434 26.094 10.555 1 76.12 180 GLY A C 1
ATOM 1302 O O . GLY A 1 180 ? -3.092 26.281 11.578 1 76.12 180 GLY A O 1
ATOM 1303 N N . SER A 1 181 ? -1.918 24.797 10.508 1 58.06 181 SER A N 1
ATOM 1304 C CA . SER A 1 181 ? -1.855 24.125 11.797 1 58.06 181 SER A CA 1
ATOM 1305 C C . SER A 1 181 ? -1.359 25.062 12.891 1 58.06 181 SER A C 1
ATOM 1307 O O . SER A 1 181 ? -0.472 25.875 12.656 1 58.06 181 SER A O 1
ATOM 1309 N N . PRO A 1 182 ? -2.146 25.047 14.109 1 51.28 182 PRO A N 1
ATOM 1310 C CA . PRO A 1 182 ? -2.043 26.234 14.945 1 51.28 182 PRO A CA 1
ATOM 1311 C C . PRO A 1 182 ? -0.78 27.047 14.656 1 51.28 182 PRO A C 1
ATOM 1313 O O . PRO A 1 182 ? 0.323 26.5 14.648 1 51.28 182 PRO A O 1
ATOM 1316 N N . PRO A 1 183 ? -1.117 28.125 13.906 1 43.28 183 PRO A N 1
ATOM 1317 C CA . PRO A 1 183 ? -0.003 29.047 13.711 1 43.28 183 PRO A CA 1
ATOM 1318 C C . PRO A 1 183 ? 0.9 29.156 14.938 1 43.28 183 PRO A C 1
ATOM 1320 O O . PRO A 1 183 ? 2.047 29.594 14.828 1 43.28 183 PRO A O 1
ATOM 1323 N N . SER A 1 184 ? 0.129 29.047 15.961 1 42.09 184 SER A N 1
ATOM 1324 C CA . SER A 1 184 ? 0.825 29.547 17.141 1 42.09 184 SER A CA 1
ATOM 1325 C C . SER A 1 184 ? 1.99 28.641 17.516 1 42.09 184 SER A C 1
ATOM 1327 O O . SER A 1 184 ? 2.746 28.953 18.438 1 42.09 184 SER A O 1
ATOM 1329 N N . SER A 1 185 ? 1.816 27.281 17.062 1 47.97 185 SER A N 1
ATOM 1330 C CA . SER A 1 185 ? 2.889 26.531 17.703 1 47.97 185 SER A CA 1
ATOM 1331 C C . SER A 1 185 ? 4.191 26.641 16.922 1 47.97 185 SER A C 1
ATOM 1333 O O . SER A 1 185 ? 4.172 26.812 15.695 1 47.97 185 SER A O 1
ATOM 1335 N N . SER A 1 186 ? 5.18 27.062 17.531 1 48.88 186 SER A N 1
ATOM 1336 C CA . SER A 1 186 ? 6.574 27.188 17.109 1 48.88 186 SER A CA 1
ATOM 1337 C C . SER A 1 186 ? 6.988 26.016 16.219 1 48.88 186 SER A C 1
ATOM 1339 O O . SER A 1 186 ? 7.984 26.094 15.5 1 48.88 186 SER A O 1
ATOM 1341 N N . SER A 1 187 ? 6.25 24.969 16.203 1 57.78 187 SER A N 1
ATOM 1342 C CA . SER A 1 187 ? 6.68 23.844 15.391 1 57.78 187 SER A CA 1
ATOM 1343 C C . SER A 1 187 ? 5.504 23.203 14.656 1 57.78 187 SER A C 1
ATOM 1345 O O . SER A 1 187 ? 4.902 22.25 15.141 1 57.78 187 SER A O 1
ATOM 1347 N N . PRO A 1 188 ? 5.219 23.812 13.477 1 70 188 PRO A N 1
ATOM 1348 C CA . PRO A 1 188 ? 4.039 23.312 12.766 1 70 188 PRO A CA 1
ATOM 1349 C C . PRO A 1 188 ? 4.141 21.828 12.422 1 70 188 PRO A C 1
ATOM 1351 O O . PRO A 1 188 ? 5.223 21.344 12.086 1 70 188 PRO A O 1
ATOM 1354 N N . SER A 1 189 ? 3.172 21.078 12.656 1 83 189 SER A N 1
ATOM 1355 C CA . SER A 1 189 ? 3.115 19.641 12.422 1 83 189 SER A CA 1
ATOM 1356 C C . SER A 1 189 ? 3.154 19.328 10.93 1 83 189 SER A C 1
ATOM 1358 O O . SER A 1 189 ? 3.508 18.219 10.531 1 83 189 SER A O 1
ATOM 1360 N N . ARG A 1 190 ? 2.846 20.391 10.078 1 94.19 190 ARG A N 1
ATOM 1361 C CA . ARG A 1 190 ? 2.766 20.203 8.633 1 94.19 190 ARG A CA 1
ATOM 1362 C C . ARG A 1 190 ? 1.822 19.062 8.281 1 94.19 190 ARG A C 1
ATOM 1364 O O . ARG A 1 190 ? 2.084 18.297 7.352 1 94.19 190 ARG A O 1
ATOM 1371 N N . TYR A 1 191 ? 0.807 18.922 9.109 1 95.12 191 TYR A N 1
ATOM 1372 C CA . TYR A 1 191 ? -0.185 17.859 9 1 95.12 191 TYR A CA 1
ATOM 1373 C C . TYR A 1 191 ? -1.599 18.422 9.039 1 95.12 191 TYR A C 1
ATOM 1375 O O . TYR A 1 191 ? -1.907 19.281 9.859 1 95.12 191 TYR A O 1
ATOM 1383 N N . ALA A 1 192 ? -2.43 17.875 8.156 1 95.5 192 ALA A N 1
ATOM 1384 C CA . ALA A 1 192 ? -3.834 18.281 8.188 1 95.5 192 ALA A CA 1
ATOM 1385 C C . ALA A 1 192 ? -4.723 17.188 7.582 1 95.5 192 ALA A C 1
ATOM 1387 O O . ALA A 1 192 ? -4.285 16.438 6.715 1 95.5 192 ALA A O 1
ATOM 1388 N N . THR A 1 193 ? -5.895 17.141 8.086 1 96 193 THR A N 1
ATOM 1389 C CA . THR A 1 193 ? -6.918 16.234 7.566 1 96 193 THR A CA 1
ATOM 1390 C C . THR A 1 193 ? -8.203 16.984 7.262 1 96 193 THR A C 1
ATOM 1392 O O . THR A 1 193 ? -8.383 18.125 7.699 1 96 193 THR A O 1
ATOM 1395 N N . GLY A 1 194 ? -8.992 16.359 6.449 1 96.75 194 GLY A N 1
ATOM 1396 C CA . GLY A 1 194 ? -10.273 16.969 6.129 1 96.75 194 GLY A CA 1
ATOM 1397 C C . GLY A 1 194 ? -11.273 15.992 5.551 1 96.75 194 GLY A C 1
ATOM 1398 O O . GLY A 1 194 ? -10.945 14.836 5.297 1 96.75 194 GLY A O 1
ATOM 1399 N N . GLU A 1 195 ? -12.477 16.438 5.469 1 96.88 195 GLU A N 1
ATOM 1400 C CA . GLU A 1 195 ? -13.555 15.688 4.832 1 96.88 195 GLU A CA 1
ATOM 1401 C C . GLU A 1 195 ? -14.453 16.594 4.008 1 96.88 195 GLU A C 1
ATOM 1403 O O . GLU A 1 195 ? -14.625 17.781 4.336 1 96.88 195 GLU A O 1
ATOM 1408 N N . THR A 1 196 ? -14.953 16.109 2.975 1 97.56 196 THR A N 1
ATOM 1409 C CA . THR A 1 196 ? -15.891 16.859 2.141 1 97.56 196 THR A CA 1
ATOM 1410 C C . THR A 1 196 ? -17.047 15.984 1.697 1 97.56 196 THR A C 1
ATOM 1412 O O . THR A 1 196 ? -16.875 14.773 1.498 1 97.56 196 THR A O 1
ATOM 1415 N N . TRP A 1 197 ? -18.219 16.594 1.59 1 96.38 197 TRP A N 1
ATOM 1416 C CA . TRP A 1 197 ? -19.422 15.883 1.184 1 96.38 197 TRP A CA 1
ATOM 1417 C C . TRP A 1 197 ? -19.406 15.602 -0.314 1 96.38 197 TRP A C 1
ATOM 1419 O O . TRP A 1 197 ? -18.984 16.438 -1.11 1 96.38 197 TRP A O 1
ATOM 1429 N N . PHE A 1 198 ? -19.844 14.375 -0.778 1 96.5 198 PHE A N 1
ATOM 1430 C CA . PHE A 1 198 ? -19.969 14.008 -2.186 1 96.5 198 PHE A CA 1
ATOM 1431 C C . PHE A 1 198 ? -21.328 13.359 -2.465 1 96.5 198 PHE A C 1
ATOM 1433 O O . PHE A 1 198 ? -22.078 13.844 -3.309 1 96.5 198 PHE A O 1
ATOM 1440 N N . ASP A 1 199 ? -21.75 12.312 -1.879 1 93.12 199 ASP A N 1
ATOM 1441 C CA . ASP A 1 199 ? -23.016 11.609 -1.786 1 93.12 199 ASP A CA 1
ATOM 1442 C C . ASP A 1 199 ? -23.484 11.141 -3.16 1 93.12 199 ASP A C 1
ATOM 1444 O O . ASP A 1 199 ? -24.625 11.422 -3.566 1 93.12 199 ASP A O 1
ATOM 1448 N N . GLU A 1 200 ? -22.672 10.57 -3.893 1 94.94 200 GLU A N 1
ATOM 1449 C CA . GLU A 1 200 ? -23 9.914 -5.156 1 94.94 200 GLU A CA 1
ATOM 1450 C C . GLU A 1 200 ? -22.375 8.523 -5.234 1 94.94 200 GLU A C 1
ATOM 1452 O O . GLU A 1 200 ? -21.25 8.32 -4.781 1 94.94 200 GLU A O 1
ATOM 1457 N N . GLN A 1 201 ? -23.172 7.535 -5.832 1 95.38 201 GLN A N 1
ATOM 1458 C CA . GLN A 1 201 ? -22.719 6.199 -6.207 1 95.38 201 GLN A CA 1
ATOM 1459 C C . GLN A 1 201 ? -22.094 5.477 -5.02 1 95.38 201 GLN A C 1
ATOM 1461 O O . GLN A 1 201 ? -21.031 4.867 -5.156 1 95.38 201 GLN A O 1
ATOM 1466 N N . GLY A 1 202 ? -22.609 5.707 -3.873 1 89.38 202 GLY A N 1
ATOM 1467 C CA . GLY A 1 202 ? -22.188 4.977 -2.688 1 89.38 202 GLY A CA 1
ATOM 1468 C C . GLY A 1 202 ? -21.062 5.66 -1.934 1 89.38 202 GLY A C 1
ATOM 1469 O O . GLY A 1 202 ? -20.594 5.156 -0.907 1 89.38 202 GLY A O 1
ATOM 1470 N N . VAL A 1 203 ? -20.609 6.773 -2.43 1 93.06 203 VAL A N 1
ATOM 1471 C CA . VAL A 1 203 ? -19.609 7.578 -1.737 1 93.06 203 VAL A CA 1
ATOM 1472 C C . VAL A 1 203 ? -20.281 8.797 -1.103 1 93.06 203 VAL A C 1
ATOM 1474 O O . VAL A 1 203 ? -20.688 9.727 -1.805 1 93.06 203 VAL A O 1
ATOM 1477 N N . SER A 1 204 ? -20.359 8.797 0.176 1 93.19 204 SER A N 1
ATOM 1478 C CA . SER A 1 204 ? -21.016 9.898 0.864 1 93.19 204 SER A CA 1
ATOM 1479 C C . SER A 1 204 ? -20.047 11.039 1.147 1 93.19 204 SER A C 1
ATOM 1481 O O . SER A 1 204 ? -20.344 12.203 0.887 1 93.19 204 SER A O 1
ATOM 1483 N N . VAL A 1 205 ? -18.891 10.641 1.711 1 94.44 205 VAL A N 1
ATOM 1484 C CA . VAL A 1 205 ? -17.859 11.586 2.145 1 94.44 205 VAL A CA 1
ATOM 1485 C C . VAL A 1 205 ? -16.516 11.18 1.574 1 94.44 205 VAL A C 1
ATOM 1487 O O . VAL A 1 205 ? -16.234 9.992 1.41 1 94.44 205 VAL A O 1
ATOM 1490 N N . VAL A 1 206 ? -15.742 12.148 1.189 1 97.19 206 VAL A N 1
ATOM 1491 C CA . VAL A 1 206 ? -14.344 11.93 0.863 1 97.19 206 VAL A CA 1
ATOM 1492 C C . VAL A 1 206 ? -13.461 12.438 2.004 1 97.19 206 VAL A C 1
ATOM 1494 O O . VAL A 1 206 ? -13.602 13.586 2.443 1 97.19 206 VAL A O 1
ATOM 1497 N N . TYR A 1 207 ? -12.641 11.586 2.459 1 96 207 TYR A N 1
ATOM 1498 C CA . TYR A 1 207 ? -11.695 11.938 3.512 1 96 207 TYR A CA 1
ATOM 1499 C C . TYR A 1 207 ? -10.305 12.188 2.934 1 96 207 TYR A C 1
ATOM 1501 O O . TYR A 1 207 ? -9.891 11.523 1.978 1 96 207 TYR A O 1
ATOM 1509 N N . GLY A 1 208 ? -9.602 13.156 3.514 1 97.69 208 GLY A N 1
ATOM 1510 C CA . GLY A 1 208 ? -8.297 13.508 2.98 1 97.69 208 GLY A CA 1
ATOM 1511 C C . GLY A 1 208 ? -7.27 13.805 4.059 1 97.69 208 GLY A C 1
ATOM 1512 O O . GLY A 1 208 ? -7.613 14.312 5.129 1 97.69 208 GLY A O 1
ATOM 1513 N N . LEU A 1 209 ? -6.07 13.461 3.768 1 97.06 209 LEU A N 1
ATOM 1514 C CA . LEU A 1 209 ? -4.914 13.711 4.621 1 97.06 209 LEU A CA 1
ATOM 1515 C C . LEU A 1 209 ? -3.717 14.164 3.793 1 97.06 209 LEU A C 1
ATOM 1517 O O . LEU A 1 209 ? -3.451 13.617 2.723 1 97.06 209 LEU A O 1
ATOM 1521 N N . VAL A 1 210 ? -3.062 15.227 4.262 1 97.75 210 VAL A N 1
ATOM 1522 C CA . VAL A 1 210 ? -1.779 15.617 3.686 1 97.75 210 VAL A CA 1
ATOM 1523 C C . VAL A 1 210 ? -0.763 15.859 4.801 1 97.75 210 VAL A C 1
ATOM 1525 O O . VAL A 1 210 ? -1.137 16.188 5.93 1 97.75 210 VAL A O 1
ATOM 1528 N N . GLN A 1 211 ? 0.458 15.688 4.418 1 96.94 211 GLN A N 1
ATOM 1529 C CA . GLN A 1 211 ? 1.507 15.938 5.402 1 96.94 211 GLN A CA 1
ATOM 1530 C C . GLN A 1 211 ? 2.84 16.234 4.719 1 96.94 211 GLN A C 1
ATOM 1532 O O . GLN A 1 211 ? 3.146 15.656 3.672 1 96.94 211 GLN A O 1
ATOM 1537 N N . CYS A 1 212 ? 3.572 17.125 5.332 1 97.44 212 CYS A N 1
ATOM 1538 C CA . CYS A 1 212 ? 4.969 17.375 4.992 1 97.44 212 CYS A CA 1
ATOM 1539 C C . CYS A 1 212 ? 5.879 17.094 6.18 1 97.44 212 CYS A C 1
ATOM 1541 O O . CYS A 1 212 ? 5.414 17 7.316 1 97.44 212 CYS A O 1
ATOM 1543 N N . THR A 1 213 ? 7.156 16.891 5.859 1 96.25 213 THR A N 1
ATOM 1544 C CA . THR A 1 213 ? 8.102 16.891 6.969 1 96.25 213 THR A CA 1
ATOM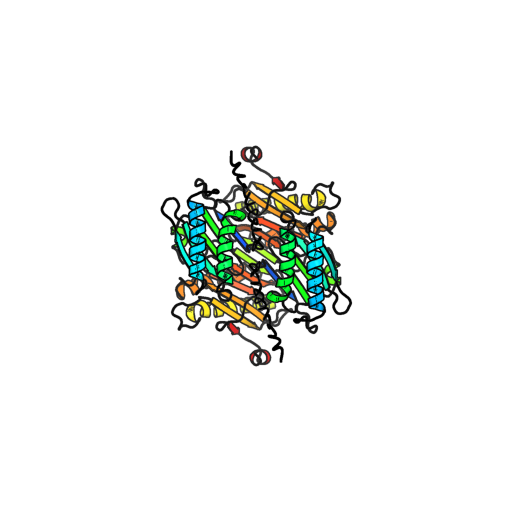 1545 C C . THR A 1 213 ? 8.172 18.266 7.633 1 96.25 213 THR A C 1
ATOM 1547 O O . THR A 1 213 ? 8.211 19.281 6.949 1 96.25 213 THR A O 1
ATOM 1550 N N . PRO A 1 214 ? 8.25 18.266 8.977 1 94.12 214 PRO A N 1
ATOM 1551 C CA . PRO A 1 214 ? 8.102 19.5 9.727 1 94.12 214 PRO A CA 1
ATOM 1552 C C . PRO A 1 214 ? 9.289 20.453 9.531 1 94.12 214 PRO A C 1
ATOM 1554 O O . PRO A 1 214 ? 9.219 21.625 9.93 1 94.12 214 PRO A O 1
ATOM 1557 N N . ASP A 1 215 ? 10.352 20 8.977 1 92.75 215 ASP A N 1
ATOM 1558 C CA . ASP A 1 215 ? 11.516 20.859 8.781 1 92.75 215 ASP A CA 1
ATOM 1559 C C . ASP A 1 215 ? 11.344 21.75 7.547 1 92.75 215 ASP A C 1
ATOM 1561 O O . ASP A 1 215 ? 12.133 22.672 7.324 1 92.75 215 ASP A O 1
ATOM 1565 N N . LEU A 1 216 ? 10.281 21.516 6.809 1 95.75 216 LEU A N 1
ATOM 1566 C CA . LEU A 1 216 ? 9.992 22.375 5.664 1 95.75 216 LEU A CA 1
ATOM 1567 C C . LEU A 1 216 ? 9.328 23.672 6.113 1 95.75 216 LEU A C 1
ATOM 1569 O O . LEU A 1 216 ? 8.555 23.688 7.074 1 95.75 216 LEU A O 1
ATOM 1573 N N . THR A 1 217 ? 9.633 24.719 5.41 1 94.25 217 THR A N 1
ATOM 1574 C CA . THR A 1 217 ? 8.852 25.938 5.598 1 94.25 217 THR A CA 1
ATOM 1575 C C . THR A 1 217 ? 7.438 25.75 5.047 1 94.25 217 THR A C 1
ATOM 1577 O O . THR A 1 217 ? 7.176 24.828 4.285 1 94.25 217 THR A O 1
ATOM 1580 N N . GLY A 1 218 ? 6.57 26.656 5.477 1 94.5 218 GLY A N 1
ATOM 1581 C CA . GLY A 1 218 ? 5.219 26.609 4.938 1 94.5 218 GLY A CA 1
ATOM 1582 C C . GLY A 1 218 ? 5.18 26.641 3.42 1 94.5 218 GLY A C 1
ATOM 1583 O O . GLY A 1 218 ? 4.445 25.859 2.797 1 94.5 218 GLY A O 1
ATOM 1584 N N . GLU A 1 219 ? 5.996 27.469 2.811 1 96.38 219 GLU A N 1
ATOM 1585 C CA . GLU A 1 219 ? 6.047 27.609 1.357 1 96.38 219 GLU A CA 1
ATOM 1586 C C . GLU A 1 219 ? 6.566 26.328 0.699 1 96.38 219 GLU A C 1
ATOM 1588 O O . GLU A 1 219 ? 6.051 25.906 -0.339 1 96.38 219 GLU A O 1
ATOM 1593 N N . GLN A 1 220 ? 7.613 25.75 1.267 1 97.06 220 GLN A N 1
ATOM 1594 C CA . GLN A 1 220 ? 8.172 24.5 0.751 1 97.06 220 GLN A CA 1
ATOM 1595 C C . GLN A 1 220 ? 7.156 23.359 0.854 1 97.06 220 GLN A C 1
ATOM 1597 O O . GLN A 1 220 ? 7 22.578 -0.082 1 97.06 220 GLN A O 1
ATOM 1602 N N . CYS A 1 221 ? 6.52 23.344 1.961 1 97.31 221 CYS A N 1
ATOM 1603 C CA . CYS A 1 221 ? 5.477 22.344 2.16 1 97.31 221 CYS A CA 1
ATOM 1604 C C . CYS A 1 221 ? 4.371 22.484 1.121 1 97.31 221 CYS A C 1
ATOM 1606 O O . CYS A 1 221 ? 4.023 21.516 0.438 1 97.31 221 CYS A O 1
ATOM 1608 N N . ARG A 1 222 ? 3.879 23.625 0.979 1 97.56 222 ARG A N 1
ATOM 1609 C CA . ARG A 1 222 ? 2.779 23.859 0.047 1 97.56 222 ARG A CA 1
ATOM 1610 C C . ARG A 1 222 ? 3.191 23.516 -1.381 1 97.56 222 ARG A C 1
ATOM 1612 O O . ARG A 1 222 ? 2.396 22.969 -2.146 1 97.56 222 ARG A O 1
ATOM 1619 N N . SER A 1 223 ? 4.367 23.906 -1.76 1 98.5 223 SER A N 1
ATOM 1620 C CA . SER A 1 223 ? 4.883 23.609 -3.092 1 98.5 223 SER A CA 1
ATOM 1621 C C . SER A 1 223 ? 4.992 22.109 -3.314 1 98.5 223 SER A C 1
ATOM 1623 O O . SER A 1 223 ? 4.621 21.594 -4.375 1 98.5 223 SER A O 1
ATOM 1625 N N . CYS A 1 224 ? 5.551 21.422 -2.35 1 98.62 224 CYS A N 1
ATOM 1626 C CA . CYS A 1 224 ? 5.672 19.969 -2.428 1 98.62 224 CYS A CA 1
ATOM 1627 C C . CYS A 1 224 ? 4.309 19.312 -2.621 1 98.62 224 CYS A C 1
ATOM 1629 O O . CYS A 1 224 ? 4.133 18.484 -3.51 1 98.62 224 CYS A O 1
ATOM 1631 N N . LEU A 1 225 ? 3.312 19.719 -1.845 1 98.81 225 LEU A N 1
ATOM 1632 C CA . LEU A 1 225 ? 1.969 19.156 -1.915 1 98.81 225 LEU A CA 1
ATOM 1633 C C . LEU A 1 225 ? 1.294 19.531 -3.232 1 98.81 225 LEU A C 1
ATOM 1635 O O . LEU A 1 225 ? 0.589 18.703 -3.824 1 98.81 225 LEU A O 1
ATOM 1639 N N . ALA A 1 226 ? 1.53 20.734 -3.652 1 98.75 226 ALA A N 1
ATOM 1640 C CA . ALA A 1 226 ? 0.979 21.141 -4.945 1 98.75 226 ALA A CA 1
ATOM 1641 C C . ALA A 1 226 ? 1.484 20.234 -6.062 1 98.75 226 ALA A C 1
ATOM 1643 O O . ALA A 1 226 ? 0.735 19.891 -6.98 1 98.75 226 ALA A O 1
ATOM 1644 N N . GLY A 1 227 ? 2.705 19.906 -5.977 1 98.44 227 GLY A N 1
ATOM 1645 C CA . GLY A 1 227 ? 3.299 19.031 -6.977 1 98.44 227 GLY A CA 1
ATOM 1646 C C . GLY A 1 227 ? 2.621 17.672 -7.062 1 98.44 227 GLY A C 1
ATOM 1647 O O . GLY A 1 227 ? 2.322 17.203 -8.156 1 98.44 227 GLY A O 1
ATOM 1648 N N . ILE A 1 228 ? 2.348 17.031 -5.949 1 98.62 228 ILE A N 1
ATOM 1649 C CA . ILE A 1 228 ? 1.771 15.695 -6.004 1 98.62 228 ILE A CA 1
ATOM 1650 C C . ILE A 1 228 ? 0.263 15.797 -6.23 1 98.62 228 ILE A C 1
ATOM 1652 O O . ILE A 1 228 ? -0.333 14.922 -6.863 1 98.62 228 ILE A O 1
ATOM 1656 N N . ILE A 1 229 ? -0.405 16.891 -5.793 1 98.81 229 ILE A N 1
ATOM 1657 C CA . ILE A 1 229 ? -1.823 17.094 -6.078 1 98.81 229 ILE A CA 1
ATOM 1658 C C . ILE A 1 229 ? -2.037 17.203 -7.582 1 98.81 229 ILE A C 1
ATOM 1660 O O . ILE A 1 229 ? -3.004 16.672 -8.125 1 98.81 229 ILE A O 1
ATOM 1664 N N . ALA A 1 230 ? -1.132 17.891 -8.219 1 98.19 230 ALA A N 1
ATOM 1665 C CA . ALA A 1 230 ? -1.238 18.094 -9.656 1 98.19 230 ALA A CA 1
ATOM 1666 C C . ALA A 1 230 ? -1.167 16.766 -10.406 1 98.19 230 ALA A C 1
ATOM 1668 O O . ALA A 1 230 ? -1.571 16.688 -11.57 1 98.19 230 ALA A O 1
ATOM 1669 N N . GLN A 1 231 ? -0.669 15.711 -9.797 1 97.06 231 GLN A N 1
ATOM 1670 C CA . GLN A 1 231 ? -0.507 14.422 -10.453 1 97.06 231 GLN A CA 1
ATOM 1671 C C . GLN A 1 231 ? -1.771 13.57 -10.32 1 97.06 231 GLN A C 1
ATOM 1673 O O . GLN A 1 231 ? -1.922 12.562 -11.008 1 97.06 231 GLN A O 1
ATOM 1678 N N . MET A 1 232 ? -2.693 13.898 -9.477 1 97.81 232 MET A N 1
ATOM 1679 C CA . MET A 1 232 ? -3.826 13.062 -9.102 1 97.81 232 MET A CA 1
ATOM 1680 C C . MET A 1 232 ? -4.664 12.695 -10.32 1 97.81 232 MET A C 1
ATOM 1682 O O . MET A 1 232 ? -4.988 11.523 -10.531 1 97.81 232 MET A O 1
ATOM 1686 N N . PRO A 1 233 ? -4.988 13.656 -11.203 1 94.94 233 PRO A N 1
ATOM 1687 C CA . PRO A 1 233 ? -5.863 13.281 -12.312 1 94.94 233 PRO A CA 1
ATOM 1688 C C . PRO A 1 233 ? -5.23 12.25 -13.242 1 94.94 233 PRO A C 1
ATOM 1690 O O . PRO A 1 233 ? -5.945 11.453 -13.859 1 94.94 233 PRO A O 1
ATOM 1693 N N . LYS A 1 234 ? -3.924 12.297 -13.32 1 92.19 234 LYS A N 1
ATOM 1694 C CA . LYS A 1 234 ? -3.229 11.344 -14.18 1 92.19 234 LYS A CA 1
ATOM 1695 C C . LYS A 1 234 ? -3.074 9.992 -13.492 1 92.19 234 LYS A C 1
ATOM 1697 O O . LYS A 1 234 ? -3.182 8.945 -14.133 1 92.19 234 LYS A O 1
ATOM 1702 N N . LEU A 1 235 ? -2.863 9.977 -12.266 1 95.25 235 LEU A N 1
ATOM 1703 C CA . LEU A 1 235 ? -2.547 8.766 -11.516 1 95.25 235 LEU A CA 1
ATOM 1704 C C . LEU A 1 235 ? -3.818 8.008 -11.148 1 95.25 235 LEU A C 1
ATOM 1706 O O . LEU A 1 235 ? -3.797 6.781 -10.992 1 95.25 235 LEU A O 1
ATOM 1710 N N . PHE A 1 236 ? -4.867 8.766 -10.977 1 96.94 236 PHE A N 1
ATOM 1711 C CA . PHE A 1 236 ? -6.039 8.141 -10.383 1 96.94 236 PHE A CA 1
ATOM 1712 C C . PHE A 1 236 ? -7.223 8.18 -11.344 1 96.94 236 PHE A C 1
ATOM 1714 O O . PHE A 1 236 ? -8.086 9.047 -11.234 1 96.94 236 PHE A O 1
ATOM 1721 N N . GLY A 1 237 ? -7.266 7.16 -12.227 1 91.94 237 GLY A N 1
ATOM 1722 C CA . GLY A 1 237 ? -8.375 6.926 -13.133 1 91.94 237 GLY A CA 1
ATOM 1723 C C . GLY A 1 237 ? -8.312 7.785 -14.383 1 91.94 237 GLY A C 1
ATOM 1724 O O . GLY A 1 237 ? -7.238 8.258 -14.766 1 91.94 237 GLY A O 1
ATOM 1725 N N . ASP A 1 238 ? -9.43 7.824 -15.078 1 92.44 238 ASP A N 1
ATOM 1726 C CA . ASP A 1 238 ? -9.531 8.609 -16.312 1 92.44 238 ASP A CA 1
ATOM 1727 C C . ASP A 1 238 ? -10.82 9.43 -16.344 1 92.44 238 ASP A C 1
ATOM 1729 O O . ASP A 1 238 ? -11.484 9.57 -15.312 1 92.44 238 ASP A O 1
ATOM 1733 N N . ALA A 1 239 ? -11.07 10.047 -17.453 1 93.62 239 ALA A N 1
ATOM 1734 C CA . ALA A 1 239 ? -12.18 11 -17.562 1 93.62 239 ALA A CA 1
ATOM 1735 C C . ALA A 1 239 ? -13.516 10.312 -17.328 1 93.62 239 ALA A C 1
ATOM 1737 O O . ALA A 1 239 ? -14.5 10.961 -16.953 1 93.62 239 ALA A O 1
ATOM 1738 N N . SER A 1 240 ? -13.555 9.031 -17.438 1 96.25 240 SER A N 1
ATOM 1739 C CA . SER A 1 240 ? -14.828 8.328 -17.359 1 96.25 240 SER A CA 1
ATOM 1740 C C . SER A 1 240 ? -14.977 7.605 -16.031 1 96.25 240 SER A C 1
ATOM 1742 O O . SER A 1 240 ? -16.062 7.133 -15.688 1 96.25 240 SER A O 1
ATOM 1744 N N . SER A 1 241 ? -13.883 7.504 -15.297 1 96.69 241 SER A N 1
ATOM 1745 C CA . SER A 1 241 ? -13.922 6.773 -14.031 1 96.69 241 SER A CA 1
ATOM 1746 C C . SER A 1 241 ? -12.789 7.207 -13.109 1 96.69 241 SER A C 1
ATOM 1748 O O . SER A 1 241 ? -11.664 7.418 -13.555 1 96.69 241 SER A O 1
ATOM 1750 N N . ARG A 1 242 ? -13.117 7.402 -11.812 1 97.94 242 ARG A N 1
ATOM 1751 C CA . ARG A 1 242 ? -12.148 7.832 -10.812 1 97.94 242 ARG A CA 1
ATOM 1752 C C . ARG A 1 242 ? -12.18 6.918 -9.586 1 97.94 242 ARG A C 1
ATOM 1754 O O . ARG A 1 242 ? -13.25 6.641 -9.047 1 97.94 242 ARG A O 1
ATOM 1761 N N . PRO A 1 243 ? -11.023 6.449 -9.211 1 97.62 243 PRO A N 1
ATOM 1762 C CA . PRO A 1 243 ? -10.984 5.652 -7.984 1 97.62 243 PRO A CA 1
ATOM 1763 C C . PRO A 1 243 ? -11.438 6.438 -6.758 1 97.62 243 PRO A C 1
ATOM 1765 O O . PRO A 1 243 ? -11.133 7.625 -6.633 1 97.62 243 PRO A O 1
ATOM 1768 N N . VAL A 1 244 ? -12.023 5.75 -5.785 1 97.12 244 VAL A N 1
ATOM 1769 C CA . VAL A 1 244 ? -12.633 6.41 -4.633 1 97.12 244 VAL A CA 1
ATOM 1770 C C . VAL A 1 244 ? -11.57 6.641 -3.557 1 97.12 244 VAL A C 1
ATOM 1772 O O . VAL A 1 244 ? -11.867 7.203 -2.5 1 97.12 244 VAL A O 1
ATOM 1775 N N . GLY A 1 245 ? -10.398 6.191 -3.789 1 97.25 245 GLY A N 1
ATOM 1776 C CA . GLY A 1 245 ? -9.25 6.426 -2.932 1 97.25 245 GLY A CA 1
ATOM 1777 C C . GLY A 1 245 ? -7.938 6.461 -3.691 1 97.25 245 GLY A C 1
ATOM 1778 O O . GLY A 1 245 ? -7.754 5.719 -4.66 1 97.25 245 GLY A O 1
ATOM 1779 N N . GLY A 1 246 ? -7.043 7.266 -3.268 1 97.81 246 GLY A N 1
ATOM 1780 C CA . GLY A 1 246 ? -5.711 7.418 -3.832 1 97.81 246 GLY A CA 1
ATOM 1781 C C . GLY A 1 246 ? -4.691 7.934 -2.834 1 97.81 246 GLY A C 1
ATOM 1782 O O . GLY A 1 246 ? -5.047 8.648 -1.895 1 97.81 246 GLY A O 1
ATOM 1783 N N . ARG A 1 247 ? -3.527 7.539 -3.113 1 97.75 247 ARG A N 1
ATOM 1784 C CA . ARG A 1 247 ? -2.453 7.957 -2.219 1 97.75 247 ARG A CA 1
ATOM 1785 C C . ARG A 1 247 ? -1.147 8.148 -2.982 1 97.75 247 ARG A C 1
ATOM 1787 O O . ARG A 1 247 ? -0.866 7.418 -3.934 1 97.75 247 ARG A O 1
ATOM 1794 N N . ILE A 1 248 ? -0.43 9.133 -2.584 1 98.5 248 ILE A N 1
ATOM 1795 C CA . ILE A 1 248 ? 0.929 9.367 -3.061 1 98.5 248 ILE A CA 1
ATOM 1796 C C . ILE A 1 248 ? 1.868 9.555 -1.871 1 98.5 248 ILE A C 1
ATOM 1798 O O . ILE A 1 248 ? 1.599 10.367 -0.981 1 98.5 248 ILE A O 1
ATOM 1802 N N . LEU A 1 249 ? 2.912 8.766 -1.869 1 98.06 249 LEU A N 1
ATOM 1803 C CA . LEU A 1 249 ? 3.908 8.844 -0.805 1 98.06 249 LEU A CA 1
ATOM 1804 C C . LEU A 1 249 ? 5.238 9.352 -1.343 1 98.06 249 LEU A C 1
ATOM 1806 O O . LEU A 1 249 ? 5.707 8.898 -2.391 1 98.06 249 LEU A O 1
ATOM 1810 N N . GLY A 1 250 ? 5.805 10.312 -0.622 1 98.06 250 GLY A N 1
ATOM 1811 C CA . GLY A 1 250 ? 7.156 10.805 -0.84 1 98.06 250 GLY A CA 1
ATOM 1812 C C . GLY A 1 250 ? 7.91 11.07 0.449 1 98.06 250 GLY A C 1
ATOM 1813 O O . GLY A 1 250 ? 7.324 11.062 1.532 1 98.06 250 GLY A O 1
ATOM 1814 N N . VAL A 1 251 ? 9.117 11.359 0.264 1 97.56 251 VAL A N 1
ATOM 1815 C CA . VAL A 1 251 ? 10.016 11.477 1.409 1 97.56 251 VAL A CA 1
ATOM 1816 C C . VAL A 1 251 ? 9.727 12.773 2.164 1 97.56 251 VAL A C 1
ATOM 1818 O O . VAL A 1 251 ? 9.898 12.836 3.383 1 97.56 251 VAL A O 1
ATOM 1821 N N . ARG A 1 252 ? 9.188 13.75 1.449 1 98.19 252 ARG A N 1
ATOM 1822 C CA . ARG A 1 252 ? 9.023 15.07 2.061 1 98.19 252 ARG A CA 1
ATOM 1823 C C . ARG A 1 252 ? 7.547 15.375 2.295 1 98.19 252 ARG A C 1
ATOM 1825 O O . ARG A 1 252 ? 7.203 16.141 3.203 1 98.19 252 ARG A O 1
ATOM 1832 N N . CYS A 1 253 ? 6.727 14.828 1.436 1 98.56 253 CYS A N 1
ATOM 1833 C CA . CYS A 1 253 ? 5.301 15.078 1.6 1 98.56 253 CYS A CA 1
ATOM 1834 C C . CYS A 1 253 ? 4.477 13.93 1.022 1 98.56 253 CYS A C 1
ATOM 1836 O O . CYS A 1 253 ? 4.984 13.133 0.228 1 98.56 253 CYS A O 1
ATOM 1838 N N . ASN A 1 254 ? 3.281 13.812 1.466 1 98.62 254 ASN A N 1
ATOM 1839 C CA . ASN A 1 254 ? 2.391 12.75 1.009 1 98.62 254 ASN A CA 1
ATOM 1840 C C . ASN A 1 254 ? 0.927 13.172 1.092 1 98.62 254 ASN A C 1
ATOM 1842 O O . ASN A 1 254 ? 0.597 14.156 1.755 1 98.62 254 ASN A O 1
ATOM 1846 N N . LEU A 1 255 ? 0.063 12.5 0.386 1 98.69 255 LEU A N 1
ATOM 1847 C CA . LEU A 1 255 ? -1.379 12.711 0.451 1 98.69 255 LEU A CA 1
ATOM 1848 C C . LEU A 1 255 ? -2.127 11.383 0.338 1 98.69 255 LEU A C 1
ATOM 1850 O O . LEU A 1 255 ? -1.595 10.414 -0.202 1 98.69 255 LEU A O 1
ATOM 1854 N N . ARG A 1 256 ? -3.287 11.391 0.855 1 98.06 256 ARG A N 1
ATOM 1855 C CA . ARG A 1 256 ? -4.215 10.273 0.747 1 98.06 256 ARG A CA 1
ATOM 1856 C C . ARG A 1 256 ? -5.66 10.75 0.809 1 98.06 256 ARG A C 1
ATOM 1858 O O . ARG A 1 256 ? -6.012 11.57 1.657 1 98.06 256 ARG A O 1
ATOM 1865 N N . TYR A 1 257 ? -6.473 10.305 -0.12 1 97.75 257 TYR A N 1
ATOM 1866 C CA . TYR A 1 257 ? -7.918 10.453 0.014 1 97.75 257 TYR A CA 1
ATOM 1867 C C . TYR A 1 257 ? -8.609 9.102 -0.069 1 97.75 257 TYR A C 1
ATOM 1869 O O . TYR A 1 257 ? -8.109 8.172 -0.708 1 97.75 257 TYR A O 1
ATOM 1877 N N . GLU A 1 258 ? -9.688 9.023 0.566 1 96.56 258 GLU A N 1
ATOM 1878 C CA . GLU A 1 258 ? -10.43 7.773 0.625 1 96.56 258 GLU A CA 1
ATOM 1879 C C . GLU A 1 258 ? -11.906 8.016 0.923 1 96.56 258 GLU A C 1
ATOM 1881 O O . GLU A 1 258 ? -12.258 9.008 1.574 1 96.56 258 GLU A O 1
ATOM 1886 N N . LYS A 1 259 ? -12.727 7.043 0.49 1 93.19 259 LYS A N 1
ATOM 1887 C CA . LYS A 1 259 ? -14.148 7.125 0.789 1 93.19 259 LYS A CA 1
ATOM 1888 C C . LYS A 1 259 ? -14.43 6.793 2.252 1 93.19 259 LYS A C 1
ATOM 1890 O O . LYS A 1 259 ? -15.477 7.156 2.791 1 93.19 259 LYS A O 1
ATOM 1895 N N . ASP A 1 260 ? -13.578 6.016 2.857 1 87.19 260 ASP A N 1
ATOM 1896 C CA . ASP A 1 260 ? -13.719 5.676 4.27 1 87.19 260 ASP A CA 1
ATOM 1897 C C . ASP A 1 260 ? -12.727 6.465 5.121 1 87.19 260 ASP A C 1
ATOM 1899 O O . ASP A 1 260 ? -11.617 6.77 4.676 1 87.19 260 ASP A O 1
ATOM 1903 N N . VAL A 1 261 ? -13.156 6.715 6.359 1 88.44 261 VAL A N 1
ATOM 1904 C CA . VAL A 1 261 ? -12.273 7.434 7.277 1 88.44 261 VAL A CA 1
ATOM 1905 C C . VAL A 1 261 ? -11.07 6.562 7.617 1 88.44 261 VAL A C 1
ATOM 1907 O O . VAL A 1 261 ? -11.203 5.355 7.82 1 88.44 261 VAL A O 1
ATOM 1910 N N . PHE A 1 262 ? -9.859 7.121 7.645 1 87.25 262 PHE A N 1
ATOM 1911 C CA . PHE A 1 262 ? -8.648 6.344 7.898 1 87.25 262 PHE A CA 1
ATOM 1912 C C . PHE A 1 262 ? -7.715 7.09 8.844 1 87.25 262 PHE A C 1
ATOM 1914 O O . PHE A 1 262 ? -6.566 6.684 9.031 1 87.25 262 PHE A O 1
ATOM 1921 N N . PHE A 1 263 ? -8.18 8.219 9.375 1 89.81 263 PHE A N 1
ATOM 1922 C CA . PHE A 1 263 ? -7.387 9 10.32 1 89.81 263 PHE A CA 1
ATOM 1923 C C . PHE A 1 263 ? -8.203 9.328 11.562 1 89.81 263 PHE A C 1
ATOM 1925 O O . PHE A 1 263 ? -9.43 9.211 11.555 1 89.81 263 PHE A O 1
ATOM 1932 N N . LYS A 1 264 ? -7.414 9.68 12.555 1 84.62 264 LYS A N 1
ATOM 1933 C CA . LYS A 1 264 ? -8.062 10.211 13.75 1 84.62 264 LYS A CA 1
ATOM 1934 C C . LYS A 1 264 ? -8.297 11.711 13.633 1 84.62 264 LYS A C 1
ATOM 1936 O O . LYS A 1 264 ? -7.395 12.453 1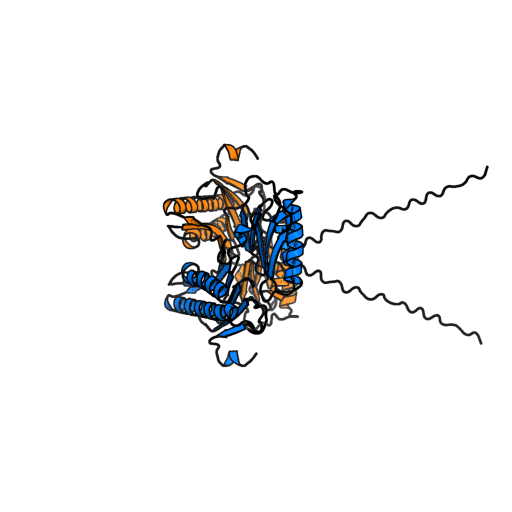3.234 1 84.62 264 LYS A O 1
ATOM 1941 N N . GLU A 1 265 ? -9.539 12.039 13.914 1 84.31 265 GLU A N 1
ATOM 1942 C CA . GLU A 1 265 ? -9.844 13.469 13.844 1 84.31 265 GLU A CA 1
ATOM 1943 C C . GLU A 1 265 ? -9.031 14.258 14.859 1 84.31 265 GLU A C 1
ATOM 1945 O O . GLU A 1 265 ? -8.859 13.82 16 1 84.31 265 GLU A O 1
ATOM 1950 N N . THR A 1 266 ? -8.469 15.32 14.352 1 77.06 266 THR A N 1
ATOM 1951 C CA . THR A 1 266 ? -7.73 16.25 15.203 1 77.06 266 THR A CA 1
ATOM 1952 C C . THR A 1 266 ? -8.266 17.672 15.062 1 77.06 266 THR A C 1
ATOM 1954 O O . THR A 1 266 ? -9.273 17.891 14.391 1 77.06 266 THR A O 1
ATOM 1957 N N . SER A 1 267 ? -7.598 18.625 15.805 1 74.31 267 SER A N 1
ATOM 1958 C CA . SER A 1 267 ? -7.965 20.031 15.727 1 74.31 267 SER A CA 1
ATOM 1959 C C . SER A 1 267 ? -7.699 20.594 14.336 1 74.31 267 SER A C 1
ATOM 1961 O O . SER A 1 267 ? -8.227 21.656 13.977 1 74.31 267 SER A O 1
ATOM 1963 N N . THR A 1 268 ? -6.973 19.875 13.539 1 78.94 268 THR A N 1
ATOM 1964 C CA . THR A 1 268 ? -6.633 20.344 12.195 1 78.94 268 THR A CA 1
ATOM 1965 C C . THR A 1 268 ? -7.473 19.625 11.148 1 78.94 268 THR A C 1
ATOM 1967 O O . THR A 1 268 ? -7.066 19.516 9.984 1 78.94 268 THR A O 1
ATOM 1970 N N . THR A 1 269 ? -8.57 19.125 11.555 1 90.25 269 THR A N 1
ATOM 1971 C CA . THR A 1 269 ? -9.477 18.5 10.586 1 90.25 269 THR A CA 1
ATOM 1972 C C . THR A 1 269 ? -10.5 19.516 10.086 1 90.25 269 THR A C 1
ATOM 1974 O O . THR A 1 269 ? -11.227 20.125 10.875 1 90.25 269 THR A O 1
ATOM 1977 N N . ILE A 1 270 ? -10.539 19.703 8.812 1 93.62 270 ILE A N 1
ATOM 1978 C CA . ILE A 1 270 ? -11.492 20.656 8.25 1 93.62 270 ILE A CA 1
ATOM 1979 C C . ILE A 1 270 ? -12.672 19.891 7.633 1 93.62 270 ILE A C 1
ATOM 1981 O O . ILE A 1 270 ? -12.508 18.766 7.148 1 93.62 270 ILE A O 1
ATOM 1985 N N . LYS A 1 271 ? -13.781 20.5 7.711 1 94.5 271 LYS A N 1
ATOM 1986 C CA . LYS A 1 271 ? -14.992 19.969 7.094 1 94.5 271 LYS A CA 1
ATOM 1987 C C . LYS A 1 271 ? -15.508 20.906 6 1 94.5 271 LYS A C 1
ATOM 1989 O O . LYS A 1 271 ? -15.852 22.062 6.273 1 94.5 271 LYS A O 1
ATOM 1994 N N . LEU A 1 272 ? -15.492 20.328 4.805 1 93.88 272 LEU A N 1
ATOM 1995 C CA . LEU A 1 272 ? -15.883 21.125 3.648 1 93.88 272 LEU A CA 1
ATOM 1996 C C . LEU A 1 272 ? -17.219 20.656 3.092 1 93.88 272 LEU A C 1
ATOM 1998 O O . LEU A 1 272 ? -17.469 19.453 2.98 1 93.88 272 LEU A O 1
ATOM 2002 N N . ASN A 1 273 ? -18.188 21.625 2.738 1 90.5 273 ASN A N 1
ATOM 2003 C CA . ASN A 1 273 ? -19.406 21.375 1.978 1 90.5 273 ASN A CA 1
ATOM 2004 C C . ASN A 1 273 ? -20.297 20.344 2.662 1 90.5 273 ASN A C 1
ATOM 2006 O O . ASN A 1 273 ? -20.906 19.516 1.997 1 90.5 273 ASN A O 1
ATOM 2010 N N . MET A 1 274 ? -20.25 20.297 3.916 1 91.38 274 MET A N 1
ATOM 2011 C CA . MET A 1 274 ? -21.062 19.312 4.625 1 91.38 274 MET A CA 1
ATOM 2012 C C . MET A 1 274 ? -22.516 19.781 4.723 1 91.38 274 MET A C 1
ATOM 2014 O O . MET A 1 274 ? -22.781 20.969 4.918 1 91.38 274 MET A O 1
ATOM 2018 N N . PRO A 1 275 ? -23.359 18.75 4.5 1 87.5 275 PRO A N 1
ATOM 2019 C CA . PRO A 1 275 ? -24.766 19.141 4.711 1 87.5 275 PRO A CA 1
ATOM 2020 C C . PRO A 1 275 ? -25.031 19.625 6.133 1 87.5 275 PRO A C 1
ATOM 2022 O O . PRO A 1 275 ? -24.312 19.234 7.066 1 87.5 275 PRO A O 1
ATOM 2025 N N . LYS A 1 276 ? -26.016 20.625 6.246 1 73.5 276 LYS A N 1
ATOM 2026 C CA . LYS A 1 276 ? -26.375 21.234 7.523 1 73.5 276 LYS A CA 1
ATOM 2027 C C . LYS A 1 276 ? -26.688 20.172 8.57 1 73.5 276 LYS A C 1
ATOM 2029 O O . LYS A 1 276 ? -26.344 20.328 9.742 1 73.5 276 LYS A O 1
ATOM 2034 N N . SER A 1 277 ? -27.359 19.125 8.242 1 60.72 277 SER A N 1
ATOM 2035 C CA . SER A 1 277 ? -27.719 18.094 9.211 1 60.72 277 SER A CA 1
ATOM 2036 C C . SER A 1 277 ? -26.469 17.359 9.719 1 60.72 277 SER A C 1
ATOM 2038 O O . SER A 1 277 ? -26.453 16.859 10.844 1 60.72 277 SER A O 1
ATOM 2040 N N . MET A 1 278 ? -25.562 17.172 9 1 54.66 278 MET A N 1
ATOM 2041 C CA . MET A 1 278 ? -24.359 16.422 9.383 1 54.66 278 MET A CA 1
ATOM 2042 C C . MET A 1 278 ? -23.344 17.344 10.047 1 54.66 278 MET A C 1
ATOM 2044 O O . MET A 1 278 ? -22.359 16.891 10.633 1 54.66 278 MET A O 1
ATOM 2048 N N . SER A 1 279 ? -23.469 18.703 9.844 1 51.09 279 SER A N 1
ATOM 2049 C CA . SER A 1 279 ? -22.547 19.656 10.43 1 51.09 279 SER A CA 1
ATOM 2050 C C . SER A 1 279 ? -22.781 19.812 11.93 1 51.09 279 SER A C 1
ATOM 2052 O O . SER A 1 279 ? -21.875 20.172 12.68 1 51.09 279 SER A O 1
ATOM 2054 N N . SER A 1 280 ? -24.172 19.797 12.391 1 42.16 280 SER A N 1
ATOM 2055 C CA . SER A 1 280 ? -24.516 20.172 13.758 1 42.16 280 SER A CA 1
ATOM 2056 C C . SER A 1 280 ? -24 19.141 14.758 1 42.16 280 SER A C 1
ATOM 2058 O O . SER A 1 280 ? -23.969 19.406 15.961 1 42.16 280 SER A O 1
ATOM 2060 N N . SER A 1 281 ? -24.219 17.906 14.438 1 38.66 281 SER A N 1
ATOM 2061 C CA . SER A 1 281 ? -24.312 17.031 15.609 1 38.66 281 SER A CA 1
ATOM 2062 C C . SER A 1 281 ? -22.953 16.812 16.25 1 38.66 281 SER A C 1
ATOM 2064 O O . SER A 1 281 ? -22.859 16.188 17.312 1 38.66 281 SER A O 1
ATOM 2066 N N . ARG A 1 282 ? -21.703 16.719 15.617 1 34.53 282 ARG A N 1
ATOM 2067 C CA . ARG A 1 282 ? -20.734 16.297 16.609 1 34.53 282 ARG A CA 1
ATOM 2068 C C . ARG A 1 282 ? -20.25 17.484 17.438 1 34.53 282 ARG A C 1
ATOM 2070 O O . ARG A 1 282 ? -20.125 18.609 16.922 1 34.53 282 ARG A O 1
ATOM 2077 N N . MET B 1 1 ? -7.285 -15.773 82.438 1 37.22 1 MET B N 1
ATOM 2078 C CA . MET B 1 1 ? -7.582 -14.828 81.375 1 37.22 1 MET B CA 1
ATOM 2079 C C . MET B 1 1 ? -6.52 -14.883 80.25 1 37.22 1 MET B C 1
ATOM 2081 O O . MET B 1 1 ? -5.418 -14.359 80.438 1 37.22 1 MET B O 1
ATOM 2085 N N . LEU B 1 2 ? -6.441 -16.078 79.562 1 46.34 2 LEU B N 1
ATOM 2086 C CA . LEU B 1 2 ? -5.551 -16.422 78.438 1 46.34 2 LEU B CA 1
ATOM 2087 C C . LEU B 1 2 ? -5.832 -15.547 77.25 1 46.34 2 LEU B C 1
ATOM 2089 O O . LEU B 1 2 ? -6.938 -15.562 76.688 1 46.34 2 LEU B O 1
ATOM 2093 N N . ASN B 1 3 ? -5.133 -14.43 77.125 1 46.34 3 ASN B N 1
ATOM 2094 C CA . ASN B 1 3 ? -5.152 -13.5 76 1 46.34 3 ASN B CA 1
ATOM 2095 C C . ASN B 1 3 ? -4.66 -14.172 74.75 1 46.34 3 ASN B C 1
ATOM 2097 O O . ASN B 1 3 ? -3.512 -14.602 74.625 1 46.34 3 ASN B O 1
ATOM 2101 N N . LEU B 1 4 ? -5.559 -14.797 74 1 45.28 4 LEU B N 1
ATOM 2102 C CA . LEU B 1 4 ? -5.324 -15.328 72.625 1 45.28 4 LEU B CA 1
ATOM 2103 C C . LEU B 1 4 ? -4.945 -14.203 71.688 1 45.28 4 LEU B C 1
ATOM 2105 O O . LEU B 1 4 ? -5.754 -13.312 71.375 1 45.28 4 LEU B O 1
ATOM 2109 N N . LEU B 1 5 ? -3.631 -13.906 71.625 1 42.66 5 LEU B N 1
ATOM 2110 C CA . LEU B 1 5 ? -3.098 -13 70.562 1 42.66 5 LEU B CA 1
ATOM 2111 C C . LEU B 1 5 ? -3.379 -13.531 69.188 1 42.66 5 LEU B C 1
ATOM 2113 O O . LEU B 1 5 ? -2.898 -14.602 68.812 1 42.66 5 LEU B O 1
ATOM 2117 N N . LEU B 1 6 ? -4.539 -13.125 68.625 1 44.53 6 LEU B N 1
ATOM 2118 C CA . LEU B 1 6 ? -4.891 -13.383 67.25 1 44.53 6 LEU B CA 1
ATOM 2119 C C . LEU B 1 6 ? -3.906 -12.703 66.25 1 44.53 6 LEU B C 1
ATOM 2121 O O . LEU B 1 6 ? -3.811 -11.477 66.25 1 44.53 6 LEU B O 1
ATOM 2125 N N . LEU B 1 7 ? -2.822 -13.43 65.938 1 42.38 7 LEU B N 1
ATOM 2126 C CA . LEU B 1 7 ? -1.909 -12.969 64.875 1 42.38 7 LEU B CA 1
ATOM 2127 C C . LEU B 1 7 ? -2.621 -12.891 63.531 1 42.38 7 LEU B C 1
ATOM 2129 O O . LEU B 1 7 ? -3.051 -13.914 62.969 1 42.38 7 LEU B O 1
ATOM 2133 N N . VAL B 1 8 ? -3.215 -11.719 63.281 1 43.88 8 VAL B N 1
ATOM 2134 C CA . V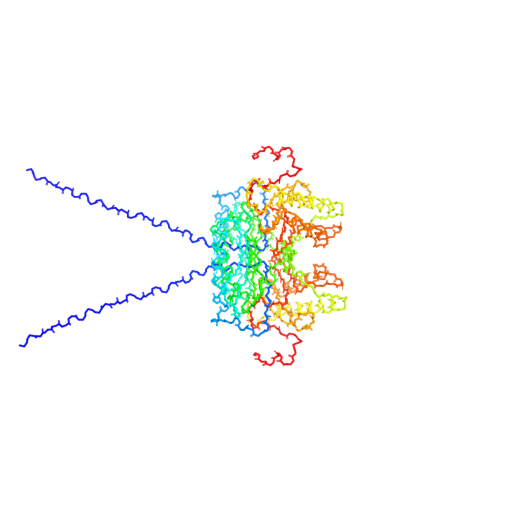AL B 1 8 ? -3.779 -11.445 61.969 1 43.88 8 VAL B CA 1
ATOM 2135 C C . VAL B 1 8 ? -2.666 -11.398 60.938 1 43.88 8 VAL B C 1
ATOM 2137 O O . VAL B 1 8 ? -1.789 -10.531 61 1 43.88 8 VAL B O 1
ATOM 2140 N N . LEU B 1 9 ? -2.342 -12.555 60.312 1 43.25 9 LEU B N 1
ATOM 2141 C CA . LEU B 1 9 ? -1.462 -12.594 59.156 1 43.25 9 LEU B CA 1
ATOM 2142 C C . LEU B 1 9 ? -2.076 -11.844 57.969 1 43.25 9 LEU B C 1
ATOM 2144 O O . LEU B 1 9 ? -3.096 -12.273 57.406 1 43.25 9 LEU B O 1
ATOM 2148 N N . THR B 1 10 ? -1.85 -10.547 57.969 1 43.66 10 THR B N 1
ATOM 2149 C CA . THR B 1 10 ? -2.213 -9.789 56.781 1 43.66 10 THR B CA 1
ATOM 2150 C C . THR B 1 10 ? -1.431 -10.281 55.562 1 43.66 10 T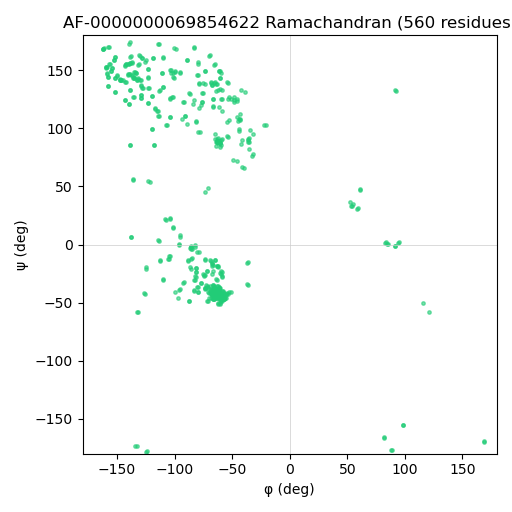HR B C 1
ATOM 2152 O O . THR B 1 10 ? -0.199 -10.219 55.531 1 43.66 10 THR B O 1
ATOM 2155 N N . THR B 1 11 ? -1.962 -11.273 54.875 1 46.41 11 THR B N 1
ATOM 2156 C CA . THR B 1 11 ? -1.439 -11.656 53.562 1 46.41 11 THR B CA 1
ATOM 2157 C C . THR B 1 11 ? -1.54 -10.5 52.562 1 46.41 11 THR B C 1
ATOM 2159 O O . THR B 1 11 ? -2.637 -10.016 52.281 1 46.41 11 THR B O 1
ATOM 2162 N N . SER B 1 12 ? -0.531 -9.648 52.625 1 43.84 12 SER B N 1
ATOM 2163 C CA . SER B 1 12 ? -0.426 -8.648 51.562 1 43.84 12 SER B CA 1
ATOM 2164 C C . SER B 1 12 ? -0.439 -9.297 50.188 1 43.84 12 SER B C 1
ATOM 2166 O O . SER B 1 12 ? 0.435 -10.109 49.875 1 43.84 12 SER B O 1
ATOM 2168 N N . TRP B 1 13 ? -1.666 -9.422 49.562 1 46.75 13 TRP B N 1
ATOM 2169 C CA . TRP B 1 13 ? -1.743 -9.836 48.156 1 46.75 13 TRP B CA 1
ATOM 2170 C C . TRP B 1 13 ? -0.889 -8.938 47.281 1 46.75 13 TRP B C 1
ATOM 2172 O O . TRP B 1 13 ? -0.924 -7.711 47.406 1 46.75 13 TRP B O 1
ATOM 2182 N N . PRO B 1 14 ? 0.283 -9.445 46.812 1 49.06 14 PRO B N 1
ATOM 2183 C CA . PRO B 1 14 ? 1.031 -8.594 45.875 1 49.06 14 PRO B CA 1
ATOM 2184 C C . PRO B 1 14 ? 0.157 -8.031 44.75 1 49.06 14 PRO B C 1
ATOM 2186 O O . PRO B 1 14 ? -0.831 -8.656 44.375 1 49.06 14 PRO B O 1
ATOM 2189 N N . PRO B 1 15 ? 0.166 -6.715 44.562 1 42.59 15 PRO B N 1
ATOM 2190 C CA . PRO B 1 15 ? -0.582 -6.148 43.438 1 42.59 15 PRO B CA 1
ATOM 2191 C C . PRO B 1 15 ? -0.311 -6.875 42.094 1 42.59 15 PRO B C 1
ATOM 2193 O O . PRO B 1 15 ? 0.796 -7.375 41.906 1 42.59 15 PRO B O 1
ATOM 2196 N N . ALA B 1 16 ? -1.401 -7.402 41.438 1 36.25 16 ALA B N 1
ATOM 2197 C CA . ALA B 1 16 ? -1.352 -7.914 40.062 1 36.25 16 ALA B CA 1
ATOM 2198 C C . ALA B 1 16 ? -0.578 -6.965 39.156 1 36.25 16 ALA B C 1
ATOM 2200 O O . ALA B 1 16 ? -0.855 -5.766 39.125 1 36.25 16 ALA B O 1
ATOM 2201 N N . ALA B 1 17 ? 0.641 -7.301 38.75 1 35.22 17 ALA B N 1
ATOM 2202 C CA . ALA B 1 17 ? 1.318 -6.594 37.656 1 35.22 17 ALA B CA 1
ATOM 2203 C C . ALA B 1 17 ? 0.375 -6.359 36.5 1 35.22 17 ALA B C 1
ATOM 2205 O O . ALA B 1 17 ? -0.245 -7.301 35.969 1 35.22 17 ALA B O 1
ATOM 2206 N N . SER B 1 18 ? -0.209 -5.18 36.344 1 31.38 18 SER B N 1
ATOM 2207 C CA . SER B 1 18 ? -0.875 -4.852 35.062 1 31.38 18 SER B CA 1
ATOM 2208 C C . SER B 1 18 ? -0.065 -5.332 33.875 1 31.38 18 SER B C 1
ATOM 2210 O O . SER B 1 18 ? 1.107 -4.98 33.719 1 31.38 18 SER B O 1
ATOM 2212 N N . GLY B 1 19 ? -0.368 -6.539 33.5 1 30.23 19 GLY B N 1
ATOM 2213 C CA . GLY B 1 19 ? 0.191 -6.965 32.25 1 30.23 19 GLY B CA 1
ATOM 2214 C C . GLY B 1 19 ? 0.289 -5.84 31.219 1 30.23 19 GLY B C 1
ATOM 2215 O O . GLY B 1 19 ? -0.72 -5.227 30.875 1 30.23 19 GLY B O 1
ATOM 2216 N N . GLN B 1 20 ? 1.377 -5.141 31.25 1 29.08 20 GLN B N 1
ATOM 2217 C CA . GLN B 1 20 ? 1.657 -4.254 30.125 1 29.08 20 GLN B CA 1
ATOM 2218 C C . GLN B 1 20 ? 1.197 -4.879 28.812 1 29.08 20 GLN B C 1
ATOM 2220 O O . GLN B 1 20 ? 1.624 -5.977 28.453 1 29.08 20 GLN B O 1
ATOM 2225 N N . ASP B 1 21 ? -0.046 -4.625 28.406 1 30.55 21 ASP B N 1
ATOM 2226 C CA . ASP B 1 21 ? -0.435 -4.938 27.031 1 30.55 21 ASP B CA 1
ATOM 2227 C C . ASP B 1 21 ? 0.724 -4.703 26.062 1 30.55 21 ASP B C 1
ATOM 2229 O O . ASP B 1 21 ? 1.202 -3.574 25.922 1 30.55 21 ASP B O 1
ATOM 2233 N N . ALA B 1 22 ? 1.526 -5.613 26 1 32.94 22 ALA B N 1
ATOM 2234 C CA . ALA B 1 22 ? 2.525 -5.586 24.938 1 32.94 22 ALA B CA 1
ATOM 2235 C C . ALA B 1 22 ? 1.976 -4.914 23.672 1 32.94 22 ALA B C 1
ATOM 2237 O O . ALA B 1 22 ? 1.036 -5.414 23.062 1 32.94 22 ALA B O 1
ATOM 2238 N N . SER B 1 23 ? 1.892 -3.625 23.594 1 36.34 23 SER B N 1
ATOM 2239 C CA . SER B 1 23 ? 1.517 -2.854 22.406 1 36.34 23 SER B CA 1
ATOM 2240 C C . SER B 1 23 ? 2.131 -3.445 21.141 1 36.34 23 SER B C 1
ATOM 2242 O O . SER B 1 23 ? 3.338 -3.334 20.922 1 36.34 23 SER B O 1
ATOM 2244 N N . SER B 1 24 ? 1.665 -4.648 20.844 1 41.69 24 SER B N 1
ATOM 2245 C CA . SER B 1 24 ? 2.061 -5.219 19.562 1 41.69 24 SER B CA 1
ATOM 2246 C C . SER B 1 24 ? 1.989 -4.18 18.438 1 41.69 24 SER B C 1
ATOM 2248 O O . SER B 1 24 ? 1.01 -3.438 18.344 1 41.69 24 SER B O 1
ATOM 2250 N N . ALA B 1 25 ? 3.189 -3.803 18.031 1 44.75 25 ALA B N 1
ATOM 2251 C CA . ALA B 1 25 ? 3.254 -2.863 16.906 1 44.75 25 ALA B CA 1
ATOM 2252 C C . ALA B 1 25 ? 2.127 -3.121 15.914 1 44.75 25 ALA B C 1
ATOM 2254 O O . ALA B 1 25 ? 1.881 -4.266 15.531 1 44.75 25 ALA B O 1
ATOM 2255 N N . THR B 1 26 ? 1.063 -2.336 16.016 1 51.81 26 THR B N 1
ATOM 2256 C CA . THR B 1 26 ? -0.06 -2.402 15.086 1 51.81 26 THR B CA 1
ATOM 2257 C C . THR B 1 26 ? 0.433 -2.455 13.641 1 51.81 26 THR B C 1
ATOM 2259 O O . THR B 1 26 ? 1.195 -1.588 13.211 1 51.81 26 THR B O 1
ATOM 2262 N N . VAL B 1 27 ? 0.28 -3.615 12.961 1 58.5 27 VAL B N 1
ATOM 2263 C CA . VAL B 1 27 ? 0.606 -3.805 11.555 1 58.5 27 VAL B CA 1
ATOM 2264 C C . VAL B 1 27 ? -0.256 -2.883 10.695 1 58.5 27 VAL B C 1
ATOM 2266 O O . VAL B 1 27 ? -1.483 -2.885 10.805 1 58.5 27 VAL B O 1
ATOM 2269 N N . SER B 1 28 ? 0.361 -1.98 9.969 1 74.19 28 SER B N 1
ATOM 2270 C CA . SER B 1 28 ? -0.389 -1.073 9.102 1 74.19 28 SER B CA 1
ATOM 2271 C C . SER B 1 28 ? -0.803 -1.76 7.805 1 74.19 28 SER B C 1
ATOM 2273 O O . SER B 1 28 ? 0.041 -2.293 7.082 1 74.19 28 SER B O 1
ATOM 2275 N N . PRO B 1 29 ? -2.117 -1.867 7.594 1 86.31 29 PRO B N 1
ATOM 2276 C CA . PRO B 1 29 ? -2.562 -2.492 6.348 1 86.31 29 PRO B CA 1
ATOM 2277 C C . PRO B 1 29 ? -2.195 -1.672 5.113 1 86.31 29 PRO B C 1
ATOM 2279 O O . PRO B 1 29 ? -1.929 -0.472 5.223 1 86.31 29 PRO B O 1
ATOM 2282 N N . LEU B 1 30 ? -2.078 -2.348 3.984 1 89.69 30 LEU B N 1
ATOM 2283 C CA . LEU B 1 30 ? -1.954 -1.675 2.695 1 89.69 30 LEU B CA 1
ATOM 2284 C C . LEU B 1 30 ? -3.242 -0.939 2.34 1 89.69 30 LEU B C 1
ATOM 2286 O O . LEU B 1 30 ? -3.199 0.174 1.811 1 89.69 30 LEU B O 1
ATOM 2290 N N . ASN B 1 31 ? -4.316 -1.61 2.592 1 88.94 31 ASN B N 1
ATOM 2291 C CA . ASN B 1 31 ? -5.633 -1.029 2.342 1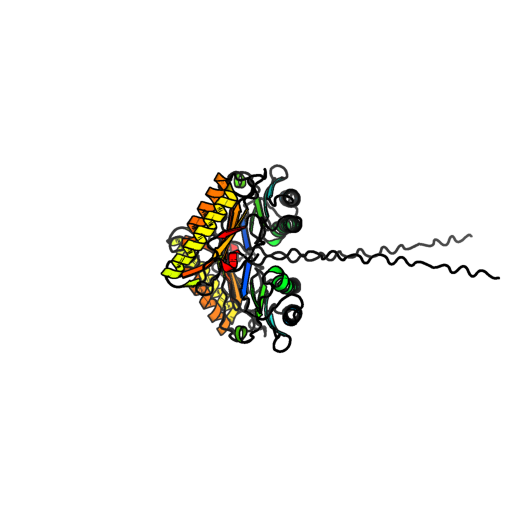 88.94 31 ASN B CA 1
ATOM 2292 C C . ASN B 1 31 ? -6.719 -1.736 3.143 1 88.94 31 ASN B C 1
ATOM 2294 O O . ASN B 1 31 ? -6.574 -2.906 3.5 1 88.94 31 ASN B O 1
ATOM 2298 N N . THR B 1 32 ? -7.742 -0.923 3.4 1 90.12 32 THR B N 1
ATOM 2299 C CA . THR B 1 32 ? -8.922 -1.472 4.055 1 90.12 32 THR B CA 1
ATOM 2300 C C . THR B 1 32 ? -10.188 -1.125 3.273 1 90.12 32 THR B C 1
ATOM 2302 O O . THR B 1 32 ? -10.312 -0.02 2.742 1 90.12 32 THR B O 1
ATOM 2305 N N . HIS B 1 33 ? -11.039 -2.053 3.082 1 91.25 33 HIS B N 1
ATOM 2306 C CA . HIS B 1 33 ? -12.406 -1.869 2.594 1 91.25 33 HIS B CA 1
ATOM 2307 C C . HIS B 1 33 ? -13.43 -2.234 3.662 1 91.25 33 HIS B C 1
ATOM 2309 O O . HIS B 1 33 ? -13.586 -3.41 4 1 91.25 33 HIS B O 1
ATOM 2315 N N . CYS B 1 34 ? -14.07 -1.155 4.117 1 89.38 34 CYS B N 1
ATOM 2316 C CA . CYS B 1 34 ? -15.008 -1.349 5.215 1 89.38 34 CYS B CA 1
ATOM 2317 C C . CYS B 1 34 ? -16.438 -1.049 4.77 1 89.38 34 CYS B C 1
ATOM 2319 O O . CYS B 1 34 ? -16.719 0.031 4.246 1 89.38 34 CYS B O 1
ATOM 2321 N N . ASN B 1 35 ? -17.281 -1.936 4.738 1 82.81 35 ASN B N 1
ATOM 2322 C CA . ASN B 1 35 ? -18.688 -1.69 4.445 1 82.81 35 ASN B CA 1
ATOM 2323 C C . ASN B 1 35 ? -19.547 -1.822 5.699 1 82.81 35 ASN B C 1
ATOM 2325 O O . ASN B 1 35 ? -19.656 -2.908 6.27 1 82.81 35 ASN B O 1
ATOM 2329 N N . ALA B 1 36 ? -19.875 -0.571 6.176 1 65.81 36 ALA B N 1
ATOM 2330 C CA . ALA B 1 36 ? -20.766 -0.572 7.332 1 65.81 36 ALA B CA 1
ATOM 2331 C C . ALA B 1 36 ? -22.219 -0.83 6.91 1 65.81 36 ALA B C 1
ATOM 2333 O O . ALA B 1 36 ? -22.672 -0.327 5.879 1 65.81 36 ALA B O 1
ATOM 2334 N N . THR B 1 37 ? -22.766 -1.982 6.953 1 54.59 37 THR B N 1
ATOM 2335 C CA . THR B 1 37 ? -24.188 -2.129 6.688 1 54.59 37 THR B CA 1
ATOM 2336 C C . THR B 1 37 ? -25.016 -1.46 7.781 1 54.59 37 THR B C 1
ATOM 2338 O O . THR B 1 37 ? -24.703 -1.587 8.969 1 54.59 37 THR B O 1
ATOM 2341 N N . ALA B 1 38 ? -25.891 -0.572 7.309 1 46 38 ALA B N 1
ATOM 2342 C CA . ALA B 1 38 ? -26.922 0.083 8.117 1 46 38 ALA B CA 1
ATOM 2343 C C . ALA B 1 38 ? -27.641 -0.926 8.992 1 46 38 ALA B C 1
ATOM 2345 O O . ALA B 1 38 ? -27.969 -2.033 8.547 1 46 38 ALA B O 1
ATOM 2346 N N . GLY B 1 39 ? -27.656 -0.671 10.227 1 44.84 39 GLY B N 1
ATOM 2347 C CA . GLY B 1 39 ? -28.609 -1.266 11.156 1 44.84 39 GLY B CA 1
ATOM 2348 C C . GLY B 1 39 ? -27.953 -2.143 12.203 1 44.84 39 GLY B C 1
ATOM 2349 O O . GLY B 1 39 ? -28.578 -2.488 13.211 1 44.84 39 GLY B O 1
ATOM 2350 N N . THR B 1 40 ? -27.094 -3.082 11.781 1 51.44 40 THR B N 1
ATOM 2351 C CA . THR B 1 40 ? -26.703 -3.959 12.883 1 51.44 40 THR B CA 1
ATOM 2352 C C . THR B 1 40 ? -25.422 -3.465 13.531 1 51.44 40 THR B C 1
ATOM 2354 O O . THR B 1 40 ? -24.531 -2.951 12.852 1 51.44 40 THR B O 1
ATOM 2357 N N . ASN B 1 41 ? -25.641 -2.941 14.719 1 51.91 41 ASN B N 1
ATOM 2358 C CA . ASN B 1 41 ? -24.656 -2.418 15.664 1 51.91 41 ASN B CA 1
ATOM 2359 C C . ASN B 1 41 ? -23.516 -3.395 15.883 1 51.91 41 ASN B C 1
ATOM 2361 O O . ASN B 1 41 ? -23.656 -4.395 16.594 1 51.91 41 ASN B O 1
ATOM 2365 N N . HIS B 1 42 ? -22.75 -3.518 15.016 1 62.94 42 HIS B N 1
ATOM 2366 C CA . HIS B 1 42 ? -21.562 -4.34 15.234 1 62.94 42 HIS B CA 1
ATOM 2367 C C . HIS B 1 42 ? -20.547 -3.623 16.141 1 62.94 42 HIS B C 1
ATOM 2369 O O . HIS B 1 42 ? -19.391 -3.471 15.766 1 62.94 42 HIS B O 1
ATOM 2375 N N . THR B 1 43 ? -21.266 -3.068 17.234 1 66.12 43 THR B N 1
ATOM 2376 C CA . THR B 1 43 ? -20.531 -2.266 18.219 1 66.12 43 THR B CA 1
ATOM 2377 C C . THR B 1 43 ? -19.859 -3.156 19.25 1 66.12 43 THR B C 1
ATOM 2379 O O . THR B 1 43 ? -20.094 -4.367 19.297 1 66.12 43 THR B O 1
ATOM 2382 N N . ALA B 1 44 ? -19.109 -2.566 19.953 1 67.81 44 ALA B N 1
ATOM 2383 C CA . ALA B 1 44 ? -18.406 -3.254 21.047 1 67.81 44 ALA B CA 1
ATOM 2384 C C . ALA B 1 44 ? -19.406 -4.004 21.938 1 67.81 44 ALA B C 1
ATOM 2386 O O . ALA B 1 44 ? -20.438 -3.457 22.312 1 67.81 44 ALA B O 1
ATOM 2387 N N . GLY B 1 45 ? -19.141 -5.336 22.141 1 76.81 45 GLY B N 1
ATOM 2388 C CA . GLY B 1 45 ? -19.953 -6.168 23 1 76.81 45 GLY B CA 1
ATOM 2389 C C . GLY B 1 45 ? -21.047 -6.926 22.266 1 76.81 45 GLY B C 1
ATOM 2390 O O . GLY B 1 45 ? -21.797 -7.695 22.875 1 76.81 45 GLY B O 1
ATOM 2391 N N . SER B 1 46 ? -21.141 -6.805 21.047 1 86.19 46 SER B N 1
ATOM 2392 C CA . SER B 1 46 ? -22.188 -7.473 20.266 1 86.19 46 SER B CA 1
ATOM 2393 C C . SER B 1 46 ? -21.828 -8.938 20.016 1 86.19 46 SER B C 1
ATOM 2395 O O . SER B 1 46 ? -20.672 -9.328 20.125 1 86.19 46 SER B O 1
ATOM 2397 N N . ALA B 1 47 ? -22.906 -9.758 19.797 1 90.44 47 ALA B N 1
ATOM 2398 C CA . ALA B 1 47 ? -22.703 -11.164 19.453 1 90.44 47 ALA B CA 1
ATOM 2399 C C . ALA B 1 47 ? -21.906 -11.297 18.156 1 90.44 47 ALA B C 1
ATOM 2401 O O . ALA B 1 47 ? -21.094 -12.211 18.016 1 90.44 47 ALA B O 1
ATOM 2402 N N . TYR B 1 48 ? -22.172 -10.422 17.266 1 91.25 48 TYR B N 1
ATOM 2403 C CA . TYR B 1 48 ? -21.438 -10.461 16 1 91.25 48 TYR B CA 1
ATOM 2404 C C . TYR B 1 48 ? -19.953 -10.305 16.234 1 91.25 48 TYR B C 1
ATOM 2406 O O . TYR B 1 48 ? -19.141 -11.055 15.68 1 91.25 48 TYR B O 1
ATOM 2414 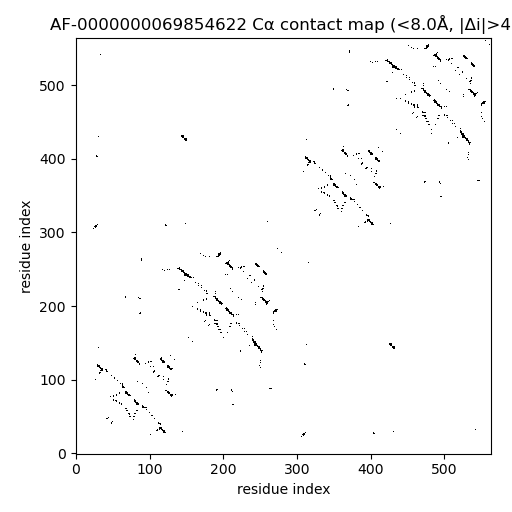N N . LEU B 1 49 ? -19.562 -9.305 17.047 1 91.5 49 LEU B N 1
ATOM 2415 C CA . LEU B 1 49 ? -18.156 -9.055 17.297 1 91.5 49 LEU B CA 1
ATOM 2416 C C . LEU B 1 49 ? -17.5 -10.234 18.016 1 91.5 49 LEU B C 1
ATOM 2418 O O . LEU B 1 49 ? -16.359 -10.578 17.734 1 91.5 49 LEU B O 1
ATOM 2422 N N . SER B 1 50 ? -18.234 -10.805 18.922 1 92.31 50 SER B N 1
ATOM 2423 C CA . SER B 1 50 ? -17.734 -12 19.594 1 92.31 50 SER B CA 1
ATOM 2424 C C . SER B 1 50 ? -17.516 -13.133 18.594 1 92.31 50 SER B C 1
ATOM 2426 O O . SER B 1 50 ? -16.484 -13.828 18.656 1 92.31 50 SER B O 1
ATOM 2428 N N . ASN B 1 51 ? -18.469 -13.32 17.719 1 95.12 51 ASN B N 1
ATOM 2429 C CA . ASN B 1 51 ? -18.344 -14.344 16.688 1 95.12 51 ASN B CA 1
ATOM 2430 C C . ASN B 1 51 ? -17.156 -14.062 15.758 1 95.12 51 ASN B C 1
ATOM 2432 O O . ASN B 1 51 ? -16.453 -14.977 15.359 1 95.12 51 ASN B O 1
ATOM 2436 N N . LEU B 1 52 ? -17 -12.789 15.453 1 95.06 52 LEU B N 1
ATOM 2437 C CA . LEU B 1 52 ? -15.906 -12.383 14.578 1 95.06 52 LEU B CA 1
ATOM 2438 C C . LEU B 1 52 ? -14.555 -12.727 15.203 1 95.06 52 LEU B C 1
ATOM 2440 O O . LEU B 1 52 ? -13.664 -13.242 14.523 1 95.06 52 LEU B O 1
ATOM 2444 N N . ARG B 1 53 ? -14.414 -12.484 16.5 1 93.25 53 ARG B N 1
ATOM 2445 C CA . ARG B 1 53 ? -13.172 -12.789 17.203 1 93.25 53 ARG B CA 1
ATOM 2446 C C . ARG B 1 53 ? -12.914 -14.297 17.234 1 93.25 53 ARG B C 1
ATOM 2448 O O . ARG B 1 53 ? -11.789 -14.742 17 1 93.25 53 ARG B O 1
ATOM 2455 N N . ALA B 1 54 ? -13.969 -15.016 17.453 1 95.88 54 ALA B N 1
ATOM 2456 C CA . ALA B 1 54 ? -13.852 -16.469 17.469 1 95.88 54 ALA B CA 1
ATOM 2457 C C . ALA B 1 54 ? -13.477 -17 16.094 1 95.88 54 ALA B C 1
ATOM 2459 O O . ALA B 1 54 ? -12.625 -17.891 15.984 1 95.88 54 ALA B O 1
ATOM 2460 N N . LEU B 1 55 ? -14.125 -16.484 15.086 1 96.88 55 LEU B N 1
ATOM 2461 C CA . LEU B 1 55 ? -13.805 -16.875 13.711 1 96.88 55 LEU B CA 1
ATOM 2462 C C . LEU B 1 55 ? -12.336 -16.594 13.398 1 96.88 55 LEU B C 1
ATOM 2464 O O . LEU B 1 55 ? -11.648 -17.453 12.82 1 96.88 55 LEU B O 1
ATOM 2468 N N . GLY B 1 56 ? -11.875 -15.398 13.758 1 96.31 56 GLY B N 1
ATOM 2469 C CA . GLY B 1 56 ? -10.484 -15.039 13.516 1 96.31 56 GLY B CA 1
ATOM 2470 C C . GLY B 1 56 ? -9.5 -16.016 14.148 1 96.31 56 GLY B C 1
ATOM 2471 O O . GLY B 1 56 ? -8.523 -16.406 13.508 1 96.31 56 GLY B O 1
ATOM 2472 N N . GLY B 1 57 ? -9.766 -16.359 15.383 1 95.44 57 GLY B N 1
ATOM 2473 C CA . GLY B 1 57 ? -8.922 -17.344 16.031 1 95.44 57 GLY B CA 1
ATOM 2474 C C . GLY B 1 57 ? -8.922 -18.703 15.344 1 95.44 57 GLY B C 1
ATOM 2475 O O . GLY B 1 57 ? -7.867 -19.297 15.141 1 95.44 57 GLY B O 1
ATOM 2476 N N . ALA B 1 58 ? -10.102 -19.141 14.961 1 96.88 58 ALA B N 1
ATOM 2477 C CA . ALA B 1 58 ? -10.25 -20.453 14.328 1 96.88 58 ALA B CA 1
ATOM 2478 C C . ALA B 1 58 ? -9.555 -20.484 12.969 1 96.88 58 ALA B C 1
ATOM 2480 O O . ALA B 1 58 ? -8.812 -21.422 12.672 1 96.88 58 ALA B O 1
ATOM 2481 N N . LEU B 1 59 ? -9.789 -19.469 12.18 1 97.44 59 LEU B N 1
ATOM 2482 C CA . LEU B 1 59 ? -9.211 -19.438 10.844 1 97.44 59 LEU B CA 1
ATOM 2483 C C . LEU B 1 59 ? -7.691 -19.312 10.914 1 97.44 59 LEU B C 1
ATOM 2485 O O . LEU B 1 59 ? -6.973 -19.906 10.109 1 97.44 59 LEU B O 1
ATOM 2489 N N . SER B 1 60 ? -7.23 -18.5 11.891 1 95.75 60 SER B N 1
ATOM 2490 C CA . SER B 1 60 ? -5.789 -18.344 12.047 1 95.75 60 SER B CA 1
ATOM 2491 C C . SER B 1 60 ? -5.113 -19.672 12.375 1 95.75 60 SER B C 1
ATOM 2493 O O . SER B 1 60 ? -4.07 -20 11.812 1 95.75 60 SER B O 1
ATOM 2495 N N . ARG B 1 61 ? -5.746 -20.453 13.156 1 95.19 61 ARG B N 1
ATOM 2496 C CA . ARG B 1 61 ? -5.199 -21.75 13.508 1 95.19 61 ARG B CA 1
ATOM 2497 C C . ARG B 1 61 ? -5.246 -22.719 12.32 1 95.19 61 ARG B C 1
ATOM 2499 O O . ARG B 1 61 ? -4.289 -23.453 12.078 1 95.19 61 ARG B O 1
ATOM 2506 N N . ARG B 1 62 ? -6.273 -22.703 11.602 1 95.12 62 ARG B N 1
ATOM 2507 C CA . ARG B 1 62 ? -6.461 -23.641 10.492 1 95.12 62 ARG B CA 1
ATOM 2508 C C . ARG B 1 62 ? -5.547 -23.297 9.328 1 95.12 62 ARG B C 1
ATOM 2510 O O . ARG B 1 62 ? -5.246 -24.141 8.492 1 95.12 62 ARG B O 1
ATOM 2517 N N . ALA B 1 63 ? -5.145 -22 9.328 1 94.56 63 ALA B N 1
ATOM 2518 C CA . ALA B 1 63 ? -4.309 -21.562 8.219 1 94.56 63 ALA B CA 1
ATOM 2519 C C . ALA B 1 63 ? -2.848 -21.922 8.445 1 94.56 63 ALA B C 1
ATOM 2521 O O . ALA B 1 63 ? -2.004 -21.719 7.57 1 94.56 63 ALA B O 1
ATOM 2522 N N . LEU B 1 64 ? -2.537 -22.516 9.516 1 91.88 64 LEU B N 1
ATOM 2523 C CA . LEU B 1 64 ? -1.153 -22.734 9.922 1 91.88 64 LEU B CA 1
ATOM 2524 C C . LEU B 1 64 ? -0.393 -23.531 8.859 1 91.88 64 LEU B C 1
ATOM 2526 O O . LEU B 1 64 ? 0.718 -23.156 8.477 1 91.88 64 LEU B O 1
ATOM 2530 N N . ALA B 1 65 ? -0.971 -24.562 8.32 1 85.12 65 ALA B N 1
ATOM 2531 C CA . ALA B 1 65 ? -0.252 -25.469 7.434 1 85.12 65 ALA B CA 1
ATOM 2532 C C . ALA B 1 65 ? -0.21 -24.938 6.008 1 85.12 65 ALA B C 1
ATOM 2534 O O . ALA B 1 65 ? 0.833 -24.969 5.352 1 85.12 65 ALA B O 1
ATOM 2535 N N . THR B 1 66 ? -1.271 -24.359 5.531 1 86.88 66 THR B N 1
ATOM 2536 C CA . THR B 1 66 ? -1.381 -24.047 4.109 1 86.88 66 THR B CA 1
ATOM 2537 C C . THR B 1 66 ? -1.373 -22.547 3.875 1 86.88 66 THR B C 1
ATOM 2539 O O . THR B 1 66 ? -1.224 -22.094 2.738 1 86.88 66 THR B O 1
ATOM 2542 N N . GLY B 1 67 ? -1.558 -21.812 4.949 1 93.25 67 GLY B N 1
ATOM 2543 C CA . GLY B 1 67 ? -1.662 -20.375 4.816 1 93.25 67 GLY B CA 1
ATOM 2544 C C . GLY B 1 67 ? -3.055 -19.906 4.438 1 93.25 67 GLY B C 1
ATOM 2545 O O . GLY B 1 67 ? -3.271 -18.719 4.188 1 93.25 67 GLY B O 1
ATOM 2546 N N . PHE B 1 68 ? -3.994 -20.906 4.312 1 95.75 68 PHE B N 1
ATOM 2547 C CA . PHE B 1 68 ? -5.34 -20.531 3.893 1 95.75 68 PHE B CA 1
ATOM 2548 C C . PHE B 1 68 ? -6.387 -21.234 4.754 1 95.75 68 PHE B C 1
ATOM 2550 O O . PHE B 1 68 ? -6.207 -22.391 5.145 1 95.75 68 PHE B O 1
ATOM 2557 N N . ALA B 1 69 ? -7.453 -20.469 4.988 1 96.31 69 ALA B N 1
ATOM 2558 C CA . ALA B 1 69 ? -8.625 -21.062 5.625 1 96.31 69 ALA B CA 1
ATOM 2559 C C . ALA B 1 69 ? -9.875 -20.234 5.348 1 96.31 69 ALA B C 1
ATOM 2561 O O . ALA B 1 69 ? -9.797 -19.016 5.137 1 96.31 69 ALA B O 1
ATOM 2562 N N . SER B 1 70 ? -10.984 -20.875 5.246 1 96.56 70 SER B N 1
ATOM 2563 C CA . SER B 1 70 ? -12.289 -20.219 5.168 1 96.56 70 SER B CA 1
ATOM 2564 C C . SER B 1 70 ? -13.312 -20.922 6.047 1 96.56 70 SER B C 1
ATOM 2566 O O . SER B 1 70 ? -13.094 -22.062 6.484 1 96.56 70 SER B O 1
ATOM 2568 N N . GLY B 1 71 ? -14.336 -20.188 6.43 1 97.06 71 GLY B N 1
ATOM 2569 C CA . GLY B 1 71 ? -15.367 -20.797 7.258 1 97.06 71 GLY B CA 1
ATOM 2570 C C . GLY B 1 71 ? -16.328 -19.781 7.848 1 97.06 71 GLY B C 1
ATOM 2571 O O . GLY B 1 71 ? -16.391 -18.625 7.395 1 97.06 71 GLY B O 1
ATOM 2572 N N . SER B 1 72 ? -17.094 -20.297 8.734 1 97.38 72 SER B N 1
ATOM 2573 C CA . SER B 1 72 ? -18.078 -19.453 9.414 1 97.38 72 SER B CA 1
ATOM 2574 C C . SER B 1 72 ? -18.125 -19.766 10.906 1 97.38 72 SER B C 1
ATOM 2576 O O . SER B 1 72 ? -17.578 -20.781 11.352 1 97.38 72 SER B O 1
ATOM 2578 N N . TYR B 1 73 ? -18.688 -18.844 11.633 1 97.19 73 TYR B N 1
ATOM 2579 C CA . TYR B 1 73 ? -18.859 -19.016 13.07 1 97.19 73 TYR B CA 1
ATOM 2580 C C . TYR B 1 73 ? -20.141 -18.344 13.539 1 97.19 73 TYR B C 1
ATOM 2582 O O . TYR B 1 73 ? -20.5 -17.266 13.078 1 97.19 73 TYR B O 1
ATOM 2590 N N . GLY B 1 74 ? -20.766 -19.047 14.477 1 96.38 74 GLY B N 1
ATOM 2591 C CA . GLY B 1 74 ? -22 -18.516 15.055 1 96.38 74 GLY B CA 1
ATOM 2592 C C . GLY B 1 74 ? -23.234 -18.922 14.281 1 96.38 74 GLY B C 1
ATOM 2593 O O . GLY B 1 74 ? -23.172 -19.781 13.398 1 96.38 74 GLY B O 1
ATOM 2594 N N . ALA B 1 75 ? -24.438 -18.344 14.812 1 93.5 75 ALA B N 1
ATOM 2595 C CA . ALA B 1 75 ? -25.734 -18.625 14.188 1 93.5 75 ALA B CA 1
ATOM 2596 C C . ALA B 1 75 ? -26.438 -17.328 13.805 1 93.5 75 ALA B C 1
ATOM 2598 O O . ALA B 1 75 ? -26.094 -16.25 14.312 1 93.5 75 ALA B O 1
ATOM 2599 N N . ALA B 1 76 ? -27.359 -17.484 12.867 1 88.56 76 ALA B N 1
ATOM 2600 C CA . ALA B 1 76 ? -28.156 -16.312 12.469 1 88.56 76 ALA B CA 1
ATOM 2601 C C . ALA B 1 76 ? -28.828 -15.672 13.672 1 88.56 76 ALA B C 1
ATOM 2603 O O . ALA B 1 76 ? -29.297 -16.375 14.57 1 88.56 76 ALA B O 1
ATOM 2604 N N . PRO B 1 77 ? -28.906 -14.344 13.812 1 89.12 77 PRO B N 1
ATOM 2605 C CA . PRO B 1 77 ? -28.578 -13.391 12.75 1 89.12 77 PRO B CA 1
ATOM 2606 C C . PRO B 1 77 ? -27.141 -12.883 12.836 1 89.12 77 PRO B C 1
ATOM 2608 O O . PRO B 1 77 ? -26.734 -12.039 12.039 1 89.12 77 PRO B O 1
ATOM 2611 N N . ASP B 1 78 ? -26.297 -13.453 13.773 1 91.62 78 ASP B N 1
ATOM 2612 C CA . ASP B 1 78 ? -24.984 -12.883 14.055 1 91.62 78 ASP B CA 1
ATOM 2613 C C . ASP B 1 78 ? -23.875 -13.75 13.477 1 91.62 78 ASP B C 1
ATOM 2615 O O . ASP B 1 78 ? -22.734 -13.688 13.93 1 91.62 78 ASP B O 1
ATOM 2619 N N . GLU B 1 79 ? -24.25 -14.562 12.484 1 94.88 79 GLU B N 1
ATOM 2620 C CA . GLU B 1 79 ? -23.266 -15.43 11.852 1 94.88 79 GLU B CA 1
ATOM 2621 C C . GLU B 1 79 ? -22.25 -14.609 11.047 1 94.88 79 GLU B C 1
ATOM 2623 O O . GLU B 1 79 ? -22.625 -13.648 10.367 1 94.88 79 GLU B O 1
ATOM 2628 N N . VAL B 1 80 ? -20.969 -15.031 11.148 1 95.56 80 VAL B N 1
ATOM 2629 C CA . VAL B 1 80 ? -19.922 -14.352 10.398 1 95.56 80 VAL B CA 1
ATOM 2630 C C . VAL B 1 80 ? -19.188 -15.359 9.508 1 95.56 80 VAL B C 1
ATOM 2632 O O . VAL B 1 80 ? -18.922 -16.484 9.93 1 95.56 80 VAL B O 1
ATOM 2635 N N . HIS B 1 81 ? -18.969 -14.969 8.297 1 96.69 81 HIS B N 1
ATOM 2636 C CA . HIS B 1 81 ? -18.203 -15.742 7.328 1 96.69 81 HIS B CA 1
ATOM 2637 C C . HIS B 1 81 ? -16.875 -15.07 7.008 1 96.69 81 HIS B C 1
ATOM 2639 O O . HIS B 1 81 ? -16.781 -13.844 7.02 1 96.69 81 HIS B O 1
ATOM 2645 N N . GLY B 1 82 ? -15.867 -15.914 6.727 1 97.25 82 GLY B N 1
ATOM 2646 C CA . GLY B 1 82 ? -14.602 -15.258 6.422 1 97.25 82 GLY B CA 1
ATOM 2647 C C . GLY B 1 82 ? -13.617 -16.156 5.707 1 97.25 82 GLY B C 1
ATOM 2648 O O . GLY B 1 82 ? -13.844 -17.359 5.59 1 97.25 82 GLY B O 1
ATOM 2649 N N . LEU B 1 83 ? -12.586 -15.625 5.191 1 97.44 83 LEU B N 1
ATOM 2650 C CA . LEU B 1 83 ? -11.414 -16.328 4.676 1 97.44 83 LEU B CA 1
ATOM 2651 C C . LEU B 1 83 ? -10.141 -15.539 4.973 1 97.44 83 LEU B C 1
ATOM 2653 O O . LEU B 1 83 ? -10.188 -14.328 5.203 1 97.44 83 LEU B O 1
ATOM 2657 N N . VAL B 1 84 ? -9.094 -16.281 5.047 1 97.06 84 VAL B N 1
ATOM 2658 C CA . VAL B 1 84 ? -7.773 -15.711 5.301 1 97.06 84 VAL B CA 1
ATOM 2659 C C . VAL B 1 84 ? -6.754 -16.328 4.348 1 97.06 84 VAL B C 1
ATOM 2661 O O . VAL B 1 84 ? -6.902 -17.469 3.93 1 97.06 84 VAL B O 1
ATOM 2664 N N . LEU B 1 85 ? -5.785 -15.531 4.012 1 96.19 85 LEU B N 1
ATOM 2665 C CA . LEU B 1 85 ? -4.723 -15.992 3.123 1 96.19 85 LEU B CA 1
ATOM 2666 C C . LEU B 1 85 ? -3.377 -15.406 3.535 1 96.19 85 LEU B C 1
ATOM 2668 O O . LEU B 1 85 ? -3.236 -14.18 3.65 1 96.19 85 LEU B O 1
ATOM 2672 N N . CYS B 1 86 ? -2.43 -16.266 3.768 1 94.75 86 CYS B N 1
ATOM 2673 C CA . CYS B 1 86 ? -1.038 -15.859 3.918 1 94.75 86 CYS B CA 1
ATOM 2674 C C . CYS B 1 86 ? -0.287 -15.984 2.598 1 94.75 86 CYS B C 1
ATOM 2676 O O . CYS B 1 86 ? -0.602 -16.859 1.78 1 94.75 86 CYS B O 1
ATOM 2678 N N . ARG B 1 87 ? 0.659 -15.094 2.449 1 93.19 87 ARG B N 1
ATOM 2679 C CA . ARG B 1 87 ? 1.541 -15.227 1.296 1 93.19 87 ARG B CA 1
ATOM 2680 C C . ARG B 1 87 ? 2.299 -16.547 1.336 1 93.19 87 ARG B C 1
ATOM 2682 O O . ARG B 1 87 ? 2.67 -17.031 2.41 1 93.19 87 ARG B O 1
ATOM 2689 N N . GLY B 1 88 ? 2.514 -17.141 0.249 1 90.88 88 GLY B N 1
ATOM 2690 C CA . GLY B 1 88 ? 3.045 -18.484 0.148 1 90.88 88 GLY B CA 1
ATOM 2691 C C . GLY B 1 88 ? 4.406 -18.641 0.8 1 90.88 88 GLY B C 1
ATOM 2692 O O . GLY B 1 88 ? 4.77 -19.734 1.235 1 90.88 88 GLY B O 1
ATOM 2693 N N . ASP B 1 89 ? 5.16 -17.641 0.862 1 87.81 89 ASP B N 1
ATOM 2694 C CA . ASP B 1 89 ? 6.484 -17.719 1.467 1 87.81 89 ASP B CA 1
ATOM 2695 C C . ASP B 1 89 ? 6.453 -17.266 2.926 1 87.81 89 ASP B C 1
ATOM 2697 O O . ASP B 1 89 ? 7.5 -17.125 3.561 1 87.81 89 ASP B O 1
ATOM 2701 N N . PHE B 1 90 ? 5.32 -16.891 3.381 1 85.56 90 PHE B N 1
ATOM 2702 C CA . PHE B 1 90 ? 5.121 -16.422 4.742 1 85.56 90 PHE B CA 1
ATOM 2703 C C . PHE B 1 90 ? 4.098 -17.281 5.477 1 85.56 90 PHE B C 1
ATOM 2705 O O . PHE B 1 90 ? 3.109 -16.766 6.004 1 85.56 90 PHE B O 1
ATOM 2712 N N . THR B 1 91 ? 4.301 -18.578 5.5 1 82.25 91 THR B N 1
ATOM 2713 C CA . THR B 1 91 ? 3.391 -19.484 6.184 1 82.25 91 THR B CA 1
ATOM 2714 C C . THR B 1 91 ? 3.934 -19.859 7.562 1 82.25 91 THR B C 1
ATOM 2716 O O . THR B 1 91 ? 5.031 -19.438 7.934 1 82.25 91 THR B O 1
ATOM 2719 N N . GLY B 1 92 ? 3.068 -20.5 8.391 1 86.19 92 GLY B N 1
ATOM 2720 C CA . GLY B 1 92 ? 3.5 -20.938 9.703 1 86.19 92 GLY B CA 1
ATOM 2721 C C . GLY B 1 92 ? 3.098 -19.984 10.812 1 86.19 92 GLY B C 1
ATOM 2722 O O . GLY B 1 92 ? 2.096 -19.266 10.695 1 86.19 92 GLY B O 1
ATOM 2723 N N . GLY B 1 93 ? 3.736 -19.953 11.867 1 84.06 93 GLY B N 1
ATOM 2724 C CA . GLY B 1 93 ? 3.373 -19.25 13.086 1 84.06 93 GLY B CA 1
ATOM 2725 C C . GLY B 1 93 ? 3.32 -17.75 12.898 1 84.06 93 GLY B C 1
ATOM 2726 O O . GLY B 1 93 ? 2.408 -17.078 13.406 1 84.06 93 GLY B O 1
ATOM 2727 N N . ASN B 1 94 ? 4.293 -17.297 12.188 1 80.19 94 ASN B N 1
ATOM 2728 C CA . ASN B 1 94 ? 4.309 -15.852 11.969 1 80.19 94 ASN B CA 1
ATOM 2729 C C . ASN B 1 94 ? 3.062 -15.383 11.219 1 80.19 94 ASN B C 1
ATOM 2731 O O . ASN B 1 94 ? 2.494 -14.336 11.539 1 80.19 94 ASN B O 1
ATOM 2735 N N . CYS B 1 95 ? 2.719 -16.172 10.312 1 86.38 95 CYS B N 1
ATOM 2736 C CA . CYS B 1 95 ? 1.517 -15.836 9.555 1 86.38 95 CYS B CA 1
ATOM 2737 C C . CYS B 1 95 ? 0.277 -15.922 10.438 1 86.38 95 CYS B C 1
ATOM 2739 O O . CYS B 1 95 ? -0.552 -15.008 10.445 1 86.38 95 CYS B O 1
ATOM 2741 N N . THR B 1 96 ? 0.193 -16.906 11.227 1 89.56 96 THR B N 1
ATOM 2742 C CA . THR B 1 96 ? -1.021 -17.125 12.008 1 89.56 96 THR B CA 1
ATOM 2743 C C . THR B 1 96 ? -1.147 -16.062 13.094 1 89.56 96 THR B C 1
ATOM 2745 O O . THR B 1 96 ? -2.254 -15.625 13.422 1 89.56 96 THR B O 1
ATOM 2748 N N . ASP B 1 97 ? -0.06 -15.688 13.633 1 87.12 97 ASP B N 1
ATOM 2749 C CA . ASP B 1 97 ? -0.078 -14.586 14.594 1 87.12 97 ASP B CA 1
ATOM 2750 C C . ASP B 1 97 ? -0.537 -13.289 13.938 1 87.12 97 ASP B C 1
ATOM 2752 O O . ASP B 1 97 ? -1.296 -12.516 14.531 1 87.12 97 ASP B O 1
ATOM 2756 N N . GLY B 1 98 ? -0.04 -13.102 12.773 1 88.44 98 GLY B N 1
ATOM 2757 C CA . GLY B 1 98 ? -0.454 -11.93 12.008 1 88.44 98 GLY B CA 1
ATOM 2758 C C . GLY B 1 98 ? -1.941 -11.906 11.711 1 88.44 98 GLY B C 1
ATOM 2759 O O . GLY B 1 98 ? -2.594 -10.875 11.859 1 88.44 98 GLY B O 1
ATOM 2760 N N . LEU B 1 99 ? -2.441 -13.016 11.352 1 92.94 99 LEU B N 1
ATOM 2761 C CA . LEU B 1 99 ? -3.861 -13.117 11.031 1 92.94 99 LEU B CA 1
ATOM 2762 C C . LEU B 1 99 ? -4.715 -12.828 12.266 1 92.94 99 LEU B C 1
ATOM 2764 O O . LEU B 1 99 ? -5.699 -12.086 12.188 1 92.94 99 LEU B O 1
ATOM 2768 N N . ALA B 1 100 ? -4.352 -13.422 13.352 1 89.12 100 ALA B N 1
ATOM 2769 C CA . ALA B 1 100 ? -5.105 -13.195 14.578 1 89.12 100 ALA B CA 1
ATOM 2770 C C . ALA B 1 100 ? -5.102 -11.719 14.969 1 89.12 100 ALA B C 1
ATOM 2772 O O . ALA B 1 100 ? -6.141 -11.164 15.336 1 89.12 100 ALA B O 1
ATOM 2773 N N . SER B 1 101 ? -3.973 -11.133 14.852 1 86.75 101 SER B N 1
ATOM 2774 C CA . SER B 1 101 ? -3.863 -9.703 15.141 1 86.75 101 SER B CA 1
ATOM 2775 C C . SER B 1 101 ? -4.676 -8.875 14.156 1 86.75 101 SER B C 1
ATOM 2777 O O . SER B 1 101 ? -5.281 -7.871 14.531 1 86.75 101 SER B O 1
ATOM 2779 N N . ALA B 1 102 ? -4.641 -9.32 12.922 1 90.75 102 ALA B N 1
ATOM 2780 C CA . ALA B 1 102 ? -5.363 -8.594 11.875 1 90.75 102 ALA B CA 1
ATOM 2781 C C . ALA B 1 102 ? -6.859 -8.539 12.18 1 90.75 102 ALA B C 1
ATOM 2783 O O . ALA B 1 102 ? -7.496 -7.496 12.023 1 90.75 102 ALA B O 1
ATOM 2784 N N . PHE B 1 103 ? -7.379 -9.633 12.633 1 90.25 103 PHE B N 1
ATOM 2785 C CA . PHE B 1 103 ? -8.797 -9.648 12.977 1 90.25 103 PHE B CA 1
ATOM 2786 C C . PHE B 1 103 ? -9.078 -8.727 14.156 1 90.25 103 PHE B C 1
ATOM 2788 O O . PHE B 1 103 ? -10.055 -7.973 14.141 1 90.25 103 PHE B O 1
ATOM 2795 N N . ARG B 1 104 ? -8.281 -8.828 15.086 1 86.44 104 ARG B N 1
ATOM 2796 C CA . ARG B 1 104 ? -8.438 -7.965 16.25 1 86.44 104 ARG B CA 1
ATOM 2797 C C . ARG B 1 104 ? -8.375 -6.492 15.867 1 86.44 104 ARG B C 1
ATOM 2799 O O . ARG B 1 104 ? -9.25 -5.707 16.25 1 86.44 104 ARG B O 1
ATOM 2806 N N . ASP B 1 105 ? -7.461 -6.176 15.117 1 85.75 105 ASP B N 1
ATOM 2807 C CA . ASP B 1 105 ? -7.234 -4.777 14.773 1 85.75 105 ASP B CA 1
ATOM 2808 C C . ASP B 1 105 ? -8.289 -4.27 13.797 1 85.75 105 ASP B C 1
ATOM 2810 O O . ASP B 1 105 ? -8.68 -3.104 13.844 1 85.75 105 ASP B O 1
ATOM 2814 N N . ALA B 1 106 ? -8.672 -5.164 12.875 1 88.06 106 ALA B N 1
ATOM 2815 C CA . ALA B 1 106 ? -9.727 -4.77 11.938 1 88.06 106 ALA B CA 1
ATOM 2816 C C . ALA B 1 106 ? -10.992 -4.359 12.688 1 88.06 106 ALA B C 1
ATOM 2818 O O . ALA B 1 106 ? -11.578 -3.316 12.398 1 88.06 106 ALA B O 1
ATOM 2819 N N . ALA B 1 107 ? -11.32 -5.09 13.68 1 84.31 107 ALA B N 1
ATOM 2820 C CA . ALA B 1 107 ? -12.562 -4.84 14.422 1 84.31 107 ALA B CA 1
ATOM 2821 C C . ALA B 1 107 ? -12.406 -3.648 15.359 1 84.31 107 ALA B C 1
ATOM 2823 O O . ALA B 1 107 ? -13.352 -2.887 15.562 1 84.31 107 ALA B O 1
ATOM 2824 N N . ALA B 1 108 ? -11.25 -3.508 15.836 1 82.75 108 ALA B N 1
ATOM 2825 C CA . ALA B 1 108 ? -11.062 -2.52 16.891 1 82.75 108 ALA B CA 1
ATOM 2826 C C . ALA B 1 108 ? -10.656 -1.167 16.312 1 82.7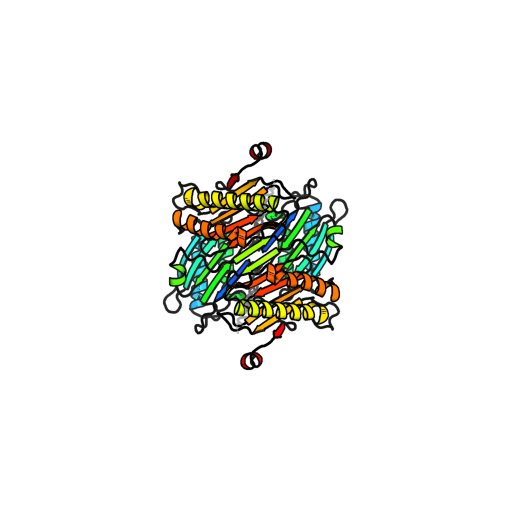5 108 ALA B C 1
ATOM 2828 O O . ALA B 1 108 ? -11.031 -0.119 16.844 1 82.75 108 ALA B O 1
ATOM 2829 N N . GLN B 1 109 ? -9.938 -1.252 15.234 1 79.5 109 GLN B N 1
ATOM 2830 C CA . GLN B 1 109 ? -9.25 -0.025 14.852 1 79.5 109 GLN B CA 1
ATOM 2831 C C . GLN B 1 109 ? -9.562 0.355 13.406 1 79.5 109 GLN B C 1
ATOM 2833 O O . GLN B 1 109 ? -9.797 1.527 13.102 1 79.5 109 GLN B O 1
ATOM 2838 N N . PHE B 1 110 ? -9.586 -0.567 12.523 1 83.56 110 PHE B N 1
ATOM 2839 C CA . PHE B 1 110 ? -9.57 -0.223 11.109 1 83.56 110 PHE B CA 1
ATOM 2840 C C . PHE B 1 110 ? -10.984 -0.188 10.539 1 83.56 110 PHE B C 1
ATOM 2842 O O . PHE B 1 110 ? -11.305 0.661 9.711 1 83.56 110 PHE B O 1
ATOM 2849 N N . CYS B 1 111 ? -11.766 -1.102 10.992 1 87.56 111 CYS B N 1
ATOM 2850 C CA . CYS B 1 111 ? -13.133 -1.169 10.492 1 87.56 111 CYS B CA 1
ATOM 2851 C C . CYS B 1 111 ? -14.117 -1.404 11.633 1 87.56 111 CYS B C 1
ATOM 2853 O O . CYS B 1 111 ? -14.914 -2.34 11.586 1 87.56 111 CYS B O 1
ATOM 2855 N N . PRO B 1 112 ? -14.062 -0.537 12.594 1 84 112 PRO B N 1
ATOM 2856 C CA . PRO B 1 112 ? -14.977 -0.75 13.719 1 84 112 PRO B CA 1
ATOM 2857 C C . PRO B 1 112 ? -16.438 -0.757 13.289 1 84 112 PRO B C 1
ATOM 2859 O O . PRO B 1 112 ? -16.891 0.152 12.586 1 84 112 PRO B O 1
ATOM 2862 N N . GLY B 1 113 ? -17.109 -1.823 13.648 1 83.38 113 GLY B N 1
ATOM 2863 C CA . GLY B 1 113 ? -18.531 -1.911 13.414 1 83.38 113 GLY B CA 1
ATOM 2864 C C . GLY B 1 113 ? -18.875 -2.404 12.023 1 83.38 113 GLY B C 1
ATOM 2865 O O . GLY B 1 113 ? -20.062 -2.545 11.68 1 83.38 113 GLY B O 1
ATOM 2866 N N . ALA B 1 114 ? -17.938 -2.697 11.203 1 88.88 114 ALA B N 1
ATOM 2867 C CA . ALA B 1 114 ? -18.203 -3.139 9.836 1 88.88 114 ALA B CA 1
ATOM 2868 C C . ALA B 1 114 ? -18.688 -4.586 9.812 1 88.88 114 ALA B C 1
ATOM 2870 O O . ALA B 1 114 ? -18.047 -5.469 10.391 1 88.88 114 ALA B O 1
ATOM 2871 N N . ALA B 1 115 ? -19.781 -4.859 9.125 1 89.44 115 ALA B N 1
ATOM 2872 C CA . ALA B 1 115 ? -20.297 -6.215 8.945 1 89.44 115 ALA B CA 1
ATOM 2873 C C . ALA B 1 115 ? -19.547 -6.938 7.824 1 89.44 115 ALA B C 1
ATOM 2875 O O . ALA B 1 115 ? -19.609 -8.164 7.719 1 89.44 115 ALA B O 1
ATOM 2876 N N . ASP B 1 116 ? -18.938 -6.141 7.004 1 91.81 116 ASP B N 1
ATOM 2877 C CA . ASP B 1 116 ? -18.219 -6.602 5.82 1 91.81 116 ASP B CA 1
ATOM 2878 C C . ASP B 1 116 ? -16.922 -5.82 5.625 1 91.81 116 ASP B C 1
ATOM 2880 O O . ASP B 1 116 ? -16.938 -4.594 5.5 1 91.81 116 ASP B O 1
ATOM 2884 N N . ALA B 1 117 ? -15.805 -6.59 5.629 1 93.94 117 ALA B N 1
ATOM 2885 C CA . ALA B 1 117 ? -14.539 -5.879 5.496 1 93.94 117 ALA B CA 1
ATOM 2886 C C . ALA B 1 117 ? -13.484 -6.758 4.832 1 93.94 117 ALA B C 1
ATOM 2888 O O . ALA B 1 117 ? -13.5 -7.984 4.977 1 93.94 117 ALA B O 1
ATOM 2889 N N . THR B 1 118 ? -12.695 -6.168 4.043 1 95.31 118 THR B N 1
ATOM 2890 C CA . THR B 1 118 ? -11.461 -6.742 3.512 1 95.31 118 THR B CA 1
ATOM 2891 C C . THR B 1 118 ? -10.258 -5.902 3.928 1 95.31 118 THR B C 1
ATOM 2893 O O . THR B 1 118 ? -10.266 -4.68 3.777 1 95.31 118 THR B O 1
ATOM 2896 N N . VAL B 1 119 ? -9.266 -6.531 4.496 1 94.12 119 VAL B N 1
ATOM 2897 C CA . VAL B 1 119 ? -8.039 -5.84 4.875 1 94.12 119 VAL B CA 1
ATOM 2898 C C . VAL B 1 119 ? -6.836 -6.508 4.203 1 94.12 119 VAL B C 1
ATOM 2900 O O . VAL B 1 119 ? -6.617 -7.711 4.367 1 94.12 119 VAL B O 1
ATOM 2903 N N . TYR B 1 120 ? -6.113 -5.734 3.432 1 94.56 120 TYR B N 1
ATOM 2904 C CA . TYR B 1 120 ? -4.934 -6.227 2.725 1 94.56 120 TYR B CA 1
ATOM 2905 C C . TYR B 1 120 ? -3.654 -5.809 3.439 1 94.56 120 TYR B C 1
ATOM 2907 O O . TYR B 1 120 ? -3.457 -4.629 3.736 1 94.56 120 TYR B O 1
ATOM 2915 N N . TYR B 1 121 ? -2.855 -6.816 3.691 1 90.81 121 TYR B N 1
ATOM 2916 C CA . TYR B 1 121 ? -1.477 -6.617 4.121 1 90.81 121 TYR B CA 1
ATOM 2917 C C . TYR B 1 121 ? -0.499 -7.113 3.062 1 90.81 121 TYR B C 1
ATOM 2919 O O . TYR B 1 121 ? -0.909 -7.672 2.043 1 90.81 121 TYR B O 1
ATOM 2927 N N . ASP B 1 122 ? 0.729 -6.848 3.295 1 87.88 122 ASP B N 1
ATOM 2928 C CA . ASP B 1 122 ? 1.706 -7.359 2.338 1 87.88 122 ASP B CA 1
ATOM 2929 C C . ASP B 1 122 ? 1.755 -8.883 2.365 1 87.88 122 ASP B C 1
ATOM 2931 O O . ASP B 1 122 ? 1.818 -9.523 1.314 1 87.88 122 ASP B O 1
ATOM 2935 N N . GLN B 1 123 ? 1.693 -9.422 3.629 1 89.56 123 GLN B N 1
ATOM 2936 C CA . GLN B 1 123 ? 1.972 -10.852 3.752 1 89.56 123 GLN B CA 1
ATOM 2937 C C . GLN B 1 123 ? 0.687 -11.648 3.971 1 89.56 123 GLN B C 1
ATOM 2939 O O . GLN B 1 123 ? 0.703 -12.875 3.959 1 89.56 123 GLN B O 1
ATOM 2944 N N . TYR B 1 124 ? -0.399 -10.961 4.215 1 92.5 124 TYR B N 1
ATOM 2945 C CA . TYR B 1 124 ? -1.641 -11.703 4.406 1 92.5 124 TYR B CA 1
ATOM 2946 C C . TYR B 1 124 ? -2.852 -10.82 4.125 1 92.5 124 TYR B C 1
ATOM 2948 O O . TYR B 1 124 ? -2.709 -9.617 3.879 1 92.5 124 TYR B O 1
ATOM 2956 N N . MET B 1 125 ? -3.949 -11.43 4.07 1 95.44 125 MET B N 1
ATOM 2957 C CA . MET B 1 125 ? -5.238 -10.797 3.805 1 95.44 125 MET B CA 1
ATOM 2958 C C . MET B 1 125 ? -6.34 -11.438 4.637 1 95.44 125 MET B C 1
ATOM 2960 O O . MET B 1 125 ? -6.387 -12.664 4.777 1 95.44 125 MET B O 1
ATOM 2964 N N . ILE B 1 126 ? -7.25 -10.586 5.168 1 96.75 126 ILE B N 1
ATOM 2965 C CA . ILE B 1 126 ? -8.445 -11.117 5.816 1 96.75 126 ILE B CA 1
ATOM 2966 C C . ILE B 1 126 ? -9.688 -10.531 5.148 1 96.75 126 ILE B C 1
ATOM 2968 O O . ILE B 1 126 ? -9.688 -9.383 4.711 1 96.75 126 ILE B O 1
ATOM 2972 N N . ARG B 1 127 ? -10.711 -11.328 5.023 1 96.88 127 ARG B N 1
ATOM 2973 C CA . ARG B 1 127 ? -12.039 -10.961 4.539 1 96.88 127 ARG B CA 1
ATOM 2974 C C . ARG B 1 127 ? -13.125 -11.562 5.426 1 96.88 127 ARG B C 1
ATOM 2976 O O . ARG B 1 127 ? -13.086 -12.75 5.746 1 96.88 127 ARG B O 1
ATOM 2983 N N . TYR B 1 128 ? -14.023 -10.695 5.891 1 95.5 128 TYR B N 1
ATOM 2984 C CA . TYR B 1 128 ? -15.156 -11.219 6.637 1 95.5 128 TYR B CA 1
ATOM 2985 C C . TYR B 1 128 ? -16.453 -10.508 6.25 1 95.5 128 TYR B C 1
ATOM 2987 O O . TYR B 1 128 ? -16.422 -9.375 5.758 1 95.5 128 TYR B O 1
ATOM 2995 N N . THR B 1 129 ? -17.547 -11.219 6.488 1 94.69 129 THR B N 1
ATOM 2996 C CA . THR B 1 129 ? -18.859 -10.672 6.133 1 94.69 129 THR B CA 1
ATOM 2997 C C . THR B 1 129 ? -19.969 -11.375 6.906 1 94.69 129 THR B C 1
ATOM 2999 O O . THR B 1 129 ? -19.828 -12.539 7.297 1 94.69 129 THR B O 1
ATOM 3002 N N . ASN B 1 130 ? -21.031 -10.711 7.129 1 92.31 130 ASN B N 1
ATOM 3003 C CA . ASN B 1 130 ? -22.234 -11.297 7.73 1 92.31 130 ASN B CA 1
ATOM 3004 C C . ASN B 1 130 ? -23.109 -11.961 6.68 1 92.31 130 ASN B C 1
ATOM 3006 O O . ASN B 1 130 ? -24.125 -12.594 7.02 1 92.31 130 ASN B O 1
ATOM 3010 N N . ASP B 1 131 ? -22.75 -11.867 5.441 1 92.44 131 ASP B N 1
ATOM 3011 C CA . ASP B 1 131 ? -23.469 -12.492 4.328 1 92.44 131 ASP B CA 1
ATOM 3012 C C . ASP B 1 131 ? -22.562 -13.477 3.582 1 92.44 131 ASP B C 1
ATOM 3014 O O . ASP B 1 131 ? -21.812 -13.078 2.688 1 92.44 131 ASP B O 1
ATOM 3018 N N . GLY B 1 132 ? -22.734 -14.727 3.893 1 91.69 132 GLY B N 1
ATOM 3019 C CA . GLY B 1 132 ? -21.891 -15.758 3.318 1 91.69 132 GLY B CA 1
ATOM 3020 C C . GLY B 1 132 ? -21.953 -15.812 1.804 1 91.69 132 GLY B C 1
ATOM 3021 O O . GLY B 1 132 ? -21.047 -16.344 1.157 1 91.69 132 GLY B O 1
ATOM 3022 N N . ARG B 1 133 ? -23.078 -15.297 1.219 1 91.12 133 ARG B N 1
ATOM 3023 C CA . ARG B 1 133 ? -23.234 -15.289 -0.232 1 91.12 133 ARG B CA 1
ATOM 3024 C C . ARG B 1 133 ? -22.125 -14.492 -0.898 1 91.12 133 ARG B C 1
ATOM 3026 O O . ARG B 1 133 ? -21.75 -14.773 -2.039 1 91.12 133 ARG B O 1
ATOM 3033 N N . LEU B 1 134 ? -21.484 -13.5 -0.188 1 89.38 134 LEU B N 1
ATOM 3034 C CA . LEU B 1 134 ? -20.453 -12.625 -0.721 1 89.38 134 LEU B CA 1
ATOM 3035 C C . LEU B 1 134 ? -19.141 -13.375 -0.885 1 89.38 134 LEU B C 1
ATOM 3037 O O . LEU B 1 134 ? -18.219 -12.891 -1.552 1 89.38 134 LEU B O 1
ATOM 3041 N N . LEU B 1 135 ? -19.062 -14.602 -0.293 1 93.06 135 LEU B N 1
ATOM 3042 C CA . LEU B 1 135 ? -17.828 -15.383 -0.393 1 93.06 135 LEU B CA 1
ATOM 3043 C C . LEU B 1 135 ? -18.062 -16.656 -1.196 1 93.06 135 LEU B C 1
ATOM 3045 O O . LEU B 1 135 ? -17.156 -17.469 -1.364 1 93.06 135 LEU B O 1
ATOM 3049 N N . SER B 1 136 ? -19.234 -16.812 -1.704 1 90.38 136 SER B N 1
ATOM 3050 C CA . SER B 1 136 ? -19.625 -18.078 -2.336 1 90.38 136 SER B CA 1
ATOM 3051 C C . SER B 1 136 ? -19.109 -18.156 -3.77 1 90.38 136 SER B C 1
ATOM 3053 O O . SER B 1 136 ? -18.953 -19.25 -4.32 1 90.38 136 SER B O 1
ATOM 3055 N N . ASP B 1 137 ? -18.859 -17 -4.375 1 92.25 137 ASP B N 1
ATOM 3056 C CA . ASP B 1 137 ? -18.406 -16.969 -5.762 1 92.25 137 ASP B CA 1
ATOM 3057 C C . ASP B 1 137 ? -16.891 -16.984 -5.844 1 92.25 137 ASP B C 1
ATOM 3059 O O . ASP B 1 137 ? -16.234 -15.961 -5.59 1 92.25 137 ASP B O 1
ATOM 3063 N N . PRO B 1 138 ? -16.312 -18.047 -6.297 1 90.38 138 PRO B N 1
ATOM 3064 C CA . PRO B 1 138 ? -14.852 -18.078 -6.422 1 90.38 138 PRO B CA 1
ATOM 3065 C C . PRO B 1 138 ? -14.328 -17.125 -7.488 1 90.38 138 PRO B C 1
ATOM 3067 O O . PRO B 1 138 ? -13.125 -16.828 -7.516 1 90.38 138 PRO B O 1
ATOM 3070 N N . GLY B 1 139 ? -15.219 -16.688 -8.328 1 93.19 139 GLY B N 1
ATOM 3071 C CA . GLY B 1 139 ? -14.812 -15.773 -9.383 1 93.19 139 GLY B CA 1
ATOM 3072 C C . GLY B 1 139 ? -14.805 -14.328 -8.945 1 93.19 139 GLY B C 1
ATOM 3073 O O . GLY B 1 139 ? -14.32 -13.453 -9.664 1 93.19 139 GLY B O 1
ATOM 3074 N N . ASP B 1 140 ? -15.359 -14.023 -7.84 1 95.31 140 ASP B N 1
ATOM 3075 C CA . ASP B 1 140 ? -15.398 -12.656 -7.332 1 95.31 140 ASP B CA 1
ATOM 3076 C C . ASP B 1 140 ? -14.094 -12.281 -6.645 1 95.31 140 ASP B C 1
ATOM 3078 O O . ASP B 1 140 ? -13.844 -12.688 -5.504 1 95.31 140 ASP B O 1
ATOM 3082 N N . ASN B 1 141 ? -13.281 -11.461 -7.312 1 97.44 141 ASN B N 1
ATOM 3083 C CA . ASN B 1 141 ? -11.984 -11.047 -6.785 1 97.44 141 ASN B CA 1
ATOM 3084 C C . ASN B 1 141 ? -12.039 -9.641 -6.191 1 97.44 141 ASN B C 1
ATOM 3086 O O . ASN B 1 141 ? -11 -9.031 -5.934 1 97.44 141 ASN B O 1
ATOM 3090 N N . GLU B 1 142 ? -13.195 -9.008 -5.914 1 95.06 142 GLU B N 1
ATOM 3091 C CA . GLU B 1 142 ? -13.367 -7.66 -5.383 1 95.06 142 GLU B CA 1
ATOM 3092 C C . GLU B 1 142 ? -13.375 -7.66 -3.859 1 95.06 142 GLU B C 1
ATOM 3094 O O . GLU B 1 142 ? -13.734 -8.664 -3.236 1 95.06 142 GLU B O 1
ATOM 3099 N N . PRO B 1 143 ? -13.109 -6.559 -3.191 1 95.44 143 PRO B N 1
ATOM 3100 C CA . PRO B 1 143 ? -12.625 -5.316 -3.799 1 95.44 143 PRO B CA 1
ATOM 3101 C C . PRO B 1 143 ? -11.164 -5.395 -4.23 1 95.44 143 PRO B C 1
ATOM 3103 O O . PRO B 1 143 ? -10.359 -6.082 -3.59 1 95.44 143 PRO B O 1
ATOM 3106 N N . LEU B 1 144 ? -10.805 -4.641 -5.309 1 97.31 144 LEU B N 1
ATOM 3107 C CA . LEU B 1 144 ? -9.438 -4.617 -5.816 1 97.31 144 LEU B CA 1
ATOM 3108 C C . LEU B 1 144 ? -8.703 -3.371 -5.332 1 97.31 144 LEU B C 1
ATOM 3110 O O . LEU B 1 144 ? -9.32 -2.336 -5.078 1 97.31 144 LEU B O 1
ATOM 3114 N N . TRP B 1 145 ? -7.461 -3.506 -5.164 1 97.44 145 TRP B N 1
ATOM 3115 C CA . TRP B 1 145 ? -6.531 -2.424 -4.859 1 97.44 145 TRP B CA 1
ATOM 3116 C C . TRP B 1 145 ? -5.266 -2.539 -5.699 1 97.44 145 TRP B C 1
ATOM 3118 O O . TRP B 1 145 ? -4.789 -3.645 -5.965 1 97.44 145 TRP B O 1
ATOM 3128 N N . SER B 1 146 ? -4.695 -1.408 -6.133 1 97.81 146 SER B N 1
ATOM 3129 C CA . SER B 1 146 ? -3.443 -1.438 -6.879 1 97.81 146 SER B CA 1
ATOM 3130 C C . SER B 1 146 ? -2.459 -0.4 -6.352 1 97.81 146 SER B C 1
ATOM 3132 O O . SER B 1 146 ? -2.865 0.617 -5.785 1 97.81 146 SER B O 1
ATOM 3134 N N . GLY B 1 147 ? -1.199 -0.679 -6.41 1 97.25 147 GLY B N 1
ATOM 3135 C CA . GLY B 1 147 ? -0.102 0.219 -6.086 1 97.25 147 GLY B CA 1
ATOM 3136 C C . GLY B 1 147 ? 1.068 0.099 -7.043 1 97.25 147 GLY B C 1
ATOM 3137 O O . GLY B 1 147 ? 1.23 -0.926 -7.707 1 97.25 147 GLY B O 1
ATOM 3138 N N . LYS B 1 148 ? 1.829 1.192 -7.129 1 96.75 148 LYS B N 1
ATOM 3139 C CA . LYS B 1 148 ? 2.963 1.123 -8.047 1 96.75 148 LYS B CA 1
ATOM 3140 C C . LYS B 1 148 ? 4.137 1.953 -7.531 1 96.75 148 LYS B C 1
ATOM 3142 O O . LYS B 1 148 ? 3.938 2.99 -6.895 1 96.75 148 LYS B O 1
ATOM 3147 N N . ASN B 1 149 ? 5.324 1.433 -7.727 1 95.19 149 ASN B N 1
ATOM 3148 C CA . ASN B 1 149 ? 6.582 2.164 -7.617 1 95.19 149 ASN B CA 1
ATOM 3149 C C . ASN B 1 149 ? 6.707 3.227 -8.703 1 95.19 149 ASN B C 1
ATOM 3151 O O . ASN B 1 149 ? 6.773 2.902 -9.891 1 95.19 149 ASN B O 1
ATOM 3155 N N . MET B 1 150 ? 6.82 4.457 -8.359 1 93.94 150 MET B N 1
ATOM 3156 C CA . MET B 1 150 ? 6.664 5.52 -9.352 1 93.94 150 MET B CA 1
ATOM 3157 C C . MET B 1 150 ? 7.98 5.789 -10.07 1 93.94 150 MET B C 1
ATOM 3159 O O . MET B 1 150 ? 8.047 6.629 -10.969 1 93.94 150 MET B O 1
ATOM 3163 N N . ASN B 1 151 ? 9.086 5.055 -9.672 1 92.94 151 ASN B N 1
ATOM 3164 C CA . ASN B 1 151 ? 10.234 4.992 -10.57 1 92.94 151 ASN B CA 1
ATOM 3165 C C . ASN B 1 151 ? 9.883 4.297 -11.883 1 92.94 151 ASN B C 1
ATOM 3167 O O . ASN B 1 151 ? 9.164 3.295 -11.883 1 92.94 151 ASN B O 1
ATOM 3171 N N . GLU B 1 152 ? 10.391 4.863 -13.016 1 95.62 152 GLU B N 1
ATOM 3172 C CA . GLU B 1 152 ? 9.867 4.383 -14.289 1 95.62 152 GLU B CA 1
ATOM 3173 C C . GLU B 1 152 ? 11 4.066 -15.266 1 95.62 152 GLU B C 1
ATOM 3175 O O . GLU B 1 152 ? 12.078 4.664 -15.188 1 95.62 152 GLU B O 1
ATOM 3180 N N . VAL B 1 153 ? 10.789 3.043 -16 1 97.38 153 VAL B N 1
ATOM 3181 C CA . VAL B 1 153 ? 11.508 2.895 -17.266 1 97.38 153 VAL B CA 1
ATOM 3182 C C . VAL B 1 153 ? 10.906 3.83 -18.312 1 97.38 153 VAL B C 1
ATOM 3184 O O . VAL B 1 153 ? 9.719 3.75 -18.625 1 97.38 153 VAL B O 1
ATOM 3187 N N . THR B 1 154 ? 11.773 4.672 -18.828 1 97.44 154 THR B N 1
ATOM 3188 C CA . THR B 1 154 ? 11.25 5.719 -19.703 1 97.44 154 THR B CA 1
ATOM 3189 C C . THR B 1 154 ? 11.664 5.477 -21.141 1 97.44 154 THR B C 1
ATOM 3191 O O . THR B 1 154 ? 12.641 4.77 -21.406 1 97.44 154 THR B O 1
ATOM 3194 N N . GLY B 1 155 ? 10.977 6.102 -22.156 1 97.94 155 GLY B N 1
ATOM 3195 C CA . GLY B 1 155 ? 11.141 5.883 -23.578 1 97.94 155 GLY B CA 1
ATOM 3196 C C . GLY B 1 155 ? 10.211 4.812 -24.125 1 97.94 155 GLY B C 1
ATOM 3197 O O . GLY B 1 155 ? 10.109 3.723 -23.562 1 97.94 155 GLY B O 1
ATOM 3198 N N . ALA B 1 156 ? 9.562 5.086 -25.219 1 97.44 156 ALA B N 1
ATOM 3199 C CA . ALA B 1 156 ? 8.516 4.219 -25.75 1 97.44 156 ALA B CA 1
ATOM 3200 C C . ALA B 1 156 ? 9.031 2.797 -25.953 1 97.44 156 ALA B C 1
ATOM 3202 O O . ALA B 1 156 ? 8.375 1.832 -25.547 1 97.44 156 ALA B O 1
ATOM 3203 N N . ASP B 1 157 ? 10.211 2.645 -26.484 1 98.06 157 ASP B N 1
ATOM 3204 C CA . ASP B 1 157 ? 10.734 1.318 -26.781 1 98.06 157 ASP B CA 1
ATOM 3205 C C . ASP B 1 157 ? 11.086 0.556 -25.516 1 98.06 157 ASP B C 1
ATOM 3207 O O . ASP B 1 157 ? 10.68 -0.594 -25.344 1 98.06 157 ASP B O 1
ATOM 3211 N N . ALA B 1 158 ? 11.812 1.247 -24.656 1 97.88 158 ALA B N 1
ATOM 3212 C CA . ALA B 1 158 ? 12.234 0.602 -23.406 1 97.88 158 ALA B CA 1
ATOM 3213 C C . ALA B 1 158 ? 11.031 0.258 -22.531 1 97.88 158 ALA B C 1
ATOM 3215 O O . ALA B 1 158 ? 10.984 -0.817 -21.938 1 97.88 158 ALA B O 1
ATOM 3216 N N . ALA B 1 159 ? 10.086 1.174 -22.5 1 98.06 159 ALA B N 1
ATOM 3217 C CA . ALA B 1 159 ? 8.867 0.959 -21.719 1 98.06 159 ALA B CA 1
ATOM 3218 C C . ALA B 1 159 ? 8.086 -0.244 -22.234 1 98.06 159 ALA B C 1
ATOM 3220 O O . ALA B 1 159 ? 7.598 -1.059 -21.453 1 98.06 159 ALA B O 1
ATOM 3221 N N . ALA B 1 160 ? 8.023 -0.376 -23.5 1 97.88 160 ALA B N 1
ATOM 3222 C CA . ALA B 1 160 ? 7.316 -1.502 -24.109 1 97.88 160 ALA B CA 1
ATOM 3223 C C . ALA B 1 160 ? 8.016 -2.822 -23.781 1 97.88 160 ALA B C 1
ATOM 3225 O O . ALA B 1 160 ? 7.363 -3.814 -23.453 1 97.88 160 ALA B O 1
ATOM 3226 N N . ARG B 1 161 ? 9.328 -2.824 -23.859 1 97.75 161 ARG B N 1
ATOM 3227 C CA . ARG B 1 161 ? 10.086 -4.031 -23.547 1 97.75 161 ARG B CA 1
ATOM 3228 C C . ARG B 1 161 ? 9.914 -4.422 -22.078 1 97.75 161 ARG B C 1
ATOM 3230 O O . ARG B 1 161 ? 9.734 -5.602 -21.766 1 97.75 161 ARG B O 1
ATOM 3237 N N . PHE B 1 162 ? 9.938 -3.418 -21.266 1 98.19 162 PHE B N 1
ATOM 3238 C CA . PHE B 1 162 ? 9.805 -3.678 -19.844 1 98.19 162 PHE B CA 1
ATOM 3239 C C . PHE B 1 162 ? 8.453 -4.305 -19.531 1 98.19 162 PHE B C 1
ATOM 3241 O O . PHE B 1 162 ? 8.383 -5.324 -18.844 1 98.19 162 PHE B O 1
ATOM 3248 N N . MET B 1 163 ? 7.371 -3.699 -20 1 98.19 163 MET B N 1
ATOM 3249 C CA . MET B 1 163 ? 6.027 -4.203 -19.719 1 98.19 163 MET B CA 1
ATOM 3250 C C . MET B 1 163 ? 5.836 -5.598 -20.312 1 98.19 163 MET B C 1
ATOM 3252 O O . MET B 1 163 ? 5.168 -6.441 -19.719 1 98.19 163 MET B O 1
ATOM 3256 N N . ALA B 1 164 ? 6.453 -5.824 -21.484 1 97.5 164 ALA B N 1
ATOM 3257 C CA . ALA B 1 164 ? 6.383 -7.152 -22.094 1 97.5 164 ALA B CA 1
ATOM 3258 C C . ALA B 1 164 ? 7.055 -8.195 -21.203 1 97.5 164 ALA B C 1
ATOM 3260 O O . ALA B 1 164 ? 6.523 -9.289 -21.016 1 97.5 164 ALA B O 1
ATOM 3261 N N . LYS B 1 165 ? 8.188 -7.859 -20.625 1 97.94 165 LYS B N 1
ATOM 3262 C CA . LYS B 1 165 ? 8.914 -8.766 -19.734 1 97.94 165 LYS B CA 1
ATOM 3263 C C . LYS B 1 165 ? 8.125 -9.031 -18.453 1 97.94 165 LYS B C 1
ATOM 3265 O O . LYS B 1 165 ? 8.023 -10.172 -18.016 1 97.94 165 LYS B O 1
ATOM 3270 N N . ALA B 1 166 ? 7.621 -7.953 -17.875 1 98.31 166 ALA B N 1
ATOM 3271 C CA . ALA B 1 166 ? 6.824 -8.102 -16.672 1 98.31 166 ALA B CA 1
ATOM 3272 C C . ALA B 1 166 ? 5.594 -8.977 -16.922 1 98.31 166 ALA B C 1
ATOM 3274 O O . ALA B 1 166 ? 5.285 -9.867 -16.125 1 98.31 166 ALA B O 1
ATOM 3275 N N . THR B 1 167 ? 4.938 -8.719 -18.062 1 98.44 167 THR B N 1
ATOM 3276 C CA . THR B 1 167 ? 3.73 -9.461 -18.406 1 98.44 167 THR B CA 1
ATOM 3277 C C . THR B 1 167 ? 4.051 -10.93 -18.656 1 98.44 167 THR B C 1
ATOM 3279 O O . THR B 1 167 ? 3.316 -11.82 -18.219 1 98.44 167 THR B O 1
ATOM 3282 N N . GLU B 1 168 ? 5.105 -11.18 -19.359 1 98.31 168 GLU B N 1
ATOM 3283 C CA . GLU B 1 168 ? 5.535 -12.555 -19.578 1 98.31 168 GLU B CA 1
ATOM 3284 C C . GLU B 1 168 ? 5.82 -13.266 -18.25 1 98.31 168 GLU B C 1
ATOM 3286 O O . GLU B 1 168 ? 5.383 -14.398 -18.047 1 98.31 168 GLU B O 1
ATOM 3291 N N . LEU B 1 169 ? 6.586 -12.586 -17.422 1 98.38 169 LEU B N 1
ATOM 3292 C CA . LEU B 1 169 ? 6.914 -13.156 -16.125 1 98.38 169 LEU B CA 1
ATOM 3293 C C . LEU B 1 169 ? 5.645 -13.484 -15.336 1 98.38 169 LEU B C 1
ATOM 3295 O O . LEU B 1 169 ? 5.531 -14.562 -14.758 1 98.38 169 LEU B O 1
ATOM 3299 N N . MET B 1 170 ? 4.672 -12.531 -15.312 1 98.62 170 MET B N 1
ATOM 3300 C CA . MET B 1 170 ? 3.43 -12.75 -14.578 1 98.62 170 MET B CA 1
ATOM 3301 C C . MET B 1 170 ? 2.654 -13.93 -15.156 1 98.62 170 MET B C 1
ATOM 3303 O O . MET B 1 170 ? 2.088 -14.734 -14.406 1 98.62 170 MET B O 1
ATOM 3307 N N . ASN B 1 171 ? 2.664 -14.039 -16.484 1 98.56 171 ASN B N 1
ATOM 3308 C CA . ASN B 1 171 ? 1.935 -15.141 -17.094 1 98.56 171 ASN B CA 1
ATOM 3309 C C . ASN B 1 171 ? 2.592 -16.484 -16.812 1 98.56 171 ASN B C 1
ATOM 3311 O O . ASN B 1 171 ? 1.906 -17.469 -16.516 1 98.56 171 ASN B O 1
ATOM 3315 N N . ARG B 1 172 ? 3.883 -16.547 -16.844 1 97.31 172 ARG B N 1
ATOM 3316 C CA . ARG B 1 172 ? 4.578 -17.797 -16.578 1 97.31 172 ARG B CA 1
ATOM 3317 C C . ARG B 1 172 ? 4.43 -18.203 -15.117 1 97.31 172 ARG B C 1
ATOM 3319 O O . ARG B 1 172 ? 4.262 -19.391 -14.812 1 97.31 172 ARG B O 1
ATOM 3326 N N . THR B 1 173 ? 4.543 -17.25 -14.273 1 96.81 173 THR B N 1
ATOM 3327 C CA . THR B 1 173 ? 4.34 -17.531 -12.859 1 96.81 173 THR B CA 1
ATOM 3328 C C . THR B 1 173 ? 2.891 -17.938 -12.586 1 96.81 173 THR B C 1
ATOM 3330 O O . THR B 1 173 ? 2.619 -18.766 -11.719 1 96.81 173 THR B O 1
ATOM 3333 N N . ALA B 1 174 ? 1.974 -17.312 -13.312 1 97.5 174 ALA B N 1
ATOM 3334 C CA . ALA B 1 174 ? 0.563 -17.672 -13.172 1 97.5 174 ALA B CA 1
ATOM 3335 C C . ALA B 1 174 ? 0.319 -19.125 -13.578 1 97.5 174 ALA B C 1
ATOM 3337 O O . ALA B 1 174 ? -0.447 -19.844 -12.93 1 97.5 174 ALA B O 1
ATOM 3338 N N . ASP B 1 175 ? 0.963 -19.562 -14.648 1 96.31 175 ASP B N 1
ATOM 3339 C CA . ASP B 1 175 ? 0.859 -20.953 -15.07 1 96.31 175 ASP B CA 1
ATOM 3340 C C . ASP B 1 175 ? 1.377 -21.891 -13.984 1 96.31 175 ASP B C 1
ATOM 3342 O O . ASP B 1 175 ? 0.757 -22.922 -13.695 1 96.31 175 ASP B O 1
ATOM 3346 N N . LEU B 1 176 ? 2.447 -21.484 -13.43 1 94.19 176 LEU B N 1
ATOM 3347 C CA . LEU B 1 176 ? 3.049 -22.312 -12.383 1 94.19 176 LEU B CA 1
ATOM 3348 C C . LEU B 1 176 ? 2.154 -22.375 -11.148 1 94.19 176 LEU B C 1
ATOM 3350 O O . LEU B 1 176 ? 1.945 -23.438 -10.578 1 94.19 176 LEU B O 1
ATOM 3354 N N . ALA B 1 177 ? 1.647 -21.234 -10.727 1 95.25 177 ALA B N 1
ATOM 3355 C CA . ALA B 1 177 ? 0.768 -21.188 -9.562 1 95.25 177 ALA B CA 1
ATOM 3356 C C . ALA B 1 177 ? -0.493 -22.016 -9.797 1 95.25 177 ALA B C 1
ATOM 3358 O O . ALA B 1 177 ? -0.972 -22.703 -8.891 1 95.25 177 ALA B O 1
ATOM 3359 N N . ALA B 1 178 ? -0.952 -21.969 -10.984 1 95.19 178 ALA B N 1
ATOM 3360 C CA . ALA B 1 178 ? -2.219 -22.625 -11.305 1 95.19 178 ALA B CA 1
ATOM 3361 C C . ALA B 1 178 ? -2.031 -24.125 -11.5 1 95.19 178 ALA B C 1
ATOM 3363 O O . ALA B 1 178 ? -2.848 -24.922 -11.039 1 95.19 178 ALA B O 1
ATOM 3364 N N . PHE B 1 179 ? -0.883 -24.422 -12.195 1 91.5 179 PHE B N 1
ATOM 3365 C CA . PHE B 1 179 ? -0.829 -25.797 -12.672 1 91.5 179 PHE B CA 1
ATOM 3366 C C . PHE B 1 179 ? 0.441 -26.484 -12.195 1 91.5 179 PHE B C 1
ATOM 3368 O O . PHE B 1 179 ? 0.595 -27.703 -12.359 1 91.5 179 PHE B O 1
ATOM 3375 N N . GLY B 1 180 ? 1.53 -25.703 -11.766 1 76 180 GLY B N 1
ATOM 3376 C CA . GLY B 1 180 ? 2.848 -26.266 -11.539 1 76 180 GLY B CA 1
ATOM 3377 C C . GLY B 1 180 ? 3.141 -26.531 -10.078 1 76 180 GLY B C 1
ATOM 3378 O O . GLY B 1 180 ? 4.148 -27.156 -9.742 1 76 180 GLY B O 1
ATOM 3379 N N . SER B 1 181 ? 2.773 -25.656 -9.117 1 59.03 181 SER B N 1
ATOM 3380 C CA . SER B 1 181 ? 3.287 -25.938 -7.777 1 59.03 181 SER B CA 1
ATOM 3381 C C . SER B 1 181 ? 3.277 -27.438 -7.488 1 59.03 181 SER B C 1
ATOM 3383 O O . SER B 1 181 ? 2.418 -28.172 -7.988 1 59.03 181 SER B O 1
ATOM 3385 N N . PRO B 1 182 ? 4.484 -28 -6.953 1 51 182 PRO B N 1
ATOM 3386 C CA . PRO B 1 182 ? 4.512 -29.469 -7.09 1 51 182 PRO B CA 1
ATOM 3387 C C . PRO B 1 182 ? 3.119 -30.062 -7.234 1 51 182 PRO B C 1
ATOM 3389 O O . PRO B 1 182 ? 2.232 -29.781 -6.426 1 51 182 PRO B O 1
ATOM 3392 N N . PRO B 1 183 ? 2.951 -30.359 -8.539 1 43.62 183 PRO B N 1
ATOM 3393 C CA . PRO B 1 183 ? 1.71 -31.094 -8.789 1 43.62 183 PRO B CA 1
ATOM 3394 C C . PRO B 1 183 ? 1.376 -32.094 -7.684 1 43.62 183 PRO B C 1
ATOM 3396 O O . PRO B 1 183 ? 0.228 -32.531 -7.566 1 43.62 183 PRO B O 1
ATOM 3399 N N . SER B 1 184 ? 2.502 -32.531 -7.258 1 42.97 184 SER B N 1
ATOM 3400 C CA . SER B 1 184 ? 2.264 -33.75 -6.488 1 42.97 184 SER B CA 1
ATOM 3401 C C . SER B 1 184 ? 1.485 -33.438 -5.207 1 42.97 184 SER B C 1
ATOM 3403 O O . SER B 1 184 ? 1.115 -34.344 -4.473 1 42.97 184 SER B O 1
ATOM 3405 N N . SER B 1 185 ? 1.607 -32.094 -4.793 1 48.38 185 SER B N 1
ATOM 3406 C CA . SER B 1 185 ? 0.987 -32.031 -3.473 1 48.38 185 SER B CA 1
ATOM 3407 C C . SER B 1 185 ? -0.523 -31.844 -3.58 1 48.38 185 SER B C 1
ATOM 3409 O O . SER B 1 185 ? -1.012 -31.203 -4.516 1 48.38 185 SER B O 1
ATOM 3411 N N . SER B 1 186 ? -1.238 -32.719 -3.062 1 49.38 186 SER B N 1
ATOM 3412 C CA . SER B 1 186 ? -2.686 -32.75 -2.883 1 49.38 186 SER B CA 1
ATOM 3413 C C . SER B 1 186 ? -3.25 -31.375 -2.572 1 49.38 186 SER B C 1
ATOM 3415 O O . SER B 1 186 ? -4.449 -31.125 -2.73 1 49.38 186 SER B O 1
ATOM 3417 N N . SER B 1 187 ? -2.438 -30.453 -2.217 1 58.47 187 SER B N 1
ATOM 3418 C CA . SER B 1 187 ? -2.986 -29.141 -1.886 1 58.47 187 SER B CA 1
ATOM 3419 C C . SER B 1 187 ? -2.113 -28.016 -2.439 1 58.47 187 SER B C 1
ATOM 3421 O O . SER B 1 187 ? -1.247 -27.5 -1.738 1 58.47 187 SER B O 1
ATOM 3423 N N . PRO B 1 188 ? -2.424 -27.703 -3.723 1 71.38 188 PRO B N 1
ATOM 3424 C CA . PRO B 1 188 ? -1.557 -26.719 -4.352 1 71.38 188 PRO B CA 1
ATOM 3425 C C . PRO B 1 188 ? -1.568 -25.375 -3.617 1 71.38 188 PRO B C 1
ATOM 3427 O O . PRO B 1 188 ? -2.615 -24.953 -3.123 1 71.38 188 PRO B O 1
ATOM 3430 N N . SER B 1 189 ? -0.471 -24.812 -3.387 1 83.44 189 SER B N 1
ATOM 3431 C CA . SER B 1 189 ? -0.309 -23.547 -2.672 1 83.44 189 SER B CA 1
ATOM 3432 C C . SER B 1 189 ? -0.876 -22.375 -3.473 1 83.44 189 SER B C 1
ATOM 3434 O O . SER B 1 189 ? -1.194 -21.328 -2.912 1 83.44 189 SER B O 1
ATOM 3436 N N . ARG B 1 190 ? -1.064 -22.609 -4.844 1 94.25 190 ARG B N 1
ATOM 3437 C CA . ARG B 1 190 ? -1.522 -21.562 -5.738 1 94.25 190 ARG B CA 1
ATOM 3438 C C . ARG B 1 190 ? -0.634 -20.328 -5.625 1 94.25 190 ARG B C 1
ATOM 3440 O O . ARG B 1 190 ? -1.122 -19.188 -5.691 1 94.25 190 ARG B O 1
ATOM 3447 N N . TYR B 1 191 ? 0.619 -20.578 -5.371 1 95.06 191 TYR B N 1
ATOM 3448 C CA . TYR B 1 191 ? 1.635 -19.562 -5.168 1 95.06 191 TYR B CA 1
ATOM 3449 C C . TYR B 1 191 ? 2.855 -19.812 -6.043 1 95.06 191 TYR B C 1
ATOM 3451 O O . TYR B 1 191 ? 3.332 -20.953 -6.129 1 95.06 191 TYR B O 1
ATOM 3459 N N . ALA B 1 192 ? 3.336 -18.734 -6.637 1 95.44 192 ALA B N 1
ATOM 3460 C CA . ALA B 1 192 ? 4.57 -18.859 -7.406 1 95.44 192 ALA B CA 1
ATOM 3461 C C . ALA B 1 192 ? 5.301 -17.516 -7.496 1 95.44 192 ALA B C 1
ATOM 3463 O O . ALA B 1 192 ? 4.676 -16.453 -7.449 1 95.44 192 ALA B O 1
ATOM 3464 N N . THR B 1 193 ? 6.574 -17.625 -7.566 1 96 193 THR B N 1
ATOM 3465 C CA . THR B 1 193 ? 7.43 -16.453 -7.758 1 96 193 THR B CA 1
ATOM 3466 C C . THR B 1 193 ? 8.383 -16.672 -8.93 1 96 193 THR B C 1
ATOM 3468 O O . THR B 1 193 ? 8.547 -17.797 -9.406 1 96 193 THR B O 1
ATOM 3471 N N . GLY B 1 194 ? 8.883 -15.57 -9.406 1 96.69 194 GLY B N 1
ATOM 3472 C CA . GLY B 1 194 ? 9.844 -15.664 -10.492 1 96.69 194 GLY B CA 1
ATOM 3473 C C . GLY B 1 194 ? 10.672 -14.406 -10.672 1 96.69 194 GLY B C 1
ATOM 3474 O O . GLY B 1 194 ? 10.422 -13.398 -10 1 96.69 194 GLY B O 1
ATOM 3475 N N . GLU B 1 195 ? 11.68 -14.539 -11.453 1 96.81 195 GLU B N 1
ATOM 3476 C CA . GLU B 1 195 ? 12.523 -13.406 -11.836 1 96.81 195 GLU B CA 1
ATOM 3477 C C . GLU B 1 195 ? 12.891 -13.477 -13.32 1 96.81 195 GLU B C 1
ATOM 3479 O O . GLU B 1 195 ? 13.008 -14.562 -13.883 1 96.81 195 GLU B O 1
ATOM 3484 N N . THR B 1 196 ? 13.016 -12.383 -13.938 1 97.5 196 THR B N 1
ATOM 3485 C CA . THR B 1 196 ? 13.438 -12.312 -15.336 1 97.5 196 THR B CA 1
ATOM 3486 C C . THR B 1 196 ? 14.445 -11.188 -15.539 1 97.5 196 THR B C 1
ATOM 3488 O O . THR B 1 196 ? 14.383 -10.156 -14.867 1 97.5 196 THR B O 1
ATOM 3491 N N . TRP B 1 197 ? 15.375 -11.445 -16.438 1 96.38 197 TRP B N 1
ATOM 3492 C CA . TRP B 1 197 ? 16.422 -10.477 -16.75 1 96.38 197 TRP B CA 1
ATOM 3493 C C . TRP B 1 197 ? 15.875 -9.32 -17.578 1 96.38 197 TRP B C 1
ATOM 3495 O O . TRP B 1 197 ? 15.062 -9.539 -18.484 1 96.38 197 TRP B O 1
ATOM 3505 N N . PHE B 1 198 ? 16.266 -8.031 -17.312 1 96.5 198 PHE B N 1
ATOM 3506 C CA . PHE B 1 198 ? 15.883 -6.859 -18.094 1 96.5 198 PHE B CA 1
ATOM 3507 C C . PHE B 1 198 ? 17.094 -5.996 -18.406 1 96.5 198 PHE B C 1
ATOM 3509 O O . PHE B 1 198 ? 17.391 -5.73 -19.562 1 96.5 198 PHE B O 1
ATOM 3516 N N . ASP B 1 199 ? 17.859 -5.488 -17.516 1 93 199 ASP B N 1
ATOM 3517 C CA . ASP B 1 199 ? 19.156 -4.824 -17.516 1 93 199 ASP B CA 1
ATOM 3518 C C . ASP B 1 199 ? 19.125 -3.539 -18.344 1 93 199 ASP B C 1
ATOM 3520 O O . ASP B 1 199 ? 19.953 -3.344 -19.234 1 93 199 ASP B O 1
ATOM 3524 N N . GLU B 1 200 ? 18.188 -2.76 -18.156 1 94.81 200 GLU B N 1
ATOM 3525 C CA . GLU B 1 200 ? 18.078 -1.424 -18.734 1 94.81 200 GLU B CA 1
ATOM 3526 C C . GLU B 1 200 ? 17.688 -0.393 -17.688 1 94.81 200 GLU B C 1
ATOM 3528 O O . GLU B 1 200 ? 16.875 -0.677 -16.812 1 94.81 200 GLU B O 1
ATOM 3533 N N . GLN B 1 201 ? 18.312 0.867 -17.797 1 95.38 201 GLN B N 1
ATOM 3534 C CA . GLN B 1 201 ? 17.953 2.066 -17.047 1 95.38 201 GLN B CA 1
ATOM 3535 C C . GLN B 1 201 ? 17.922 1.794 -15.547 1 95.38 201 GLN B C 1
ATOM 3537 O O . GLN B 1 201 ? 16.984 2.195 -14.852 1 95.38 201 GLN B O 1
ATOM 3542 N N . GLY B 1 202 ? 18.812 0.98 -15.094 1 89.38 202 GLY B N 1
ATOM 3543 C CA . GLY B 1 202 ? 18.984 0.749 -13.672 1 89.38 202 GLY B CA 1
ATOM 3544 C C . GLY B 1 202 ? 18.156 -0.407 -13.148 1 89.38 202 GLY B C 1
ATOM 3545 O O . GLY B 1 202 ? 18.203 -0.716 -11.953 1 89.38 202 GLY B O 1
ATOM 3546 N N . VAL B 1 203 ? 17.406 -1.019 -14 1 93 203 VAL B N 1
ATOM 3547 C CA . VAL B 1 203 ? 16.656 -2.217 -13.648 1 93 203 VAL B CA 1
ATOM 3548 C C . VAL B 1 203 ? 17.344 -3.451 -14.234 1 93 203 VAL B C 1
ATOM 3550 O O . VAL B 1 203 ? 17.312 -3.67 -15.445 1 93 203 VAL B O 1
ATOM 3553 N N . SER B 1 204 ? 17.906 -4.234 -13.398 1 93.12 204 SER B N 1
ATOM 3554 C CA . SER B 1 204 ? 18.625 -5.418 -13.867 1 93.12 204 SER B CA 1
ATOM 3555 C C . SER B 1 204 ? 17.688 -6.605 -14.016 1 93.12 204 SER B C 1
ATOM 3557 O O . SER B 1 204 ? 17.703 -7.297 -15.039 1 93.12 204 SER B O 1
ATOM 3559 N N . VAL B 1 205 ? 16.891 -6.809 -12.93 1 94.44 205 VAL B N 1
ATOM 3560 C CA . VAL B 1 205 ? 16 -7.953 -12.828 1 94.44 205 VAL B CA 1
ATOM 3561 C C . VAL B 1 205 ? 14.602 -7.48 -12.445 1 94.44 205 VAL B C 1
ATOM 3563 O O . VAL B 1 205 ? 14.445 -6.5 -11.711 1 94.44 205 VAL B O 1
ATOM 3566 N N . VAL B 1 206 ? 13.602 -8.109 -13.023 1 97.12 206 VAL B N 1
ATOM 3567 C CA . VAL B 1 206 ? 12.227 -7.941 -12.57 1 97.12 206 VAL B CA 1
ATOM 3568 C C . VAL B 1 206 ? 11.797 -9.164 -11.766 1 97.12 206 VAL B C 1
ATOM 3570 O O . VAL B 1 206 ? 11.93 -10.297 -12.227 1 97.12 206 VAL B O 1
ATOM 3573 N N . TYR B 1 207 ? 11.359 -8.906 -10.602 1 96.06 207 TYR B N 1
ATOM 3574 C CA . TYR B 1 207 ? 10.852 -9.961 -9.734 1 96.06 207 TYR B CA 1
ATOM 3575 C C . TYR B 1 207 ? 9.328 -9.992 -9.742 1 96.06 207 TYR B C 1
ATOM 3577 O O . TYR B 1 207 ? 8.68 -8.945 -9.82 1 96.06 207 TYR B O 1
ATOM 3585 N N . GLY B 1 208 ? 8.766 -11.203 -9.672 1 97.62 208 GLY B N 1
ATOM 3586 C CA . GLY B 1 208 ? 7.32 -11.32 -9.75 1 97.62 208 GLY B CA 1
ATOM 3587 C C . GLY B 1 208 ? 6.758 -12.359 -8.797 1 97.62 208 GLY B C 1
ATOM 3588 O O . GLY B 1 208 ? 7.41 -13.367 -8.516 1 97.62 208 GLY B O 1
ATOM 3589 N N . LEU B 1 209 ? 5.602 -12.094 -8.328 1 97.06 209 LEU B N 1
ATOM 3590 C CA . LEU B 1 209 ? 4.84 -12.977 -7.449 1 97.06 209 LEU B CA 1
ATOM 3591 C C . LEU B 1 209 ? 3.365 -12.984 -7.832 1 97.06 209 LEU B C 1
ATOM 3593 O O . LEU B 1 209 ? 2.787 -11.938 -8.117 1 97.06 209 LEU B O 1
ATOM 3597 N N . VAL B 1 210 ? 2.797 -14.188 -7.918 1 97.75 210 VAL B N 1
ATOM 3598 C CA . VAL B 1 210 ? 1.35 -14.312 -8.047 1 97.75 210 VAL B CA 1
ATOM 3599 C C . VAL B 1 210 ? 0.822 -15.328 -7.043 1 97.75 210 VAL B C 1
ATOM 3601 O O . VAL B 1 210 ? 1.555 -16.219 -6.613 1 97.75 210 VAL B O 1
ATOM 3604 N N . GLN B 1 211 ? -0.41 -15.148 -6.727 1 96.88 211 GLN B N 1
ATOM 3605 C CA . GLN B 1 211 ? -1.021 -16.094 -5.805 1 96.88 211 GLN B CA 1
ATOM 3606 C C . GLN B 1 211 ? -2.541 -16.094 -5.934 1 96.88 211 GLN B C 1
ATOM 3608 O O . GLN B 1 211 ? -3.145 -15.039 -6.176 1 96.88 211 GLN B O 1
ATOM 3613 N N . CYS B 1 212 ? -3.107 -17.25 -5.781 1 97.38 212 CYS B N 1
ATOM 3614 C CA . CYS B 1 212 ? -4.547 -17.438 -5.629 1 97.38 212 CYS B CA 1
ATOM 3615 C C . CYS B 1 212 ? -4.879 -18.078 -4.289 1 97.38 212 CYS B C 1
ATOM 3617 O O . CYS B 1 212 ? -4.004 -18.641 -3.637 1 97.38 212 CYS B O 1
ATOM 3619 N N . THR B 1 213 ? -6.141 -17.922 -3.9 1 96.31 213 THR B N 1
ATOM 3620 C CA . THR B 1 213 ? -6.578 -18.734 -2.77 1 96.31 213 THR B CA 1
ATOM 3621 C C . THR B 1 213 ? -6.578 -20.219 -3.139 1 96.31 213 THR B C 1
ATOM 3623 O O . THR B 1 213 ? -7.023 -20.594 -4.227 1 96.31 213 THR B O 1
ATOM 3626 N N . PRO B 1 214 ? -6.121 -21.047 -2.195 1 94.12 214 PRO B N 1
ATOM 3627 C CA . PRO B 1 214 ? -5.875 -22.469 -2.512 1 94.12 214 PRO B CA 1
ATOM 3628 C C . PRO B 1 214 ? -7.164 -23.234 -2.773 1 94.12 214 PRO B C 1
ATOM 3630 O O . PRO B 1 214 ? -7.113 -24.375 -3.244 1 94.12 214 PRO B O 1
ATOM 3633 N N . ASP B 1 215 ? -8.289 -22.719 -2.439 1 92.88 215 ASP B N 1
ATOM 3634 C CA . ASP B 1 215 ? -9.547 -23.422 -2.656 1 92.88 215 ASP B CA 1
ATOM 3635 C C . ASP B 1 215 ? -9.992 -23.312 -4.113 1 92.88 215 ASP B C 1
ATOM 3637 O O . ASP B 1 215 ? -10.93 -24 -4.535 1 92.88 215 ASP B O 1
ATOM 3641 N N . LEU B 1 216 ? -9.281 -22.531 -4.895 1 95.81 216 LEU B N 1
ATOM 3642 C CA . LEU B 1 216 ? -9.578 -22.438 -6.32 1 95.81 216 LEU B CA 1
ATOM 3643 C C . LEU B 1 216 ? -8.984 -23.625 -7.074 1 95.81 216 LEU B C 1
ATOM 3645 O O . LEU B 1 216 ? -7.914 -24.109 -6.723 1 95.81 216 LEU B O 1
ATOM 3649 N N . THR B 1 217 ? -9.688 -24.031 -8.086 1 94.31 217 THR B N 1
ATOM 3650 C CA . THR B 1 217 ? -9.078 -24.969 -9.016 1 94.31 217 THR B CA 1
ATOM 3651 C C . THR B 1 217 ? -7.977 -24.297 -9.828 1 94.31 217 THR B C 1
ATOM 3653 O O . THR B 1 217 ? -7.898 -23.062 -9.867 1 94.31 217 THR B O 1
ATOM 3656 N N . GLY B 1 218 ? -7.145 -25.141 -10.414 1 94.56 218 GLY B N 1
ATOM 3657 C CA . GLY B 1 218 ? -6.117 -24.578 -11.281 1 94.56 218 GLY B CA 1
ATOM 3658 C C . GLY B 1 218 ? -6.672 -23.656 -12.352 1 94.56 218 GLY B C 1
ATOM 3659 O O . GLY B 1 218 ? -6.133 -22.578 -12.586 1 94.56 218 GLY B O 1
ATOM 3660 N N . GLU B 1 219 ? -7.773 -24.047 -12.977 1 96.38 219 GLU B N 1
ATOM 3661 C CA . GLU B 1 219 ? -8.398 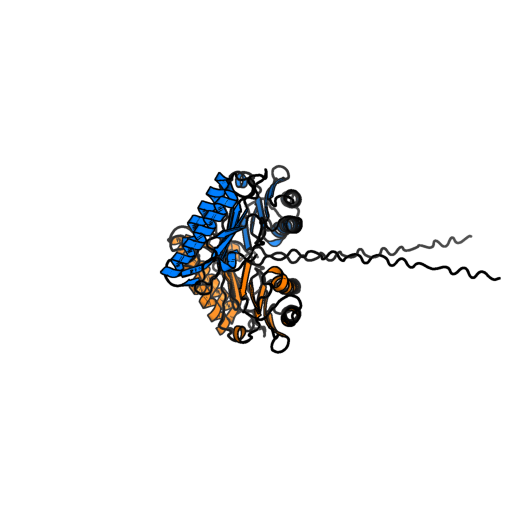-23.25 -14.031 1 96.38 219 GLU B CA 1
ATOM 3662 C C . GLU B 1 219 ? -8.945 -21.938 -13.492 1 96.38 219 GLU B C 1
ATOM 3664 O O . GLU B 1 219 ? -8.812 -20.891 -14.141 1 96.38 219 GLU B O 1
ATOM 3669 N N . GLN B 1 220 ? -9.594 -21.984 -12.336 1 97.06 220 GLN B N 1
ATOM 3670 C CA . GLN B 1 220 ? -10.125 -20.781 -11.703 1 97.06 220 GLN B CA 1
ATOM 3671 C C . GLN B 1 220 ? -9 -19.828 -11.32 1 97.06 220 GLN B C 1
ATOM 3673 O O . GLN B 1 220 ? -9.109 -18.609 -11.531 1 97.06 220 GLN B O 1
ATOM 3678 N N . CYS B 1 221 ? -7.98 -20.406 -10.797 1 97.38 221 CYS B N 1
ATOM 3679 C CA . CYS B 1 221 ? -6.809 -19.609 -10.445 1 97.38 221 CYS B CA 1
ATOM 3680 C C . CYS B 1 221 ? -6.227 -18.922 -11.672 1 97.38 221 CYS B C 1
ATOM 3682 O O . CYS B 1 221 ? -6.031 -17.703 -11.672 1 97.38 221 CYS B O 1
ATOM 3684 N N . ARG B 1 222 ? -6.008 -19.641 -12.672 1 97.62 222 ARG B N 1
ATOM 3685 C CA . ARG B 1 222 ? -5.398 -19.078 -13.875 1 97.62 222 ARG B CA 1
ATOM 3686 C C . ARG B 1 222 ? -6.277 -18 -14.477 1 97.62 222 ARG B C 1
ATOM 3688 O O . ARG B 1 222 ? -5.77 -16.984 -14.961 1 97.62 222 ARG B O 1
ATOM 3695 N N . SER B 1 223 ? -7.559 -18.219 -14.516 1 98.5 223 SER B N 1
ATOM 3696 C CA . SER B 1 223 ? -8.5 -17.234 -15.039 1 98.5 223 SER B CA 1
ATOM 3697 C C . SER B 1 223 ? -8.469 -15.953 -14.211 1 98.5 223 SER B C 1
ATOM 3699 O O . SER B 1 223 ? -8.469 -14.852 -14.766 1 98.5 223 SER B O 1
ATOM 3701 N N . CYS B 1 224 ? -8.5 -16.109 -12.914 1 98.62 224 CYS B N 1
ATOM 3702 C CA . CYS B 1 224 ? -8.43 -14.953 -12.023 1 98.62 224 CYS B CA 1
ATOM 3703 C C . CYS B 1 224 ? -7.172 -14.133 -12.281 1 98.62 224 CYS B C 1
ATOM 3705 O O . CYS B 1 224 ? -7.242 -12.914 -12.445 1 98.62 224 CYS B O 1
ATOM 3707 N N . LEU B 1 225 ? -6.023 -14.789 -12.391 1 98.81 225 LEU B N 1
ATOM 3708 C CA . LEU B 1 225 ? -4.75 -14.117 -12.609 1 98.81 225 LEU B CA 1
ATOM 3709 C C . LEU B 1 225 ? -4.699 -13.492 -14 1 98.81 225 LEU B C 1
ATOM 3711 O O . LEU B 1 225 ? -4.164 -12.391 -14.172 1 98.81 225 LEU B O 1
ATOM 3715 N N . ALA B 1 226 ? -5.246 -14.203 -14.961 1 98.75 226 ALA B N 1
ATOM 3716 C CA . ALA B 1 226 ? -5.305 -13.633 -16.297 1 98.75 226 ALA B CA 1
ATOM 3717 C C . ALA B 1 226 ? -6.062 -12.305 -16.297 1 98.75 226 ALA B C 1
ATOM 3719 O O . ALA B 1 226 ? -5.688 -11.367 -17 1 98.75 226 ALA B O 1
ATOM 3720 N N . GLY B 1 227 ? -7.098 -12.273 -15.555 1 98.44 227 GLY B N 1
ATOM 3721 C CA . GLY B 1 227 ? -7.898 -11.07 -15.469 1 98.44 227 GLY B CA 1
ATOM 3722 C C . GLY B 1 227 ? -7.121 -9.867 -14.953 1 98.44 227 GLY B C 1
ATOM 3723 O O . GLY B 1 227 ? -7.211 -8.773 -15.516 1 98.44 227 GLY B O 1
ATOM 3724 N N . ILE B 1 228 ? -6.332 -10.031 -13.906 1 98.62 228 ILE B N 1
ATOM 3725 C CA . ILE B 1 228 ? -5.633 -8.883 -13.336 1 98.62 228 ILE B CA 1
ATOM 3726 C C . ILE B 1 228 ? -4.359 -8.602 -14.133 1 98.62 228 ILE B C 1
ATOM 3728 O O . ILE B 1 228 ? -3.939 -7.449 -14.258 1 98.62 228 ILE B O 1
ATOM 3732 N N . ILE B 1 229 ? -3.752 -9.633 -14.789 1 98.81 229 ILE B N 1
ATOM 3733 C CA . ILE B 1 229 ? -2.596 -9.414 -15.648 1 98.81 229 ILE B CA 1
ATOM 3734 C C . ILE B 1 229 ? -3 -8.539 -16.844 1 98.81 229 ILE B C 1
ATOM 3736 O O . ILE B 1 229 ? -2.248 -7.652 -17.25 1 98.81 229 ILE B O 1
ATOM 3740 N N . ALA B 1 230 ? -4.172 -8.797 -17.344 1 98.19 230 ALA B N 1
ATOM 3741 C CA . ALA B 1 230 ? -4.66 -8.047 -18.5 1 98.19 230 ALA B CA 1
ATOM 3742 C C . ALA B 1 230 ? -4.82 -6.562 -18.156 1 98.19 230 ALA B C 1
ATOM 3744 O O . ALA B 1 230 ? -4.887 -5.723 -19.062 1 98.19 230 ALA B O 1
ATOM 3745 N N . GLN B 1 231 ? -4.883 -6.191 -16.906 1 97.06 231 GLN B N 1
ATOM 3746 C CA . GLN B 1 231 ? -5.094 -4.809 -16.484 1 97.06 231 GLN B CA 1
ATOM 3747 C C . GLN B 1 231 ? -3.771 -4.059 -16.359 1 97.06 231 GLN B C 1
ATOM 3749 O O . GLN B 1 231 ? -3.754 -2.83 -16.266 1 97.06 231 GLN B O 1
ATOM 3754 N N . MET B 1 232 ? -2.652 -4.707 -16.359 1 97.81 232 MET B N 1
ATOM 3755 C CA . MET B 1 232 ? -1.354 -4.133 -16.016 1 97.81 232 MET B CA 1
ATOM 3756 C C . MET B 1 232 ? -1.006 -2.98 -16.953 1 97.81 232 MET B C 1
ATOM 3758 O O . MET B 1 232 ? -0.622 -1.901 -16.5 1 97.81 232 MET B O 1
ATOM 3762 N N . PRO B 1 233 ? -1.183 -3.127 -18.266 1 94.88 233 PRO B N 1
ATOM 3763 C CA . PRO B 1 233 ? -0.759 -2.027 -19.125 1 94.88 233 PRO B CA 1
ATOM 3764 C C . PRO B 1 233 ? -1.541 -0.74 -18.875 1 94.88 233 PRO B C 1
ATOM 3766 O O . PRO B 1 233 ? -1.011 0.357 -19.062 1 94.88 233 PRO B O 1
ATOM 3769 N N . LYS B 1 234 ? -2.771 -0.912 -18.469 1 92.12 234 LYS B N 1
ATOM 3770 C CA . LYS B 1 234 ? -3.598 0.261 -18.203 1 92.12 234 LYS B CA 1
ATOM 3771 C C . LYS B 1 234 ? -3.281 0.854 -16.828 1 92.12 234 LYS B C 1
ATOM 3773 O O . LYS B 1 234 ? -3.27 2.076 -16.656 1 92.12 234 LYS B O 1
ATOM 3778 N N . LEU B 1 235 ? -3.016 0.077 -15.898 1 95.25 235 LEU B N 1
ATOM 3779 C CA . LEU B 1 235 ? -2.842 0.504 -14.516 1 95.25 235 LEU B CA 1
ATOM 3780 C C . LEU B 1 235 ? -1.433 1.035 -14.281 1 95.25 235 LEU B C 1
ATOM 3782 O O . LEU B 1 235 ? -1.22 1.883 -13.414 1 95.25 235 LEU B O 1
ATOM 3786 N N . PHE B 1 236 ? -0.523 0.484 -15.039 1 96.81 236 PHE B N 1
ATOM 3787 C CA . PHE B 1 236 ? 0.866 0.765 -14.695 1 96.81 236 PHE B CA 1
ATOM 3788 C C . PHE B 1 236 ? 1.567 1.5 -15.836 1 96.81 236 PHE B C 1
ATOM 3790 O O . PHE B 1 236 ? 2.279 0.886 -16.625 1 96.81 236 PHE B O 1
ATOM 3797 N N . GLY B 1 237 ? 1.405 2.838 -15.812 1 91.81 237 GLY B N 1
ATOM 3798 C CA . GLY B 1 237 ? 2.098 3.744 -16.719 1 91.81 237 GLY B CA 1
ATOM 3799 C C . GLY B 1 237 ? 1.438 3.85 -18.078 1 91.81 237 GLY B C 1
ATOM 3800 O O . GLY B 1 237 ? 0.244 3.574 -18.219 1 91.81 237 GLY B O 1
ATOM 3801 N N . ASP B 1 238 ? 2.189 4.426 -19 1 92.25 238 ASP B N 1
ATOM 3802 C CA . ASP B 1 238 ? 1.695 4.602 -20.359 1 92.25 238 ASP B CA 1
ATOM 3803 C C . ASP B 1 238 ? 2.74 4.164 -21.375 1 92.25 238 ASP B C 1
ATOM 3805 O O . ASP B 1 238 ? 3.727 3.512 -21.031 1 92.25 238 ASP B O 1
ATOM 3809 N N . ALA B 1 239 ? 2.457 4.41 -22.641 1 93.44 239 ALA B N 1
ATOM 3810 C CA . ALA B 1 239 ? 3.285 3.9 -23.734 1 93.44 239 ALA B CA 1
ATOM 3811 C C . ALA B 1 239 ? 4.699 4.469 -23.656 1 93.44 239 ALA B C 1
ATOM 3813 O O . ALA B 1 239 ? 5.645 3.871 -24.172 1 93.44 239 ALA B O 1
ATOM 3814 N N . SER B 1 240 ? 4.859 5.547 -22.953 1 96.12 240 SER B N 1
ATOM 3815 C CA . SER B 1 240 ? 6.156 6.215 -22.953 1 96.12 240 SER B CA 1
ATOM 3816 C C . SER B 1 240 ? 6.91 5.961 -21.656 1 96.12 240 SER B C 1
ATOM 3818 O O . SER B 1 240 ? 8.094 6.27 -21.547 1 96.12 240 SER B O 1
ATOM 3820 N N . SER B 1 241 ? 6.211 5.434 -20.672 1 96.62 241 SER B N 1
ATOM 3821 C CA . SER B 1 241 ? 6.84 5.215 -19.375 1 96.62 241 SER B CA 1
ATOM 3822 C C . SER B 1 241 ? 6.098 4.148 -18.562 1 96.62 241 SER B C 1
ATOM 3824 O O . SER B 1 241 ? 4.867 4.105 -18.578 1 96.62 241 SER B O 1
ATOM 3826 N N . ARG B 1 242 ? 6.879 3.246 -17.922 1 97.88 242 ARG B N 1
ATOM 3827 C CA . ARG B 1 242 ? 6.312 2.16 -17.125 1 97.88 242 ARG B CA 1
ATOM 3828 C C . ARG B 1 242 ? 6.941 2.109 -15.742 1 97.88 242 ARG B C 1
ATOM 3830 O O . ARG B 1 242 ? 8.172 2.135 -15.609 1 97.88 242 ARG B O 1
ATOM 3837 N N . PRO B 1 243 ? 6.102 2.08 -14.75 1 97.56 243 PRO B N 1
ATOM 3838 C CA . PRO B 1 243 ? 6.652 1.927 -13.406 1 97.56 243 PRO B CA 1
ATOM 3839 C C . PRO B 1 243 ? 7.422 0.621 -13.227 1 97.56 243 PRO B C 1
ATOM 3841 O O . PRO B 1 243 ? 7.02 -0.416 -13.758 1 97.56 243 PRO B O 1
ATOM 3844 N N . VAL B 1 244 ? 8.438 0.641 -12.367 1 97.12 244 VAL B N 1
ATOM 3845 C CA . VAL B 1 244 ? 9.336 -0.499 -12.219 1 97.12 244 VAL B CA 1
ATOM 3846 C C . VAL B 1 244 ? 8.758 -1.492 -11.219 1 97.12 244 VAL B C 1
ATOM 3848 O O . VAL B 1 244 ? 9.352 -2.539 -10.953 1 97.12 244 VAL B O 1
ATOM 3851 N N . GLY B 1 245 ? 7.664 -1.19 -10.656 1 97.25 245 GLY B N 1
ATOM 3852 C CA . GLY B 1 245 ? 6.914 -2.066 -9.773 1 97.25 245 GLY B CA 1
ATOM 3853 C C . GLY B 1 245 ? 5.418 -1.81 -9.812 1 97.25 245 GLY B C 1
ATOM 3854 O O . GLY B 1 245 ? 4.98 -0.664 -9.945 1 97.25 245 GLY B O 1
ATOM 3855 N N . GLY B 1 246 ? 4.637 -2.816 -9.672 1 97.81 246 GLY B N 1
ATOM 3856 C CA . GLY B 1 246 ? 3.184 -2.773 -9.641 1 97.81 246 GLY B CA 1
ATOM 3857 C C . GLY B 1 246 ? 2.568 -3.936 -8.883 1 97.81 246 GLY B C 1
ATOM 3858 O O . GLY B 1 246 ? 3.15 -5.02 -8.82 1 97.81 246 GLY B O 1
ATOM 3859 N N . ARG B 1 247 ? 1.46 -3.613 -8.383 1 97.81 247 ARG B N 1
ATOM 3860 C CA . ARG B 1 247 ? 0.765 -4.633 -7.605 1 97.81 247 ARG B CA 1
ATOM 3861 C C . ARG B 1 247 ? -0.747 -4.496 -7.746 1 97.81 247 ARG B C 1
ATOM 3863 O O . ARG B 1 247 ? -1.268 -3.383 -7.836 1 97.81 247 ARG B O 1
ATOM 3870 N N . ILE B 1 248 ? -1.384 -5.605 -7.809 1 98.5 248 ILE B N 1
ATOM 3871 C CA . ILE B 1 248 ? -2.84 -5.684 -7.758 1 98.5 248 ILE B CA 1
ATOM 3872 C C . ILE B 1 248 ? -3.266 -6.703 -6.703 1 98.5 248 ILE B C 1
ATOM 3874 O O . ILE B 1 248 ? -2.795 -7.84 -6.707 1 98.5 248 ILE B O 1
ATOM 3878 N N . LEU B 1 249 ? -4.098 -6.266 -5.812 1 98.06 249 LEU B N 1
ATOM 3879 C CA . LEU B 1 249 ? -4.605 -7.125 -4.75 1 98.06 249 LEU B CA 1
ATOM 3880 C C . LEU B 1 249 ? -6.102 -7.371 -4.918 1 98.06 249 LEU B C 1
ATOM 3882 O O . LEU B 1 249 ? -6.867 -6.434 -5.156 1 98.06 249 LEU B O 1
ATOM 3886 N N . GLY B 1 250 ? -6.488 -8.625 -4.812 1 98 250 GLY B N 1
ATOM 3887 C CA . GLY B 1 250 ? -7.875 -9.055 -4.734 1 98 250 GLY B CA 1
ATOM 3888 C C . GLY B 1 250 ? -8.102 -10.164 -3.719 1 98 250 GLY B C 1
ATOM 3889 O O . GLY B 1 250 ? -7.145 -10.727 -3.188 1 98 250 GLY B O 1
ATOM 3890 N N . VAL B 1 251 ? -9.312 -10.461 -3.561 1 97.5 251 VAL B N 1
ATOM 3891 C CA . VAL B 1 251 ? -9.695 -11.383 -2.498 1 97.5 251 VAL B CA 1
ATOM 3892 C C . VAL B 1 251 ? -9.328 -12.812 -2.896 1 97.5 251 VAL B C 1
ATOM 3894 O O . VAL B 1 251 ? -9.031 -13.648 -2.037 1 97.5 251 VAL B O 1
ATOM 3897 N N . ARG B 1 252 ? -9.266 -13.039 -4.191 1 98.19 252 ARG B N 1
ATOM 3898 C CA . ARG B 1 252 ? -9.062 -14.414 -4.648 1 98.19 252 ARG B CA 1
ATOM 3899 C C . ARG B 1 252 ? -7.672 -14.594 -5.25 1 98.19 252 ARG B C 1
ATOM 3901 O O . ARG B 1 252 ? -7.117 -15.688 -5.234 1 98.19 252 ARG B O 1
ATOM 3908 N N . CYS B 1 253 ? -7.172 -13.523 -5.816 1 98.56 253 CYS B N 1
ATOM 3909 C CA . CYS B 1 253 ? -5.844 -13.609 -6.406 1 98.56 253 CYS B CA 1
ATOM 3910 C C . CYS B 1 253 ? -5.152 -12.25 -6.406 1 98.56 253 CYS B C 1
ATOM 3912 O O . CYS B 1 253 ? -5.809 -11.219 -6.254 1 98.56 253 CYS B O 1
ATOM 3914 N N . ASN B 1 254 ? -3.875 -12.266 -6.496 1 98.62 254 ASN B N 1
ATOM 3915 C CA . ASN B 1 254 ? -3.09 -11.031 -6.492 1 98.62 254 ASN B CA 1
ATOM 3916 C C . ASN B 1 254 ? -1.782 -11.203 -7.258 1 98.62 254 ASN B C 1
ATOM 3918 O O . ASN B 1 254 ? -1.368 -12.32 -7.551 1 98.62 254 ASN B O 1
ATOM 3922 N N . LEU B 1 255 ? -1.166 -10.125 -7.664 1 98.69 255 LEU B N 1
ATOM 3923 C CA . LEU B 1 255 ? 0.143 -10.117 -8.305 1 98.69 255 LEU B CA 1
ATOM 3924 C C . LEU B 1 255 ? 0.969 -8.922 -7.855 1 98.69 255 LEU B C 1
ATOM 3926 O O . LEU B 1 255 ? 0.415 -7.91 -7.418 1 98.69 255 LEU B O 1
ATOM 3930 N N . ARG B 1 256 ? 2.23 -9.086 -7.957 1 98.06 256 ARG B N 1
ATOM 3931 C CA . ARG B 1 256 ? 3.195 -8.023 -7.695 1 98.06 256 ARG B CA 1
ATOM 3932 C C . ARG B 1 256 ? 4.469 -8.227 -8.508 1 98.06 256 ARG B C 1
ATOM 3934 O O . ARG B 1 256 ? 4.996 -9.336 -8.578 1 98.06 256 ARG B O 1
ATOM 3941 N N . TYR B 1 257 ? 4.914 -7.184 -9.18 1 97.81 257 TYR B N 1
ATOM 3942 C CA . TYR B 1 257 ? 6.266 -7.176 -9.734 1 97.81 257 TYR B CA 1
ATOM 3943 C C . TYR B 1 257 ? 7.055 -5.98 -9.219 1 97.81 257 TYR B C 1
ATOM 3945 O O . TYR B 1 257 ? 6.48 -4.941 -8.891 1 97.81 257 TYR B O 1
ATOM 3953 N N . GLU B 1 258 ? 8.297 -6.164 -9.148 1 96.56 258 GLU B N 1
ATOM 3954 C CA . GLU B 1 258 ? 9.172 -5.129 -8.617 1 96.56 258 GLU B CA 1
ATOM 3955 C C . GLU B 1 258 ? 10.602 -5.293 -9.141 1 96.56 258 GLU B C 1
ATOM 3957 O O . GLU B 1 258 ? 11.031 -6.406 -9.445 1 96.56 258 GLU B O 1
ATOM 3962 N N . LYS B 1 259 ? 11.312 -4.148 -9.148 1 93.12 259 LYS B N 1
ATOM 3963 C CA . LYS B 1 259 ? 12.711 -4.191 -9.547 1 93.12 259 LYS B CA 1
ATOM 3964 C C . LYS B 1 259 ? 13.578 -4.809 -8.453 1 93.12 259 LYS B C 1
ATOM 3966 O O . LYS B 1 259 ? 14.688 -5.273 -8.727 1 93.12 259 LYS B O 1
ATOM 3971 N N . ASP B 1 260 ? 13.164 -4.707 -7.227 1 87.06 260 ASP B N 1
ATOM 3972 C CA . ASP B 1 260 ? 13.883 -5.305 -6.105 1 87.06 260 ASP B CA 1
ATOM 3973 C C . ASP B 1 260 ? 13.195 -6.582 -5.633 1 87.06 260 ASP B C 1
ATOM 3975 O O . ASP B 1 260 ? 11.969 -6.695 -5.699 1 87.06 260 ASP B O 1
ATOM 3979 N N . VAL B 1 261 ? 14.023 -7.473 -5.109 1 88.5 261 VAL B N 1
ATOM 3980 C CA . VAL B 1 261 ? 13.477 -8.719 -4.586 1 88.5 261 VAL B CA 1
ATOM 3981 C C . VAL B 1 261 ? 12.625 -8.43 -3.35 1 88.5 261 VAL B C 1
ATOM 3983 O O . VAL B 1 261 ? 13 -7.602 -2.516 1 88.5 261 VAL B O 1
ATOM 3986 N N . PHE B 1 262 ? 11.461 -9.055 -3.227 1 87.25 262 PHE B N 1
ATOM 3987 C CA . PHE B 1 262 ? 10.562 -8.781 -2.107 1 87.25 262 PHE B CA 1
ATOM 3988 C C . PHE B 1 262 ? 9.969 -10.07 -1.562 1 87.25 262 PHE B C 1
ATOM 3990 O O . PHE B 1 262 ? 9.047 -10.039 -0.745 1 87.25 262 PHE B O 1
ATOM 3997 N N . PHE B 1 263 ? 10.438 -11.203 -2.057 1 89.88 263 PHE B N 1
ATOM 3998 C CA . PHE B 1 263 ? 9.969 -12.508 -1.588 1 89.88 263 PHE B CA 1
ATOM 3999 C C . PHE B 1 263 ? 11.141 -13.414 -1.256 1 89.88 263 PHE B C 1
ATOM 4001 O O . PHE B 1 263 ? 12.281 -13.141 -1.653 1 89.88 263 PHE B O 1
ATOM 4008 N N . LYS B 1 264 ? 10.75 -14.43 -0.499 1 84.44 264 LYS B N 1
ATOM 4009 C CA . LYS B 1 264 ? 11.727 -15.484 -0.256 1 84.44 264 LYS B CA 1
ATOM 4010 C C . LYS B 1 264 ? 11.68 -16.547 -1.359 1 84.44 264 LYS B C 1
ATOM 4012 O O . LYS B 1 264 ? 10.602 -17 -1.748 1 84.44 264 LYS B O 1
ATOM 4017 N N . GLU B 1 265 ? 12.883 -16.812 -1.841 1 84.25 265 GLU B N 1
ATOM 4018 C CA . GLU B 1 265 ? 12.93 -17.812 -2.896 1 84.25 265 GLU B CA 1
ATOM 4019 C C . GLU B 1 265 ? 12.469 -19.172 -2.381 1 84.25 265 GLU B C 1
ATOM 4021 O O . GLU B 1 265 ? 12.805 -19.562 -1.261 1 84.25 265 GLU B O 1
ATOM 4026 N N . THR B 1 266 ? 11.602 -19.75 -3.164 1 76.94 266 THR B N 1
ATOM 4027 C CA . THR B 1 266 ? 11.133 -21.109 -2.869 1 76.94 266 THR B CA 1
ATOM 4028 C C . THR B 1 266 ? 11.367 -22.031 -4.055 1 76.94 266 THR B C 1
ATOM 4030 O O . THR B 1 266 ? 11.992 -21.641 -5.043 1 76.94 266 THR B O 1
ATOM 4033 N N . SER B 1 267 ? 10.914 -23.328 -3.879 1 73.94 267 SER B N 1
ATOM 4034 C CA . SER B 1 267 ? 11.023 -24.312 -4.945 1 73.94 267 SER B CA 1
ATOM 4035 C C . SER B 1 267 ? 10.164 -23.938 -6.145 1 73.94 267 SER B C 1
ATOM 4037 O O . SER B 1 267 ? 10.359 -24.453 -7.25 1 73.94 267 SER B O 1
ATOM 4039 N N . THR B 1 268 ? 9.289 -23 -5.969 1 78.88 268 THR B N 1
ATOM 4040 C CA . THR B 1 268 ? 8.406 -22.578 -7.047 1 78.88 268 THR B CA 1
ATOM 4041 C C . THR B 1 268 ? 8.859 -21.25 -7.641 1 78.88 268 THR B C 1
ATOM 4043 O O . THR B 1 268 ? 8.062 -20.516 -8.227 1 78.88 268 THR B O 1
ATOM 4046 N N . THR B 1 269 ? 10.078 -20.953 -7.461 1 90.19 269 THR B N 1
ATOM 4047 C CA . THR B 1 269 ? 10.617 -19.734 -8.086 1 90.19 269 THR B CA 1
ATOM 4048 C C . THR B 1 269 ? 11.211 -20.062 -9.453 1 90.19 269 THR B C 1
ATOM 4050 O O . THR B 1 269 ? 12.102 -20.906 -9.562 1 90.19 269 THR B O 1
ATOM 4053 N N . ILE B 1 270 ? 10.727 -19.422 -10.453 1 93.56 270 ILE B N 1
ATOM 4054 C CA . ILE B 1 270 ? 11.242 -19.656 -11.797 1 93.56 270 ILE B CA 1
ATOM 4055 C C . ILE B 1 270 ? 12.188 -18.531 -12.195 1 93.56 270 ILE B C 1
ATOM 4057 O O . ILE B 1 270 ? 12.008 -17.375 -11.766 1 93.56 270 ILE B O 1
ATOM 4061 N N . LYS B 1 271 ? 13.148 -18.875 -12.953 1 94.44 271 LYS B N 1
ATOM 4062 C CA . LYS B 1 271 ? 14.086 -17.906 -13.516 1 94.44 271 LYS B CA 1
ATOM 4063 C C . LYS B 1 271 ? 14 -17.875 -15.039 1 94.44 271 LYS B C 1
ATOM 4065 O O . LYS B 1 271 ? 14.266 -18.891 -15.695 1 94.44 271 LYS B O 1
ATOM 4070 N N . LEU B 1 272 ? 13.602 -16.703 -15.5 1 93.94 272 LEU B N 1
ATOM 4071 C CA . LEU B 1 272 ? 13.398 -16.547 -16.938 1 93.94 272 LEU B CA 1
ATOM 4072 C C . LEU B 1 272 ? 14.477 -15.641 -17.547 1 93.94 272 LEU B C 1
ATOM 4074 O O . LEU B 1 272 ? 14.82 -14.609 -16.969 1 93.94 272 LEU B O 1
ATOM 4078 N N . ASN B 1 273 ? 15.078 -16.031 -18.75 1 90.56 273 ASN B N 1
ATOM 4079 C CA . ASN B 1 273 ? 15.922 -15.188 -19.594 1 90.56 273 ASN B CA 1
ATOM 4080 C C . ASN B 1 273 ? 17.141 -14.695 -18.828 1 90.56 273 ASN B C 1
ATOM 4082 O O . ASN B 1 273 ? 17.562 -13.547 -18.984 1 90.56 273 ASN B O 1
ATOM 4086 N N . MET B 1 274 ? 17.609 -15.461 -17.922 1 91.38 274 MET B N 1
ATOM 4087 C CA . MET B 1 274 ? 18.781 -15.031 -17.141 1 91.38 274 MET B CA 1
ATOM 4088 C C . MET B 1 274 ? 20.062 -15.242 -17.938 1 91.38 274 MET B C 1
ATOM 4090 O O . MET B 1 274 ? 20.203 -16.25 -18.641 1 91.38 274 MET B O 1
ATOM 4094 N N . PRO B 1 275 ? 20.906 -14.18 -17.781 1 87.38 275 PRO B N 1
ATOM 4095 C CA . PRO B 1 275 ? 22.203 -14.422 -18.422 1 87.38 275 PRO B CA 1
ATOM 4096 C C . PRO B 1 275 ? 22.922 -15.641 -17.844 1 87.38 275 PRO B C 1
ATOM 4098 O O . PRO B 1 275 ? 22.688 -16.016 -16.703 1 87.38 275 PRO B O 1
ATOM 4101 N N . LYS B 1 276 ? 23.734 -16.297 -18.766 1 73.5 276 LYS B N 1
ATOM 4102 C CA . LYS B 1 276 ? 24.469 -17.5 -18.406 1 73.5 276 LYS B CA 1
ATOM 4103 C C . LYS B 1 276 ? 25.312 -17.297 -17.141 1 73.5 276 LYS B C 1
ATOM 4105 O O . LYS B 1 276 ? 25.422 -18.188 -16.312 1 73.5 276 LYS B O 1
ATOM 4110 N N . SER B 1 277 ? 25.938 -16.203 -16.984 1 60.28 277 SER B N 1
ATOM 4111 C CA . SER B 1 277 ? 26.766 -15.961 -15.805 1 60.28 277 SER B CA 1
ATOM 4112 C C . SER B 1 277 ? 25.922 -15.906 -14.539 1 60.28 277 SER B C 1
ATOM 4114 O O . SER B 1 277 ? 26.406 -16.234 -13.445 1 60.28 277 SER B O 1
ATOM 4116 N N . MET B 1 278 ? 24.844 -15.445 -14.523 1 55.41 278 MET B N 1
ATOM 4117 C CA . MET B 1 278 ? 23.984 -15.289 -13.352 1 55.41 278 MET B CA 1
ATOM 4118 C C . MET B 1 278 ? 23.188 -16.562 -13.086 1 55.41 278 MET B C 1
ATOM 4120 O O . MET B 1 278 ? 22.562 -16.703 -12.031 1 55.41 278 MET B O 1
ATOM 4124 N N . SER B 1 279 ? 23.031 -17.438 -14.125 1 51.94 279 SER B N 1
ATOM 4125 C CA . SER B 1 279 ? 22.281 -18.688 -13.969 1 51.94 279 SER B CA 1
ATOM 4126 C C . SER B 1 279 ? 23.047 -19.688 -13.125 1 51.94 279 SER B C 1
ATOM 4128 O O . SER B 1 279 ? 22.453 -20.594 -12.523 1 51.94 279 SER B O 1
ATOM 4130 N N . SER B 1 280 ? 24.516 -19.75 -13.281 1 41.34 280 SER B N 1
ATOM 4131 C CA . SER B 1 280 ? 25.312 -20.828 -12.711 1 41.34 280 SER B CA 1
ATOM 4132 C C . SER B 1 280 ? 25.375 -20.734 -11.188 1 41.34 280 SER B C 1
ATOM 4134 O O . SER B 1 280 ? 25.766 -21.688 -10.516 1 41.34 280 SER B O 1
ATOM 4136 N N . SER B 1 281 ? 25.625 -19.531 -10.656 1 38.16 281 SER B N 1
ATOM 4137 C CA . SER B 1 281 ? 26.281 -19.562 -9.359 1 38.16 281 SER B CA 1
ATOM 4138 C C . SER B 1 281 ? 25.328 -20.031 -8.266 1 38.16 281 SER B C 1
ATOM 4140 O O . SER B 1 281 ? 25.75 -20.234 -7.121 1 38.16 281 SER B O 1
ATOM 4142 N N . ARG B 1 282 ? 23.969 -19.766 -8.164 1 31.72 282 ARG B N 1
ATOM 4143 C CA . ARG B 1 282 ? 23.531 -20.203 -6.848 1 31.72 282 ARG B CA 1
ATOM 4144 C C . ARG B 1 282 ? 23.328 -21.719 -6.82 1 31.72 282 ARG B C 1
ATOM 4146 O O . ARG B 1 282 ? 22.828 -22.297 -7.785 1 31.72 282 ARG B O 1
#

Secondary structure (DSSP, 8-state):
-----------------------------SEEEEE--TT----TT-HHHHHHHHHHHHHHHHTTTTSEEEEEES-TTS-EEEEEEE-TTS-SHHHHHHHHHHHHHIIIIISTT-SEEEEE-SSEEEEEES-GGGGS-TT--PSPEEEEEEEEEESHHHHHHHHHHHHHHHHHHHHIIIIIS-TTSSS---EEEEEEEEEETTEEEEEEEEEE-TTS-HHHHHHHHHHHHTTHHHHS-BTTEEEEEEEEE-SSEEEEEESS--S---TTEEEES--HHHHS--/--------------------------PPPSEEEEE--TT----TT-HHHHHHHHHHHHHHHHTTTTSEEEEEES-TTS-EEEEEEE-TTS-SHHHHHHHHHHHHHIIIIISTT-SEEEEE-SSEEEEEES-GGGGS-TT--PSPEEEEEEEEEESHHHHHHHHHHHHHHHHHHHHIIIIIS-TTSSS---EEEEEEEEEETTEEEEEEEEEE-TTS-HHHHHHHHHHHHTTHHHHS-BTTEEEEEEEEE-SSEEEEEESS--S---TTEEEES--HHHHS--

Solvent-accessible surface area (backbone atoms only — not comparable to full-atom values): 29824 Å² total; per-residue (Å²): 136,84,80,78,80,77,79,78,77,76,75,76,72,74,79,76,76,74,70,70,73,75,74,54,58,76,58,43,54,68,43,76,46,64,40,65,53,87,81,62,70,37,40,93,88,29,66,38,48,53,24,45,54,50,38,29,51,51,38,21,60,59,12,30,86,71,15,43,30,70,52,69,25,75,54,86,94,34,26,31,24,38,39,39,38,34,36,77,77,40,51,32,66,68,34,26,53,45,43,34,49,47,46,53,41,34,49,70,66,69,28,59,34,37,48,28,36,39,39,35,40,74,53,34,38,45,36,38,23,60,50,58,74,80,69,66,48,82,83,56,38,66,76,41,34,38,36,33,37,61,52,57,40,62,43,46,66,55,13,48,52,49,53,50,50,52,49,49,49,49,50,54,24,32,48,31,16,27,67,45,34,63,68,78,47,93,65,46,59,19,32,18,28,32,35,32,54,68,64,53,94,90,34,49,39,41,28,34,38,33,36,29,49,54,90,48,50,42,67,55,33,36,51,52,46,50,56,57,58,70,42,42,67,72,72,47,48,52,70,47,27,23,41,48,20,40,33,40,42,30,71,33,32,36,41,38,37,23,54,58,80,86,72,66,87,54,97,49,46,46,79,39,79,56,54,72,80,73,61,66,71,118,136,84,78,77,79,77,78,77,77,76,76,76,72,74,79,78,73,74,71,71,72,73,76,59,57,77,59,43,53,68,41,77,46,64,41,66,54,87,83,61,71,35,40,93,87,28,66,39,46,52,23,46,52,51,36,29,50,52,38,21,61,59,13,30,85,72,14,42,30,70,51,68,24,75,53,85,93,36,25,31,25,38,39,40,39,33,34,76,76,40,52,32,67,68,33,25,53,44,42,35,49,47,44,54,40,35,48,69,66,69,30,60,35,39,48,27,37,40,41,36,41,75,52,36,38,44,37,38,23,59,50,59,74,80,68,65,49,82,81,56,39,66,74,40,35,38,38,34,37,62,54,58,39,62,44,46,67,54,12,48,52,48,53,50,50,52,49,50,50,51,51,53,23,33,48,31,16,28,67,45,32,64,68,78,47,92,67,46,59,18,32,18,29,31,36,31,54,67,64,52,94,90,34,51,39,39,27,34,39,33,36,29,48,54,88,47,50,40,67,56,32,36,52,52,46,48,57,57,58,69,41,41,66,72,73,46,47,52,70,47,28,20,42,48,19,39,33,40,42,31,70,33,32,36,41,37,37,23,55,57,80,86,72,66,88,54,96,50,46,44,78,40,77,57,54,72,79,73,61,66,70,119

Sequence (564 aa):
MLNLLLLVLTTSWPPAASGQDASSATVSPLNTHCNATAGTNHTAGSAYLSNLRALGGALSRRALATGFASGSYGAAPDEVHGLVLCRGDFTGGNCTDGLASAFRDAAAQFCPGAADATVYYDQYMIRYTNDGRLLSDPGDNEPLWSGKNMNEVTGADAAARFMAKATELMNRTADLAAFGSPPSSSSPSRYATGETWFDEQGVSVVYGLVQCTPDLTGEQCRSCLAGIIAQMPKLFGDASSRPVGGRILGVRCNLRYEKDVFFKETSTTIKLNMPKSMSSSRMLNLLLLVLTTSWPPAASGQDASSATVSPLNTHCNATAGTNHTAGSAYLSNLRALGGALSRRALATGFASGSYGAAPDEVHGLVLCRGDFTGGNCTDGLASAFRDAAAQFCPGAADATVYYDQYMIRYTNDGRLLSDPGDNEPLWSGKNMNEVTGADAAARFMAKATELMNRTADLAAFGSPPSSSSPSRYATGETWFDEQGVSVVYGLVQCTPDLTGEQCRSCLAGIIAQMPKLFGDASSRPVGGRILGVRCNLRYEKDVFFKETSTTIKLNMPKSMSSSR

InterPro domains:
  IPR002902 Gnk2-homologous domain [PF01657] (34-130)
  IPR002902 Gnk2-homologous domain [PF01657] (159-259)
  IPR002902 Gnk2-homologous domain [PS51473] (30-133)
  IPR002902 Gnk2-homologous domain [PS51473] (151-262)
  IPR038408 Gnk2-homologous domain superfamily [G3DSA:3.30.430.20] (28-132)
  IPR038408 Gnk2-homologous domain superfamily [G3DSA:3.30.430.20] (146-262)

Foldseek 3Di:
DPPPPPPPPPPPPPPDPPPPPPPPPQADFPDKDFAQDPDDQLAPPDPLLVQLLVLLLVQLVVCQPLQKDWDWGDDPPNIKTKMKGFARQDHHDVSSVVSSSCSVCCCVPVHPNGQWMWTHHPGMIMTMHSDCVQVPDLLAFDDKDKDFAPDKDFALVLRVVLLVQQLVQLLVQLLCLLCNQPPPDPFRSSKAKEKEARPPPPQGIKIKIKGFRRVDHSVSSSVSSVVVSVCQAVVADHSGIGTQKMKMHTPTMIMIMHSDDDGDDDPRYYYYHDDPVVVPDD/DPPPPPPPPPPPPPPDPPPPPPPPPQADFPDKDFAQDPDDQLAPPDPLLVQLLVLLLVQLVVCQPLQKDWDWGDDPPSIKTKMKGFARQDHHDNSSVVSSSCSVCCCVPVHPNGQWMWTHHPGMIMTMHSDCVQVPDLLAFDDKDKDFAPDKDFALVLRVQLLVQQLVQLLVQLLCLLCNQPPPDPFRSSKAKEKEARPPPPQGIKIKIKGFRRVDHSVSSSVSSVVVSVCQAVVADHSGIGTQKMKMHTPTMIMIMHSDDDGDDDPRYYYYHDDPVVVPDD

Radius of gyration: 26.27 Å; Cα contacts (8 Å, |Δi|>4): 1161; chains: 2; bounding box: 70×67×108 Å

Organism: Oryza sativa subsp. indica (NCBI:txid39946)

pLDDT: mean 84.89, std 18.94, range [28.25, 98.81]

Nearest PDB structures (foldseek):
  6grf-assembly3_C  TM=8.326E-01  e=9.314E-15  Arabidopsis thaliana
  6gre-assembly1_A  TM=7.801E-01  e=1.205E-15  Arabidopsis thaliana
  6gre-assembly2_B  TM=7.709E-01  e=1.279E-15  Arabidopsis thaliana
  6grf-assembly2_B  TM=8.046E-01  e=3.499E-14  Arabidopsis thaliana
  3a2e-assembly2_B  TM=8.308E-01  e=1.680E-06  Ginkgo biloba